Protein AF-A0A1B7TJY9-F1 (afdb_monomer_lite)

Secondary structure (DSSP, 8-state):
------------------SS--S--SS----PPP---EESS-TT-EE-TT-EEEE-SS-SSEE-TTEEE-TTS-EEESSSEEEEEEE-TTSTT-EEEEEESSSS--SSPPTTSPPP------PPPTTSHHHHHHHHHHHS-TTTT---HHHHHHHHHHHHHHHHHHHHHHHHHHHHHHHHHHHHHHHH-HHHHHHS-HHHHHHHHHHHHHHHHHHHHH--HHHHHHHHHHHHHHHHHHHHHHT-S-S---GGGTTSS-TT-----SS-HHHHHHHHHHEEE-TTT--EEE---HHHHHHHHHHHHHHHHHS-S--SSTT-HHHHHHHHHH-TTT-HHHHHH--HHHHHHHHHHHS-SB--TTSTTTB-S-TT-TTEEEEEEEETTTTEEEEEEEEGGGBGGGGTT-

pLDDT: mean 84.46, std 15.34, range [33.47, 98.5]

Foldseek 3Di:
DDDDDDDDDDPPPPPPPPPDDPDDDPDPPDDDDDPPFFAPADFFDWDAFFDFGGQDAPPLADEDEQWDADPRRTITGHHTAGWDWDADPVHRVHIYIYGDRYSPDDPPDDPPDDDDDDPPDDDFDCVDPVSVVVVVVVVCPCLNPPPPPVSVVVVVVVVVVVVVVVVVVVVVLVVVLVQVLVLCCVQVNPVVSVPDDPVVSVQVSVLVVQLLVVCVVPVDNVVSLVVSVVVLVVVLVVCVVVVVDDPPQPVVVVPPDDPPDPDSCSDPVVVSVVCSQFWDAQQPPRGIDGDDDLVVLVVLVVVLLVVLVVLDDFFLDPVTPSNVVNCQSLDCVNHVSNRRRDHPVRSVVSCCVNLPQFADPPGPQQFDPDPPDPQWDWDWDQDPVVRDIDTTTGGVRRGVVSNVPD

Radius of gyration: 44.79 Å; chains: 1; bounding box: 97×131×112 Å

InterPro domains:
  IPR001684 Large ribosomal subunit protein bL27 [PF01016] (18-98)
  IPR001684 Large ribosomal subunit protein bL27 [PR00063] (20-44)
  IPR001684 Large ribosomal subunit protein bL27 [PR00063] (45-69)
  IPR001684 Large ribosomal subunit protein bL27 [PR00063] (70-94)
  IPR001684 Large ribosomal subunit protein bL27 [PTHR15893] (10-116)

Organism: NCBI:txid766949

Structure (mmCIF, N/CA/C/O backbone):
data_AF-A0A1B7TJY9-F1
#
_entry.id   AF-A0A1B7TJY9-F1
#
loop_
_atom_site.group_PDB
_atom_site.id
_atom_site.type_symbol
_atom_site.label_atom_id
_atom_site.label_alt_id
_atom_site.label_comp_id
_atom_site.label_asym_id
_atom_site.label_entity_id
_atom_site.label_seq_id
_atom_site.pdbx_PDB_ins_code
_atom_site.Cartn_x
_atom_site.Cartn_y
_atom_site.Cartn_z
_atom_site.occupancy
_atom_site.B_iso_or_equiv
_atom_site.auth_seq_id
_atom_site.auth_comp_id
_atom_site.auth_asym_id
_atom_site.auth_atom_id
_atom_site.pdbx_PDB_model_num
ATOM 1 N N . MET A 1 1 ? 4.492 91.839 -66.521 1.00 41.28 1 MET A N 1
ATOM 2 C CA . MET A 1 1 ? 3.036 91.876 -66.773 1.00 41.28 1 MET A CA 1
ATOM 3 C C . MET A 1 1 ? 2.751 91.348 -68.176 1.00 41.28 1 MET A C 1
ATOM 5 O O . MET A 1 1 ? 2.719 92.126 -69.113 1.00 41.28 1 MET A O 1
ATOM 9 N N . PHE A 1 2 ? 2.561 90.037 -68.318 1.00 33.47 2 PHE A N 1
ATOM 10 C CA . PHE A 1 2 ? 1.726 89.436 -69.363 1.00 33.47 2 PHE A CA 1
ATOM 11 C C . PHE A 1 2 ? 0.961 88.288 -68.699 1.00 33.47 2 PHE A C 1
ATOM 13 O O . PHE A 1 2 ? 1.492 87.620 -67.814 1.00 33.47 2 PHE A O 1
ATOM 20 N N . LYS A 1 3 ? -0.330 88.229 -69.016 1.00 38.78 3 LYS A N 1
ATOM 21 C CA . LYS A 1 3 ? -1.412 87.614 -68.247 1.00 38.78 3 LYS A CA 1
ATOM 22 C C . LYS A 1 3 ? -1.394 86.084 -68.290 1.00 38.78 3 LYS A C 1
ATOM 24 O O . LYS A 1 3 ? -0.998 85.491 -69.288 1.00 38.78 3 LYS A O 1
ATOM 29 N N . ASN A 1 4 ? -1.930 85.503 -67.219 1.00 46.03 4 ASN A N 1
ATOM 30 C CA . ASN A 1 4 ? -2.574 84.194 -67.213 1.00 46.03 4 ASN A CA 1
ATOM 31 C C . ASN A 1 4 ? -3.579 84.082 -68.371 1.00 46.03 4 ASN A C 1
ATOM 33 O O . ASN A 1 4 ? -4.330 85.027 -68.609 1.00 46.03 4 ASN A O 1
ATOM 37 N N . ASP A 1 5 ? -3.599 82.944 -69.059 1.00 41.88 5 ASP A N 1
ATOM 38 C CA . ASP A 1 5 ? -4.733 82.006 -69.078 1.00 41.88 5 ASP A CA 1
ATOM 39 C C . ASP A 1 5 ? -4.679 81.082 -70.303 1.00 41.88 5 ASP A C 1
ATOM 41 O O . ASP A 1 5 ? -4.041 81.382 -71.308 1.00 41.88 5 ASP A O 1
ATOM 45 N N . LEU A 1 6 ? -5.431 79.984 -70.180 1.00 43.69 6 LEU A N 1
ATOM 46 C CA . LEU A 1 6 ? -5.833 79.002 -71.196 1.00 43.69 6 LEU A CA 1
ATOM 47 C C . LEU A 1 6 ? -5.008 77.710 -71.288 1.00 43.69 6 LEU A C 1
ATOM 49 O O . LEU A 1 6 ? -4.187 77.473 -72.169 1.00 43.69 6 LEU A O 1
ATOM 53 N N . PHE A 1 7 ? -5.380 76.807 -70.378 1.00 42.94 7 PHE A N 1
ATOM 54 C CA . PHE A 1 7 ? -5.690 75.405 -70.667 1.00 42.94 7 PHE A CA 1
ATOM 55 C C . PHE A 1 7 ? -6.112 75.149 -72.131 1.00 42.94 7 PHE A C 1
ATOM 57 O O . PHE A 1 7 ? -7.077 75.750 -72.589 1.00 42.94 7 PHE A O 1
ATOM 64 N N . LEU A 1 8 ? -5.502 74.163 -72.802 1.00 37.50 8 LEU A N 1
ATOM 65 C CA . LEU A 1 8 ? -6.176 72.904 -73.164 1.00 37.50 8 LEU A CA 1
ATOM 66 C C . LEU A 1 8 ? -5.214 71.915 -73.856 1.00 37.50 8 LEU A C 1
ATOM 68 O O . LEU A 1 8 ? -4.602 72.208 -74.875 1.00 37.50 8 LEU A O 1
ATOM 72 N N . THR A 1 9 ? -5.180 70.708 -73.286 1.00 44.88 9 THR A N 1
ATOM 73 C CA . THR A 1 9 ? -5.091 69.389 -73.940 1.00 44.88 9 THR A CA 1
ATOM 74 C C . THR A 1 9 ? -4.017 69.121 -74.993 1.00 44.88 9 THR A C 1
ATOM 76 O O . THR A 1 9 ? -4.103 69.591 -76.118 1.00 44.88 9 THR A O 1
ATOM 79 N N . LEU A 1 10 ? -3.179 68.121 -74.705 1.00 44.00 10 LEU A N 1
ATOM 80 C CA . LEU A 1 10 ? -3.013 66.974 -75.603 1.00 44.00 10 LEU A CA 1
ATOM 81 C C . LEU A 1 10 ? -2.568 65.753 -74.787 1.00 44.00 10 LEU A C 1
ATOM 83 O O . LEU A 1 10 ? -1.400 65.586 -74.440 1.00 44.00 10 LEU A O 1
ATOM 87 N N . ASN A 1 11 ? -3.534 64.878 -74.504 1.00 52.22 11 ASN A N 1
ATOM 88 C CA . ASN A 1 11 ? -3.287 63.481 -74.172 1.00 52.22 11 ASN A CA 1
ATOM 89 C C . ASN A 1 11 ? -2.555 62.822 -75.352 1.00 52.22 11 ASN A C 1
ATOM 91 O O . ASN A 1 11 ? -3.182 62.265 -76.249 1.00 52.22 11 ASN A O 1
ATOM 95 N N . LYS A 1 12 ? -1.221 62.856 -75.353 1.00 50.03 12 LYS A N 1
ATOM 96 C CA . LYS A 1 12 ? -0.428 61.833 -76.035 1.00 50.03 12 LYS A CA 1
ATOM 97 C C . LYS A 1 12 ? -0.176 60.738 -75.015 1.00 50.03 12 LYS A C 1
ATOM 99 O O . LYS A 1 12 ? 0.660 60.878 -74.126 1.00 50.03 12 LYS A O 1
ATOM 104 N N . THR A 1 13 ? -0.931 59.655 -75.138 1.00 57.41 13 THR A N 1
ATOM 105 C CA . THR A 1 13 ? -0.659 58.369 -74.502 1.00 57.41 13 THR A CA 1
ATOM 106 C C . THR A 1 13 ? 0.755 57.922 -74.874 1.00 57.41 13 THR A C 1
ATOM 108 O O . THR A 1 13 ? 0.983 57.225 -75.861 1.00 57.41 13 THR A O 1
ATOM 111 N N . ALA A 1 14 ? 1.750 58.345 -74.095 1.00 59.38 14 ALA A N 1
ATOM 112 C CA . ALA A 1 14 ? 3.090 57.801 -74.188 1.00 59.38 14 ALA A CA 1
ATOM 113 C C . ALA A 1 14 ? 3.009 56.341 -73.735 1.00 59.38 14 ALA A C 1
ATOM 115 O O . ALA A 1 14 ? 3.014 56.043 -72.539 1.00 59.38 14 ALA A O 1
ATOM 116 N N . LYS A 1 15 ? 2.896 55.418 -74.695 1.00 60.03 15 LYS A N 1
ATOM 117 C CA . LYS A 1 15 ? 3.051 53.984 -74.459 1.00 60.03 15 LYS A CA 1
ATOM 118 C C . LYS A 1 15 ? 4.492 53.773 -73.994 1.00 60.03 15 LYS A C 1
ATOM 120 O O . LYS A 1 15 ? 5.399 53.626 -74.805 1.00 60.03 15 LYS A O 1
ATOM 125 N N . ARG A 1 16 ? 4.724 53.831 -72.679 1.00 56.16 16 ARG A N 1
ATOM 126 C CA . ARG A 1 16 ? 6.008 53.469 -72.077 1.00 56.16 16 ARG A CA 1
ATOM 127 C C . ARG A 1 16 ? 6.191 51.968 -72.271 1.00 56.16 16 ARG A C 1
ATOM 129 O O . ARG A 1 16 ? 5.755 51.170 -71.450 1.00 56.16 16 ARG A O 1
ATOM 136 N N . THR A 1 17 ? 6.817 51.566 -73.370 1.00 66.44 17 THR A N 1
ATOM 137 C CA . THR A 1 17 ? 7.462 50.255 -73.433 1.00 66.44 17 THR A CA 1
ATOM 138 C C . THR A 1 17 ? 8.572 50.267 -72.392 1.00 66.44 17 THR A C 1
ATOM 140 O O . THR A 1 17 ? 9.393 51.183 -72.398 1.00 66.44 17 THR A O 1
ATOM 143 N N . ALA A 1 18 ? 8.581 49.308 -71.468 1.00 61.91 18 ALA A N 1
ATOM 144 C CA . ALA A 1 18 ? 9.645 49.196 -70.478 1.00 61.91 18 ALA A CA 1
ATOM 145 C C . ALA A 1 18 ? 11.011 49.129 -71.192 1.00 61.91 18 ALA A C 1
ATOM 147 O O . ALA A 1 18 ? 11.333 48.137 -71.838 1.00 61.91 18 ALA A O 1
ATOM 148 N N . THR A 1 19 ? 11.814 50.191 -71.094 1.00 60.06 19 THR A N 1
ATOM 149 C CA . THR A 1 19 ? 13.154 50.303 -71.707 1.00 60.06 19 THR A CA 1
ATOM 150 C C . THR A 1 19 ? 14.269 49.767 -70.811 1.00 60.06 19 THR A C 1
ATOM 152 O O . THR A 1 19 ? 15.452 49.960 -71.082 1.00 60.06 19 THR A O 1
ATOM 155 N N . LYS A 1 20 ? 13.917 49.032 -69.756 1.00 61.50 20 LYS A N 1
ATOM 156 C CA . LYS A 1 20 ? 14.846 48.169 -69.036 1.00 61.50 20 LYS A CA 1
ATOM 157 C C . LYS A 1 20 ? 14.224 46.795 -68.937 1.00 61.50 20 LYS A C 1
ATOM 159 O O . LYS A 1 20 ? 13.120 46.638 -68.423 1.00 61.50 20 LYS A O 1
ATOM 164 N N . ARG A 1 21 ? 14.958 45.803 -69.435 1.00 56.31 21 ARG A N 1
ATOM 165 C CA . ARG A 1 21 ? 14.690 44.395 -69.163 1.00 56.31 21 ARG A CA 1
ATOM 166 C C . ARG A 1 21 ? 14.581 44.261 -67.645 1.00 56.31 21 ARG A C 1
ATOM 168 O O . ARG A 1 21 ? 15.544 44.561 -66.942 1.00 56.31 21 ARG A O 1
ATOM 175 N N . ALA A 1 22 ? 13.396 43.931 -67.149 1.00 58.28 22 ALA A N 1
ATOM 176 C CA . ALA A 1 22 ? 13.165 43.747 -65.729 1.00 58.28 22 ALA A CA 1
ATOM 177 C C . ALA A 1 22 ? 14.104 42.640 -65.224 1.00 58.28 22 ALA A C 1
ATOM 179 O O . ALA A 1 22 ? 13.926 41.488 -65.588 1.00 58.28 22 ALA A O 1
ATOM 180 N N . GLY A 1 23 ? 15.152 43.024 -64.491 1.00 61.16 23 GLY A N 1
ATOM 181 C CA . GLY A 1 23 ? 15.793 42.286 -63.395 1.00 61.16 23 GLY A CA 1
ATOM 182 C C . GLY A 1 23 ? 16.232 40.823 -63.549 1.00 61.16 23 GLY A C 1
ATOM 183 O O . GLY A 1 23 ? 16.677 40.270 -62.552 1.00 61.16 23 GLY A O 1
ATOM 184 N N . THR A 1 24 ? 16.134 40.169 -64.705 1.00 61.62 24 THR A N 1
ATOM 185 C CA . THR A 1 24 ? 16.521 38.754 -64.853 1.00 61.62 24 THR A CA 1
ATOM 186 C C . THR A 1 24 ? 17.738 38.627 -65.770 1.00 61.62 24 THR A C 1
ATOM 188 O O . THR A 1 24 ? 17.770 39.200 -66.866 1.00 61.62 24 THR A O 1
ATOM 191 N N . SER A 1 25 ? 18.779 37.918 -65.313 1.00 61.62 25 SER A N 1
ATOM 192 C CA . SER A 1 25 ? 20.023 37.733 -66.070 1.00 61.62 25 SER A CA 1
ATOM 193 C C . SER A 1 25 ? 19.764 36.973 -67.381 1.00 61.62 25 SER A C 1
ATOM 195 O O . SER A 1 25 ? 18.902 36.103 -67.461 1.00 61.62 25 SER A O 1
ATOM 197 N N . LYS A 1 26 ? 20.499 37.319 -68.450 1.00 63.44 26 LYS A N 1
ATOM 198 C CA . LYS A 1 26 ? 20.335 36.737 -69.803 1.00 63.44 26 LYS A CA 1
ATOM 199 C C . LYS A 1 26 ? 20.810 35.270 -69.889 1.00 63.44 26 LYS A C 1
ATOM 201 O O . LYS A 1 26 ? 20.545 34.622 -70.893 1.00 63.44 26 LYS A O 1
ATOM 206 N N . THR A 1 27 ? 21.459 34.772 -68.838 1.00 67.50 27 THR A N 1
ATOM 207 C CA . THR A 1 27 ? 21.999 33.415 -68.669 1.00 67.50 27 THR A CA 1
ATOM 208 C C . THR A 1 27 ? 21.939 33.056 -67.183 1.00 67.50 27 THR A C 1
ATOM 210 O O . THR A 1 27 ? 22.757 33.528 -66.391 1.00 67.50 27 THR A O 1
ATOM 213 N N . SER A 1 28 ? 20.947 32.268 -66.775 1.00 69.50 28 SER A N 1
ATOM 214 C CA . SER A 1 28 ? 20.802 31.783 -65.400 1.00 69.50 28 SER A CA 1
ATOM 215 C C . SER A 1 28 ? 21.526 30.444 -65.224 1.00 69.50 28 SER A C 1
ATOM 217 O O . SER A 1 28 ? 20.903 29.389 -65.275 1.00 69.50 28 SER A O 1
ATOM 219 N N . ASN A 1 29 ? 22.841 30.496 -64.997 1.00 70.88 29 ASN A N 1
ATOM 220 C CA . ASN A 1 29 ? 23.650 29.346 -64.565 1.00 70.88 29 ASN A CA 1
ATOM 221 C C . ASN A 1 29 ? 23.766 29.326 -63.030 1.00 70.88 29 ASN A C 1
ATOM 223 O O . ASN A 1 29 ? 24.862 29.362 -62.478 1.00 70.88 29 ASN A O 1
ATOM 227 N N . LEU A 1 30 ? 22.626 29.361 -62.336 1.00 78.75 30 LEU A N 1
ATOM 228 C CA . LEU A 1 30 ? 22.548 29.297 -60.875 1.00 78.75 30 LEU A CA 1
ATOM 229 C C . LEU A 1 30 ? 21.979 27.932 -60.499 1.00 78.75 30 LEU A C 1
ATOM 231 O O . LEU A 1 30 ? 20.763 27.777 -60.421 1.00 78.75 30 LEU A O 1
ATOM 235 N N . ASP A 1 31 ? 22.855 26.951 -60.304 1.00 86.19 31 ASP A N 1
ATOM 236 C CA . ASP A 1 31 ? 22.474 25.645 -59.767 1.00 86.19 31 ASP A CA 1
ATOM 237 C C . ASP A 1 31 ? 23.123 25.429 -58.397 1.00 86.19 31 ASP A C 1
ATOM 239 O O . ASP A 1 31 ? 24.247 25.868 -58.135 1.00 86.19 31 ASP A O 1
ATOM 243 N N . SER A 1 32 ? 22.386 24.785 -57.499 1.00 87.12 32 SER A N 1
ATOM 244 C CA . SER A 1 32 ? 22.873 24.443 -56.166 1.00 87.12 32 SER A CA 1
ATOM 245 C C . SER A 1 32 ? 23.737 23.181 -56.220 1.00 87.12 32 SER A C 1
ATOM 247 O O . SER A 1 32 ? 23.453 22.273 -57.001 1.00 87.12 32 SER A O 1
ATOM 249 N N . PRO A 1 33 ? 24.763 23.048 -55.364 1.00 92.56 33 PRO A N 1
ATOM 250 C CA . PRO A 1 33 ? 25.530 21.814 -55.305 1.00 92.56 33 PRO A CA 1
ATOM 251 C C . PRO A 1 33 ? 24.658 20.642 -54.830 1.00 92.56 33 PRO A C 1
ATOM 253 O O . PRO A 1 33 ? 23.775 20.787 -53.976 1.00 92.56 33 PRO A O 1
ATOM 256 N N . GLY A 1 34 ? 24.961 19.444 -55.335 1.00 93.25 34 GLY A N 1
ATOM 257 C CA . GLY A 1 34 ? 24.302 18.212 -54.911 1.00 93.25 34 GLY A CA 1
ATOM 258 C C . GLY A 1 34 ? 24.466 17.959 -53.407 1.00 93.25 34 GLY A C 1
ATOM 259 O O . GLY A 1 34 ? 25.576 17.904 -52.884 1.00 93.25 34 GLY A O 1
ATOM 260 N N . GLN A 1 35 ? 23.353 17.736 -52.707 1.00 93.38 35 GLN A N 1
ATOM 261 C CA . GLN A 1 35 ? 23.294 17.628 -51.239 1.00 93.38 35 GLN A CA 1
ATOM 262 C C . GLN A 1 35 ? 23.778 16.275 -50.675 1.00 93.38 35 GLN A C 1
ATOM 264 O O . GLN A 1 35 ? 23.635 16.011 -49.483 1.00 93.38 35 GLN A O 1
ATOM 269 N N . ARG A 1 36 ? 24.322 15.390 -51.527 1.00 95.44 36 ARG A N 1
ATOM 270 C CA . ARG A 1 36 ? 24.834 14.052 -51.163 1.00 95.44 36 ARG A CA 1
ATOM 271 C C . ARG A 1 36 ? 23.837 13.223 -50.329 1.00 95.44 36 ARG A C 1
ATOM 273 O O . ARG A 1 36 ? 24.228 12.550 -49.373 1.00 95.44 36 ARG A O 1
ATOM 280 N N . LEU A 1 37 ? 22.552 13.276 -50.678 1.00 96.81 37 LEU A N 1
ATOM 281 C CA . LEU A 1 37 ? 21.491 12.481 -50.044 1.00 96.81 37 LEU A CA 1
ATOM 282 C C . LEU A 1 37 ? 21.585 11.004 -50.455 1.00 96.81 37 LEU A C 1
ATOM 284 O O . LEU A 1 37 ? 22.142 10.692 -51.504 1.00 96.81 37 LEU A O 1
ATOM 288 N N . GLY A 1 38 ? 21.023 10.106 -49.647 1.00 96.81 38 GLY A N 1
ATOM 289 C CA . GLY A 1 38 ? 20.939 8.674 -49.934 1.00 96.81 38 GLY A CA 1
ATOM 290 C C . GLY A 1 38 ? 21.502 7.782 -48.822 1.00 96.81 38 GLY A C 1
ATOM 291 O O . GLY A 1 38 ? 21.810 8.271 -47.726 1.00 96.81 38 GLY A O 1
ATOM 292 N N . PRO A 1 39 ? 21.645 6.474 -49.099 1.00 97.44 39 PRO A N 1
ATOM 293 C CA . PRO A 1 39 ? 22.163 5.514 -48.134 1.00 97.44 39 PRO A CA 1
ATOM 294 C C . PRO A 1 39 ? 23.634 5.788 -47.822 1.00 97.44 39 PRO A C 1
ATOM 296 O O . PRO A 1 39 ? 24.426 6.150 -48.695 1.00 97.44 39 PRO A O 1
ATOM 299 N N . LYS A 1 40 ? 23.982 5.637 -46.546 1.00 97.69 40 LYS A N 1
ATOM 300 C CA . LYS A 1 40 ? 25.350 5.702 -46.005 1.00 97.69 40 LYS A CA 1
ATOM 301 C C . LYS A 1 40 ? 25.818 4.346 -45.490 1.00 97.69 40 LYS A C 1
ATOM 303 O O . LYS A 1 40 ? 27.022 4.092 -45.450 1.00 97.69 40 LYS A O 1
ATOM 308 N N . ARG A 1 41 ? 24.861 3.483 -45.141 1.00 97.81 41 ARG A N 1
ATOM 309 C CA . ARG A 1 41 ? 25.067 2.077 -44.812 1.00 97.81 41 ARG A CA 1
ATOM 310 C C . ARG A 1 41 ? 24.085 1.214 -45.594 1.00 97.81 41 ARG A C 1
ATOM 312 O O . ARG A 1 41 ? 22.902 1.547 -45.707 1.00 97.81 41 ARG A O 1
ATOM 319 N N . ASN A 1 42 ? 24.600 0.128 -46.147 1.00 97.19 42 ASN A N 1
ATOM 320 C CA . ASN A 1 42 ? 23.838 -0.822 -46.952 1.00 97.19 42 ASN A CA 1
ATOM 321 C C . ASN A 1 42 ? 23.276 -1.957 -46.083 1.00 97.19 42 ASN A C 1
ATOM 323 O O . ASN A 1 42 ? 23.652 -2.101 -44.921 1.00 97.19 42 ASN A O 1
ATOM 327 N N . GLU A 1 43 ? 22.383 -2.761 -46.659 1.00 97.06 43 GLU A N 1
ATOM 328 C CA . GLU A 1 43 ? 21.862 -3.994 -46.051 1.00 97.06 43 GLU A CA 1
ATOM 329 C C . GLU A 1 43 ? 23.004 -4.880 -45.520 1.00 97.06 43 GLU A C 1
ATOM 331 O O . GLU A 1 43 ? 24.048 -4.992 -46.166 1.00 97.06 43 GLU A O 1
ATOM 336 N N . ASN A 1 44 ? 22.807 -5.521 -44.364 1.00 96.06 44 ASN A N 1
ATOM 337 C CA . ASN A 1 44 ? 23.788 -6.375 -43.679 1.00 96.06 44 ASN A CA 1
ATOM 338 C C . ASN A 1 44 ? 25.085 -5.682 -43.220 1.00 96.06 44 ASN A C 1
ATOM 340 O O . ASN A 1 44 ? 25.999 -6.367 -42.762 1.00 96.06 44 ASN A O 1
ATOM 344 N N . GLN A 1 45 ? 25.217 -4.357 -43.311 1.00 97.62 45 GLN A N 1
ATOM 345 C CA . GLN A 1 45 ? 26.415 -3.692 -42.794 1.00 97.62 45 GLN A CA 1
ATOM 346 C C . GLN A 1 45 ? 26.354 -3.528 -41.280 1.00 97.62 45 GLN A C 1
ATOM 348 O O . GLN A 1 45 ? 25.324 -3.131 -40.732 1.00 97.62 45 GLN A O 1
ATOM 353 N N . TYR A 1 46 ? 27.484 -3.800 -40.627 1.00 97.88 46 TYR A N 1
ATOM 354 C CA . TYR A 1 46 ? 27.658 -3.546 -39.204 1.00 97.88 46 TYR A CA 1
ATOM 355 C C . TYR A 1 46 ? 27.702 -2.040 -38.924 1.00 97.88 46 TYR A C 1
ATOM 357 O O . TYR A 1 46 ? 28.355 -1.287 -39.651 1.00 97.88 46 TYR A O 1
ATOM 365 N N . VAL A 1 47 ? 27.015 -1.612 -37.868 1.00 97.81 47 VAL A N 1
ATOM 366 C CA . VAL A 1 47 ? 26.954 -0.221 -37.413 1.00 97.81 47 VAL A CA 1
ATOM 367 C C . VAL A 1 47 ? 27.122 -0.141 -35.901 1.00 97.81 47 VAL A C 1
ATOM 369 O O . VAL A 1 47 ? 26.620 -0.986 -35.161 1.00 97.81 47 VAL A O 1
ATOM 372 N N . SER A 1 48 ? 27.811 0.901 -35.443 1.00 97.56 48 SER A N 1
ATOM 373 C CA . SER A 1 48 ? 27.873 1.306 -34.034 1.00 97.56 48 SER A CA 1
ATOM 374 C C . SER A 1 48 ? 26.758 2.307 -33.710 1.00 97.56 48 SER A C 1
ATOM 376 O O . SER A 1 48 ? 26.234 2.913 -34.642 1.00 97.56 48 SER A O 1
ATOM 378 N N . PRO A 1 49 ? 26.384 2.529 -32.436 1.00 97.06 49 PRO A N 1
ATOM 379 C CA . PRO A 1 49 ? 25.437 3.563 -32.032 1.00 97.06 49 PRO A CA 1
ATOM 380 C C . PRO A 1 49 ? 25.813 4.946 -32.573 1.00 97.06 49 PRO A C 1
ATOM 382 O O . PRO A 1 49 ? 26.984 5.315 -32.580 1.00 97.06 49 PRO A O 1
ATOM 385 N N . HIS A 1 50 ? 24.805 5.730 -32.951 1.00 97.38 50 HIS A N 1
ATOM 386 C CA . HIS A 1 50 ? 24.905 7.088 -33.501 1.00 97.38 50 HIS A CA 1
ATOM 387 C C . HIS A 1 50 ? 25.547 7.199 -34.895 1.00 97.38 50 HIS A C 1
ATOM 389 O O . HIS A 1 50 ? 25.811 8.305 -35.369 1.00 97.38 50 HIS A O 1
ATOM 395 N N . GLU A 1 51 ? 25.755 6.086 -35.596 1.00 98.06 51 GLU A N 1
ATOM 396 C CA . GLU A 1 51 ? 26.145 6.100 -37.003 1.00 98.06 51 GLU A CA 1
ATOM 397 C C . GLU A 1 51 ? 24.966 6.470 -37.913 1.00 98.06 51 GLU A C 1
ATOM 399 O O . GLU A 1 51 ? 23.832 6.017 -37.732 1.00 98.06 51 GLU A O 1
ATOM 404 N N . ILE A 1 52 ? 25.254 7.269 -38.943 1.00 98.12 52 ILE A N 1
ATOM 405 C CA . ILE A 1 52 ? 24.277 7.661 -39.962 1.00 98.12 52 ILE A CA 1
ATOM 406 C C . ILE A 1 52 ? 24.067 6.499 -40.935 1.00 98.12 52 ILE A C 1
ATOM 408 O O . ILE A 1 52 ? 25.005 6.054 -41.596 1.00 98.12 52 ILE A O 1
ATOM 412 N N . ILE A 1 53 ? 22.814 6.073 -41.096 1.00 98.12 53 ILE A N 1
ATOM 413 C CA . ILE A 1 53 ? 22.423 4.987 -42.004 1.00 98.12 53 ILE A CA 1
ATOM 414 C C . ILE A 1 53 ? 21.908 5.552 -43.328 1.00 98.12 53 ILE A C 1
ATOM 416 O O . ILE A 1 53 ? 22.279 5.069 -44.399 1.00 98.12 53 ILE A O 1
ATOM 420 N N . TYR A 1 54 ? 21.084 6.605 -43.273 1.00 98.31 54 TYR A N 1
ATOM 421 C CA . TYR A 1 54 ? 20.444 7.180 -44.459 1.00 98.31 54 TYR A CA 1
ATOM 422 C C . TYR A 1 54 ? 20.190 8.683 -44.299 1.00 98.31 54 TYR A C 1
ATOM 424 O O . TYR A 1 54 ? 19.545 9.101 -43.336 1.00 98.31 54 TYR A O 1
ATOM 432 N N . THR A 1 55 ? 20.645 9.501 -45.258 1.00 98.19 55 THR A N 1
ATOM 433 C CA . THR A 1 55 ? 20.350 10.946 -45.301 1.00 98.19 55 THR A CA 1
ATOM 434 C C . THR A 1 55 ? 19.277 11.248 -46.342 1.00 98.19 55 THR A C 1
ATOM 436 O O . THR A 1 55 ? 19.344 10.794 -47.485 1.00 98.19 55 THR A O 1
ATOM 439 N N . GLN A 1 56 ? 18.256 12.018 -45.966 1.00 97.56 56 GLN A N 1
ATOM 440 C CA . GLN A 1 56 ? 17.084 12.252 -46.814 1.00 97.56 56 GLN A CA 1
ATOM 441 C C . GLN A 1 56 ? 16.457 13.630 -46.598 1.00 97.56 56 GLN A C 1
ATOM 443 O O . GLN A 1 56 ? 16.814 14.362 -45.682 1.00 97.56 56 GLN A O 1
ATOM 448 N N . ARG A 1 57 ? 15.524 13.992 -47.483 1.00 96.94 57 ARG A N 1
ATOM 449 C CA . ARG A 1 57 ? 14.593 15.110 -47.298 1.00 96.94 57 ARG A CA 1
ATOM 450 C C . ARG A 1 57 ? 13.186 14.524 -47.282 1.00 96.94 57 ARG A C 1
ATOM 452 O O . ARG A 1 57 ? 12.782 13.892 -48.259 1.00 96.94 57 ARG A O 1
ATOM 459 N N . GLY A 1 58 ? 12.496 14.682 -46.154 1.00 95.88 58 GLY A N 1
ATOM 460 C CA . GLY A 1 58 ? 11.306 13.896 -45.831 1.00 95.88 58 GLY A CA 1
ATOM 461 C C . GLY A 1 58 ? 11.640 12.428 -45.546 1.00 95.88 58 GLY A C 1
ATOM 462 O O . GLY A 1 58 ? 12.777 11.984 -45.703 1.00 95.88 58 GLY A O 1
ATOM 463 N N . THR A 1 59 ? 10.640 11.663 -45.124 1.00 97.06 59 THR A N 1
ATOM 464 C CA . THR A 1 59 ? 10.772 10.245 -44.765 1.00 97.06 59 THR A CA 1
ATOM 465 C C . THR A 1 59 ? 10.484 9.349 -45.967 1.00 97.06 59 THR A C 1
ATOM 467 O O . THR A 1 59 ? 9.364 8.866 -46.135 1.00 97.06 59 THR A O 1
ATOM 470 N N . LYS A 1 60 ? 11.489 9.129 -46.823 1.00 96.50 60 LYS A N 1
ATOM 471 C CA . LYS A 1 60 ? 11.420 8.071 -47.849 1.00 96.50 60 LYS A CA 1
ATOM 472 C C . LYS A 1 60 ? 11.539 6.694 -47.198 1.00 96.50 60 LYS A C 1
ATOM 474 O O . LYS A 1 60 ? 10.815 5.772 -47.559 1.00 96.50 60 LYS A O 1
ATOM 479 N N . PHE A 1 61 ? 12.426 6.605 -46.211 1.00 98.12 61 PHE A N 1
ATOM 480 C CA . PHE A 1 61 ? 12.477 5.526 -45.239 1.00 98.12 61 PHE A CA 1
ATOM 481 C C . PHE A 1 61 ? 12.069 6.051 -43.862 1.00 98.12 61 PHE A C 1
ATOM 483 O O . PHE A 1 61 ? 12.367 7.196 -43.508 1.00 98.12 61 PHE A O 1
ATOM 490 N N . TYR A 1 62 ? 11.379 5.211 -43.103 1.00 98.31 62 TYR A N 1
ATOM 491 C CA . TYR A 1 62 ? 10.974 5.440 -41.724 1.00 98.31 62 TYR A CA 1
ATOM 492 C C . TYR A 1 62 ? 11.946 4.733 -40.766 1.00 98.31 62 TYR A C 1
ATOM 494 O O . TYR A 1 62 ? 12.523 3.706 -41.135 1.00 98.31 62 TYR A O 1
ATOM 502 N N . PRO A 1 63 ? 12.149 5.266 -39.549 1.00 98.19 63 PRO A N 1
ATOM 503 C CA . PRO A 1 63 ? 12.937 4.581 -38.532 1.00 98.19 63 PRO A CA 1
ATOM 504 C C . PRO A 1 63 ? 12.189 3.325 -38.065 1.00 98.19 63 PRO A C 1
ATOM 506 O O . PRO A 1 63 ? 11.032 3.412 -37.656 1.00 98.19 63 PRO A O 1
ATOM 509 N N . GLY A 1 64 ? 12.838 2.170 -38.165 1.00 96.81 64 GLY A N 1
ATOM 510 C CA . GLY A 1 64 ? 12.377 0.894 -37.619 1.00 96.81 64 GLY A CA 1
ATOM 511 C C . GLY A 1 64 ? 13.111 0.533 -36.324 1.00 96.81 64 GLY A C 1
ATOM 512 O O . GLY A 1 64 ? 13.711 1.394 -35.672 1.00 96.81 64 GLY A O 1
ATOM 513 N N . ASP A 1 65 ? 13.099 -0.750 -35.968 1.00 96.75 65 ASP A N 1
ATOM 514 C CA . ASP A 1 65 ? 13.767 -1.293 -34.776 1.00 96.75 65 ASP A CA 1
ATOM 515 C C . ASP A 1 65 ? 15.189 -0.758 -34.565 1.00 96.75 65 ASP A C 1
ATOM 517 O O . ASP A 1 65 ? 15.988 -0.683 -35.498 1.00 96.75 65 ASP A O 1
ATOM 521 N N . ASN A 1 66 ? 15.514 -0.393 -33.320 1.00 97.56 66 ASN A N 1
ATOM 522 C CA . ASN A 1 66 ? 16.848 0.050 -32.893 1.00 97.56 66 ASN A CA 1
ATOM 523 C C . ASN A 1 66 ? 17.432 1.238 -33.684 1.00 97.56 66 ASN A C 1
ATOM 525 O O . ASN A 1 66 ? 18.644 1.450 -33.699 1.00 97.56 66 ASN A O 1
ATOM 529 N N . THR A 1 67 ? 16.580 2.065 -34.297 1.00 98.19 67 THR A N 1
ATOM 530 C CA . THR A 1 67 ? 16.984 3.312 -34.966 1.00 98.19 67 THR A CA 1
ATOM 531 C C . THR A 1 67 ? 16.226 4.521 -34.419 1.00 98.19 67 THR A C 1
ATOM 533 O O . THR A 1 67 ? 15.203 4.396 -33.737 1.00 98.19 67 THR A O 1
ATOM 536 N N . TYR A 1 68 ? 16.751 5.720 -34.669 1.00 98.12 68 TYR A N 1
ATOM 537 C CA . TYR A 1 68 ? 16.034 6.981 -3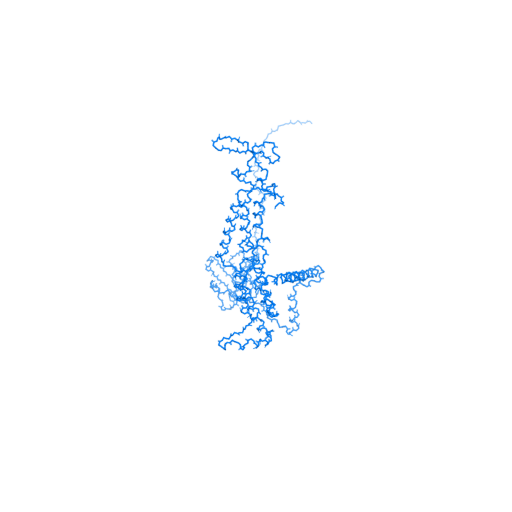4.471 1.00 98.12 68 TYR A CA 1
ATOM 538 C C . TYR A 1 68 ? 16.177 7.887 -35.688 1.00 98.12 68 TYR A C 1
ATOM 540 O O . TYR A 1 68 ? 17.073 7.727 -36.517 1.00 98.12 68 TYR A O 1
ATOM 548 N N . ILE A 1 69 ? 15.287 8.871 -35.763 1.00 98.06 69 ILE A N 1
ATOM 549 C CA . ILE A 1 69 ? 15.274 9.889 -36.803 1.00 98.06 69 ILE A CA 1
ATOM 550 C C . ILE A 1 69 ? 15.712 11.238 -36.223 1.00 98.06 69 ILE A C 1
ATOM 552 O O . ILE A 1 69 ? 15.228 11.663 -35.176 1.00 98.06 69 ILE A O 1
ATOM 556 N N . GLY A 1 70 ? 16.666 11.895 -36.878 1.00 96.94 70 GLY A N 1
ATOM 557 C CA . GLY A 1 70 ? 17.098 13.251 -36.537 1.00 96.94 70 GLY A CA 1
ATOM 558 C C . GLY A 1 70 ? 16.172 14.327 -37.114 1.00 96.94 70 GLY A C 1
ATOM 559 O O . GLY A 1 70 ? 15.281 14.038 -37.911 1.00 96.94 70 GLY A O 1
ATOM 560 N N . ARG A 1 71 ? 16.439 15.597 -36.773 1.00 96.69 71 ARG A N 1
ATOM 561 C CA . ARG A 1 71 ? 15.681 16.773 -37.258 1.00 96.69 71 ARG A CA 1
ATOM 562 C C . ARG A 1 71 ? 15.547 16.822 -38.784 1.00 96.69 71 ARG A C 1
ATOM 564 O O . ARG A 1 71 ? 14.485 17.144 -39.304 1.00 96.69 71 ARG A O 1
ATOM 571 N N . ASP A 1 72 ? 16.611 16.462 -39.492 1.00 96.00 72 ASP A N 1
ATOM 572 C CA . ASP A 1 72 ? 16.670 16.488 -40.957 1.00 96.00 72 ASP A CA 1
ATOM 573 C C . ASP A 1 72 ? 16.091 15.222 -41.610 1.00 96.00 72 ASP A C 1
ATOM 575 O O . ASP A 1 72 ? 16.289 14.990 -42.798 1.00 96.00 72 ASP A O 1
ATOM 579 N N . HIS A 1 73 ? 15.367 14.399 -40.848 1.00 97.94 73 HIS A N 1
ATOM 580 C CA . HIS A 1 73 ? 14.887 13.073 -41.240 1.00 97.94 73 HIS A CA 1
ATOM 581 C C . HIS A 1 73 ? 15.994 12.037 -41.497 1.00 97.94 73 HIS A C 1
ATOM 583 O O . HIS A 1 73 ? 15.728 10.968 -42.046 1.00 97.94 73 HIS A O 1
ATOM 589 N N . THR A 1 74 ? 17.230 12.327 -41.087 1.00 98.25 74 THR A N 1
ATOM 590 C CA . THR A 1 74 ? 18.359 11.390 -41.140 1.00 98.25 74 THR A CA 1
ATOM 591 C C . THR A 1 74 ? 18.132 10.232 -40.174 1.00 98.25 74 THR A C 1
ATOM 593 O O . THR A 1 74 ? 17.844 10.469 -39.002 1.00 98.25 74 THR A O 1
ATOM 596 N N . ILE A 1 75 ? 18.275 8.996 -40.649 1.00 98.50 75 ILE A N 1
ATOM 597 C CA . ILE A 1 75 ? 18.132 7.794 -39.819 1.00 98.50 75 ILE A CA 1
ATOM 598 C C . ILE A 1 75 ? 19.499 7.412 -39.256 1.00 98.50 75 ILE A C 1
ATOM 600 O O . ILE A 1 75 ? 20.460 7.272 -40.017 1.00 98.50 75 ILE A O 1
ATOM 604 N N . ASN A 1 76 ? 19.559 7.237 -37.937 1.00 98.44 76 ASN A N 1
ATOM 605 C CA . ASN A 1 76 ? 20.755 6.861 -37.191 1.00 98.44 76 ASN A CA 1
ATOM 606 C C . ASN A 1 76 ? 20.518 5.593 -36.363 1.00 98.44 76 ASN A C 1
ATOM 608 O O . ASN A 1 76 ? 19.384 5.286 -35.977 1.00 98.44 76 ASN A O 1
ATOM 612 N N . SER A 1 77 ? 21.599 4.887 -36.056 1.00 98.06 77 SER A N 1
ATOM 613 C CA . SER A 1 77 ? 21.609 3.706 -35.192 1.00 98.06 77 SER A CA 1
ATOM 614 C C . SER A 1 77 ? 21.471 4.056 -33.707 1.00 98.06 77 SER A C 1
ATOM 616 O O . SER A 1 77 ? 22.125 4.972 -33.217 1.00 98.06 77 SER A O 1
ATOM 618 N N . LYS A 1 78 ? 20.653 3.312 -32.953 1.00 97.19 78 LYS A N 1
ATOM 619 C CA . LYS A 1 78 ? 20.645 3.373 -31.475 1.00 97.19 78 LYS A CA 1
ATOM 620 C C . LYS A 1 78 ? 21.611 2.375 -30.852 1.00 97.19 78 LYS A C 1
ATOM 622 O O . LYS A 1 78 ? 22.181 2.652 -29.806 1.00 97.19 78 LYS A O 1
ATOM 627 N N . GLU A 1 79 ? 21.775 1.222 -31.489 1.00 96.81 79 GLU A N 1
ATOM 628 C CA . GLU A 1 79 ? 22.526 0.091 -30.950 1.00 96.81 79 GLU A CA 1
ATOM 629 C C . GLU A 1 79 ? 23.561 -0.433 -31.948 1.00 96.81 79 GLU A C 1
ATOM 631 O O . GLU A 1 79 ? 23.511 -0.128 -33.141 1.00 96.81 79 GLU A O 1
ATOM 636 N N . HIS A 1 80 ? 24.489 -1.247 -31.439 1.00 96.62 80 HIS A N 1
ATOM 637 C CA . HIS A 1 80 ? 25.374 -2.059 -32.266 1.00 96.62 80 HIS A CA 1
ATOM 638 C C . HIS A 1 80 ? 24.584 -3.181 -32.948 1.00 96.62 80 HIS A C 1
ATOM 640 O O . HIS A 1 80 ? 23.861 -3.924 -32.274 1.00 96.62 80 HIS A O 1
ATOM 646 N N . GLY A 1 81 ? 24.774 -3.360 -34.253 1.00 97.00 81 GLY A N 1
ATOM 647 C CA . GLY A 1 81 ? 24.131 -4.442 -34.993 1.00 97.00 81 GLY A CA 1
ATOM 648 C C . GLY A 1 81 ? 24.275 -4.300 -36.502 1.00 97.00 81 GLY A C 1
ATOM 649 O O . GLY A 1 81 ? 25.201 -3.650 -36.982 1.00 97.00 81 GLY A O 1
ATOM 650 N N . TYR A 1 82 ? 23.351 -4.905 -37.242 1.00 98.06 82 TYR A N 1
ATOM 651 C CA . TYR A 1 82 ? 23.368 -4.983 -38.700 1.00 98.06 82 TYR A CA 1
ATOM 652 C C . TYR A 1 82 ? 22.163 -4.268 -39.307 1.00 98.06 82 TYR A C 1
ATOM 654 O O . TYR A 1 82 ? 21.027 -4.457 -38.874 1.00 98.06 82 TYR A O 1
ATOM 662 N N . VAL A 1 83 ? 22.401 -3.446 -40.327 1.00 98.19 83 VAL A N 1
ATOM 663 C CA . VAL A 1 83 ? 21.346 -2.668 -40.991 1.00 98.19 83 VAL A CA 1
ATOM 664 C C . VAL A 1 83 ? 20.420 -3.579 -41.799 1.00 98.19 83 VAL A C 1
ATOM 666 O O . VAL A 1 83 ? 20.889 -4.373 -42.614 1.00 98.19 83 VAL A O 1
ATOM 669 N N . ARG A 1 84 ? 19.107 -3.408 -41.610 1.00 98.00 84 ARG A N 1
ATOM 670 C CA . ARG A 1 84 ? 18.040 -4.083 -42.359 1.00 98.00 84 ARG A CA 1
ATOM 671 C C . ARG A 1 84 ? 17.078 -3.079 -42.978 1.00 98.00 84 ARG A C 1
ATOM 673 O O . ARG A 1 84 ? 16.539 -2.224 -42.276 1.00 98.00 84 ARG A O 1
ATOM 680 N N . TYR A 1 85 ? 16.809 -3.226 -44.264 1.00 97.81 85 TYR A N 1
ATOM 681 C CA . TYR A 1 85 ? 15.779 -2.524 -45.014 1.00 97.81 85 TYR A CA 1
ATOM 682 C C . TYR A 1 85 ? 14.588 -3.463 -45.201 1.00 97.81 85 TYR A C 1
ATOM 684 O O . TYR A 1 85 ? 14.723 -4.535 -45.785 1.00 97.81 85 TYR A O 1
ATOM 692 N N . TYR A 1 86 ? 13.407 -3.070 -44.728 1.00 97.56 86 TYR A N 1
ATOM 693 C CA . TYR A 1 86 ? 12.240 -3.951 -44.749 1.00 97.56 86 TYR A CA 1
ATOM 694 C C . TYR A 1 86 ? 10.917 -3.197 -44.891 1.00 97.56 86 TYR A C 1
ATOM 696 O O . TYR A 1 86 ? 10.856 -1.965 -44.840 1.00 97.56 86 TYR A O 1
ATOM 704 N N . ILE A 1 87 ? 9.845 -3.953 -45.110 1.00 97.31 87 ILE A N 1
ATOM 705 C CA . ILE A 1 87 ? 8.469 -3.458 -45.127 1.00 97.31 87 ILE A CA 1
ATOM 706 C C . ILE A 1 87 ? 7.752 -4.119 -43.960 1.00 97.31 87 ILE A C 1
ATOM 708 O O . ILE A 1 87 ? 7.807 -5.336 -43.812 1.00 97.31 87 ILE A O 1
ATOM 712 N N . ASP A 1 88 ? 7.107 -3.308 -43.134 1.00 96.31 88 ASP A N 1
ATOM 713 C CA . ASP A 1 88 ? 6.339 -3.785 -41.992 1.00 96.31 88 ASP A CA 1
ATOM 714 C C . ASP A 1 88 ? 4.870 -4.009 -42.409 1.00 96.31 88 ASP A C 1
ATOM 716 O O . ASP A 1 88 ? 4.248 -3.066 -42.919 1.00 96.31 88 ASP A O 1
ATOM 720 N N . PRO A 1 89 ? 4.291 -5.211 -42.200 1.00 95.75 89 PRO A N 1
ATOM 721 C CA . PRO A 1 89 ? 2.873 -5.478 -42.435 1.00 95.75 89 PRO A CA 1
ATOM 722 C C . PRO A 1 89 ? 1.917 -4.488 -41.755 1.00 95.75 89 PRO A C 1
ATOM 724 O O . PRO A 1 89 ? 0.877 -4.164 -42.330 1.00 95.75 89 PRO A O 1
ATOM 727 N N . PHE A 1 90 ? 2.268 -3.941 -40.584 1.00 95.44 90 PHE A N 1
ATOM 728 C CA . PHE A 1 90 ? 1.443 -2.931 -39.905 1.00 95.44 90 PHE A CA 1
ATOM 729 C C . PHE A 1 90 ? 1.391 -1.593 -40.662 1.00 95.44 90 PHE A C 1
ATOM 731 O O . PHE A 1 90 ? 0.479 -0.779 -40.475 1.00 95.44 90 PHE A O 1
ATOM 738 N N . HIS A 1 91 ? 2.359 -1.346 -41.546 1.00 96.44 91 HIS A N 1
ATOM 739 C CA . HIS A 1 91 ? 2.536 -0.091 -42.267 1.00 96.44 91 HIS A CA 1
ATOM 740 C C . HIS A 1 91 ? 2.833 -0.332 -43.761 1.00 96.44 91 HIS A C 1
ATOM 742 O O . HIS A 1 91 ? 3.907 0.020 -44.255 1.00 96.44 91 HIS A O 1
ATOM 748 N N . PRO A 1 92 ? 1.850 -0.826 -44.540 1.00 93.62 92 PRO A N 1
ATOM 749 C CA . PRO A 1 92 ? 2.073 -1.434 -45.859 1.00 93.62 92 PRO A CA 1
ATOM 750 C C . PRO A 1 92 ? 2.602 -0.480 -46.942 1.00 93.62 92 PRO A C 1
ATOM 752 O O . PRO A 1 92 ? 3.167 -0.915 -47.941 1.00 93.62 92 PRO A O 1
ATOM 755 N N . ARG A 1 93 ? 2.419 0.837 -46.778 1.00 95.81 93 ARG A N 1
ATOM 756 C CA . ARG A 1 93 ? 2.894 1.864 -47.730 1.00 95.81 93 ARG A CA 1
ATOM 757 C C . ARG A 1 93 ? 4.221 2.507 -47.320 1.00 95.81 93 ARG A C 1
ATOM 759 O O . ARG A 1 93 ? 4.662 3.451 -47.972 1.00 95.81 93 ARG A O 1
ATOM 766 N N . ARG A 1 94 ? 4.833 2.055 -46.222 1.00 97.00 94 ARG A N 1
ATOM 767 C CA . ARG A 1 94 ? 6.057 2.634 -45.660 1.00 97.00 94 ARG A CA 1
ATOM 768 C C . ARG A 1 94 ? 7.203 1.636 -45.755 1.00 97.00 94 ARG A C 1
ATOM 770 O O . ARG A 1 94 ? 7.015 0.435 -45.613 1.00 97.00 94 ARG A O 1
ATOM 777 N N . ARG A 1 95 ? 8.401 2.160 -46.003 1.00 98.06 95 ARG A N 1
ATOM 778 C CA . ARG A 1 95 ? 9.649 1.392 -45.996 1.00 98.06 95 ARG A CA 1
ATOM 779 C C . ARG A 1 95 ? 10.423 1.749 -44.742 1.00 98.06 95 ARG A C 1
ATOM 781 O O . ARG A 1 95 ? 10.499 2.931 -44.413 1.00 98.06 95 ARG A O 1
ATOM 788 N N . PHE A 1 96 ? 11.002 0.760 -44.083 1.00 98.38 96 PHE A N 1
ATOM 789 C CA . PHE A 1 96 ? 11.693 0.922 -42.812 1.00 98.38 96 PHE A CA 1
ATOM 790 C C . PHE A 1 96 ? 13.169 0.591 -42.943 1.00 98.38 96 PHE A C 1
ATOM 792 O O . PHE A 1 96 ? 13.579 -0.195 -43.798 1.00 98.38 96 PHE A O 1
ATOM 799 N N . ILE A 1 97 ? 13.953 1.222 -42.077 1.00 98.44 97 ILE A N 1
ATOM 800 C CA . ILE A 1 97 ? 15.347 0.880 -41.830 1.00 98.44 97 ILE A CA 1
ATOM 801 C C . ILE A 1 97 ? 15.466 0.594 -40.344 1.00 98.44 97 ILE A C 1
ATO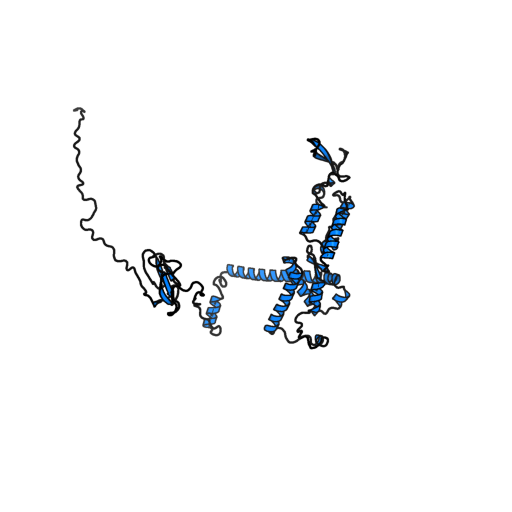M 803 O O . ILE A 1 97 ? 15.170 1.467 -39.532 1.00 98.44 97 ILE A O 1
ATOM 807 N N . GLY A 1 98 ? 15.894 -0.611 -39.997 1.00 97.88 98 GLY A N 1
ATOM 808 C CA . GLY A 1 98 ? 16.140 -1.019 -38.621 1.00 97.88 98 GLY A CA 1
ATOM 809 C C . GLY A 1 98 ? 17.531 -1.609 -38.441 1.00 97.88 98 GLY A C 1
ATOM 810 O O . GLY A 1 98 ? 18.281 -1.785 -39.403 1.00 97.88 98 GLY A O 1
ATOM 811 N N . ILE A 1 99 ? 17.863 -1.920 -37.193 1.00 97.94 99 ILE A N 1
ATOM 812 C CA . ILE A 1 99 ? 19.091 -2.614 -36.821 1.00 97.94 99 ILE A CA 1
ATOM 813 C C . ILE A 1 99 ? 18.737 -3.922 -36.131 1.00 97.94 99 ILE A C 1
ATOM 815 O O . ILE A 1 99 ? 18.171 -3.948 -35.036 1.00 97.94 99 ILE A O 1
ATOM 819 N N . ALA A 1 100 ? 19.120 -5.000 -36.796 1.00 97.06 100 ALA A N 1
ATOM 820 C CA . ALA A 1 100 ? 19.136 -6.357 -36.289 1.00 97.06 100 ALA A CA 1
ATOM 821 C C . ALA A 1 100 ? 20.296 -6.511 -35.287 1.00 97.06 100 ALA A C 1
ATOM 823 O O . ALA A 1 100 ? 21.427 -6.130 -35.593 1.00 97.06 100 ALA A O 1
ATOM 824 N N . LEU A 1 101 ? 20.039 -7.027 -34.080 1.00 95.81 101 LEU A N 1
ATOM 825 C CA . LEU A 1 101 ? 21.076 -7.136 -33.037 1.00 95.81 101 LEU A CA 1
ATOM 826 C C . LEU A 1 101 ? 22.113 -8.215 -33.356 1.00 95.81 101 LEU A C 1
ATOM 828 O O . LEU A 1 101 ? 23.284 -8.070 -33.000 1.00 95.81 101 LEU A O 1
ATOM 832 N N . SER A 1 102 ? 21.681 -9.269 -34.045 1.00 94.19 102 SER A N 1
ATOM 833 C CA . SER A 1 102 ? 22.520 -10.334 -34.586 1.00 94.19 102 SER A CA 1
ATOM 834 C C . SER A 1 102 ? 22.419 -10.357 -36.110 1.00 94.19 102 SER A C 1
ATOM 836 O O . SER A 1 102 ? 21.438 -9.887 -36.688 1.00 94.19 102 SER A O 1
ATOM 838 N N . MET A 1 103 ? 23.421 -10.926 -36.778 1.00 92.81 103 MET A N 1
ATOM 839 C CA . MET A 1 103 ? 23.397 -11.066 -38.237 1.00 92.81 103 MET A CA 1
ATOM 840 C C . MET A 1 103 ? 22.264 -11.993 -38.704 1.00 92.81 103 MET A C 1
ATOM 842 O O . MET A 1 103 ? 21.704 -11.786 -39.775 1.00 92.81 103 MET A O 1
ATOM 846 N N . GLU A 1 104 ? 21.902 -12.977 -37.884 1.00 93.12 104 GLU A N 1
ATOM 847 C CA . GLU A 1 104 ? 20.851 -13.960 -38.165 1.00 93.12 104 GLU A CA 1
ATOM 848 C C . GLU A 1 104 ? 19.441 -13.394 -37.965 1.00 93.12 104 GLU A C 1
ATOM 850 O O . GLU A 1 104 ? 18.500 -13.848 -38.613 1.00 93.12 104 GLU A O 1
ATOM 855 N N . SER A 1 105 ? 19.283 -12.384 -37.101 1.00 91.56 105 SER A N 1
ATOM 856 C CA . SER A 1 105 ? 17.979 -11.769 -36.859 1.00 91.56 105 SER A CA 1
ATOM 857 C C . SER A 1 105 ? 17.460 -11.039 -38.105 1.00 91.56 105 SER A C 1
ATOM 859 O O . SER A 1 105 ? 18.169 -10.271 -38.772 1.00 91.56 105 SER A O 1
ATOM 861 N N . VAL A 1 106 ? 16.190 -11.294 -38.419 1.00 91.12 106 VAL A N 1
ATOM 862 C CA . VAL A 1 106 ? 15.481 -10.734 -39.573 1.00 91.12 106 VAL A CA 1
ATOM 863 C C . VAL A 1 106 ? 14.523 -9.647 -39.094 1.00 91.12 106 VAL A C 1
ATOM 865 O O . VAL A 1 106 ? 13.880 -9.790 -38.056 1.00 91.12 106 VAL A O 1
ATOM 868 N N . LEU A 1 107 ? 14.428 -8.561 -39.863 1.00 94.81 107 LEU A N 1
ATOM 869 C CA . LEU A 1 107 ? 13.406 -7.529 -39.692 1.00 94.81 107 LEU A CA 1
ATOM 870 C C . LEU A 1 107 ? 12.471 -7.532 -40.923 1.00 94.81 107 LEU A C 1
ATOM 872 O O . LEU A 1 107 ? 12.979 -7.665 -42.040 1.00 94.81 107 LEU A O 1
ATOM 876 N N . PRO A 1 108 ? 11.139 -7.385 -40.760 1.00 94.56 108 PRO A N 1
ATOM 877 C CA . PRO A 1 108 ? 10.421 -7.162 -39.502 1.00 94.56 108 PRO A CA 1
ATOM 878 C C . PRO A 1 108 ? 10.376 -8.431 -38.640 1.00 94.56 108 PRO A C 1
ATOM 880 O O . PRO A 1 108 ? 10.335 -9.543 -39.162 1.00 94.56 108 PRO A O 1
ATOM 883 N N . ARG A 1 109 ? 10.386 -8.259 -37.316 1.00 91.81 109 ARG A N 1
ATOM 884 C CA . ARG A 1 109 ? 10.211 -9.378 -36.383 1.00 91.81 109 ARG A CA 1
ATOM 885 C C . ARG A 1 109 ? 8.754 -9.822 -36.354 1.00 91.81 109 ARG A C 1
ATOM 887 O O . ARG A 1 109 ? 7.854 -9.038 -36.656 1.00 91.81 109 ARG A O 1
ATOM 894 N N . ASP A 1 110 ? 8.531 -11.062 -35.935 1.00 93.69 110 ASP A N 1
ATOM 895 C CA . ASP A 1 110 ? 7.188 -11.506 -35.576 1.00 93.69 110 ASP A CA 1
ATOM 896 C C . ASP A 1 110 ? 6.678 -10.701 -34.369 1.00 93.69 110 ASP A C 1
ATOM 898 O O . ASP A 1 110 ? 7.405 -10.471 -33.401 1.00 93.69 110 ASP A O 1
ATOM 902 N N . HIS A 1 111 ? 5.426 -10.258 -34.443 1.00 93.00 111 HIS A N 1
ATOM 903 C CA . HIS A 1 111 ? 4.821 -9.327 -33.497 1.00 93.00 111 HIS A CA 1
ATOM 904 C C . HIS A 1 111 ? 4.666 -9.915 -32.090 1.00 93.00 111 HIS A C 1
ATOM 906 O O . HIS A 1 111 ? 4.760 -9.185 -31.105 1.00 93.00 111 HIS A O 1
ATOM 912 N N . PHE A 1 112 ? 4.418 -11.225 -31.993 1.00 95.94 112 PHE A N 1
ATOM 913 C CA . PHE A 1 112 ? 4.181 -11.902 -30.714 1.00 95.94 112 PHE A CA 1
ATOM 914 C C . PHE A 1 112 ? 5.457 -12.429 -30.056 1.00 95.94 112 PHE A C 1
ATOM 916 O O . PHE A 1 112 ? 5.422 -12.821 -28.887 1.00 95.94 112 PHE A O 1
ATOM 923 N N . LEU A 1 113 ? 6.581 -12.446 -30.778 1.00 94.88 113 LEU A N 1
ATOM 924 C CA . LEU A 1 113 ? 7.853 -12.857 -30.200 1.00 94.88 113 LEU A CA 1
ATOM 925 C C . LEU A 1 113 ? 8.374 -11.791 -29.225 1.00 94.88 113 LEU A C 1
ATOM 927 O O . LEU A 1 113 ? 8.171 -10.590 -29.432 1.00 94.88 113 LEU A O 1
ATOM 931 N N . PRO A 1 114 ? 9.067 -12.206 -28.148 1.00 95.50 114 PRO A N 1
ATOM 932 C CA . PRO A 1 114 ? 9.684 -11.261 -27.233 1.00 95.50 114 PRO A CA 1
ATOM 933 C C . PRO A 1 114 ? 10.701 -10.392 -27.977 1.00 95.50 114 PRO A C 1
ATOM 935 O O . PRO A 1 114 ? 11.465 -10.868 -28.817 1.00 95.50 114 PRO A O 1
ATOM 938 N N . THR A 1 115 ? 10.735 -9.104 -27.640 1.00 93.62 115 THR A N 1
ATOM 939 C CA . THR A 1 115 ? 11.679 -8.172 -28.254 1.00 93.62 115 THR A CA 1
ATOM 940 C C . THR A 1 115 ? 13.110 -8.524 -27.860 1.00 93.62 115 THR A C 1
ATOM 942 O O . THR A 1 115 ? 13.457 -8.574 -26.676 1.00 93.62 115 THR A O 1
ATOM 945 N N . GLU A 1 116 ? 13.967 -8.743 -28.858 1.00 92.38 116 GLU A N 1
ATOM 946 C CA . GLU A 1 116 ? 15.399 -8.889 -28.611 1.00 92.38 116 GLU A CA 1
ATOM 947 C C . GLU A 1 116 ? 15.953 -7.536 -28.151 1.00 92.38 116 GLU A C 1
ATOM 949 O O . GLU A 1 116 ? 15.786 -6.518 -28.835 1.00 92.38 116 GLU A O 1
ATOM 954 N N . ARG A 1 117 ? 16.613 -7.527 -26.991 1.00 93.25 117 ARG A N 1
ATOM 955 C CA . ARG A 1 117 ? 17.185 -6.332 -26.362 1.00 93.25 117 ARG A CA 1
ATOM 956 C C . ARG A 1 117 ? 18.625 -6.601 -25.952 1.00 93.25 117 ARG A C 1
ATOM 958 O O . ARG A 1 117 ? 18.936 -7.690 -25.470 1.00 93.25 117 ARG A O 1
ATOM 965 N N . ARG A 1 118 ? 19.492 -5.598 -26.084 1.00 92.69 118 ARG A N 1
ATOM 966 C CA . ARG A 1 118 ? 20.865 -5.647 -25.573 1.00 92.69 118 ARG A CA 1
ATOM 967 C C . ARG A 1 118 ? 20.902 -5.072 -24.155 1.00 92.69 118 ARG A C 1
ATOM 969 O O . ARG A 1 118 ? 20.450 -3.955 -23.938 1.00 92.69 118 ARG A O 1
ATOM 976 N N . PHE A 1 119 ? 21.451 -5.816 -23.189 1.00 94.00 119 PHE A N 1
ATOM 977 C CA . PHE A 1 119 ? 21.606 -5.315 -21.812 1.00 94.00 119 PHE A CA 1
ATOM 978 C C . PHE A 1 119 ? 22.616 -4.160 -21.730 1.00 94.00 119 PHE A C 1
ATOM 980 O O . PHE A 1 119 ? 22.377 -3.178 -21.040 1.00 94.00 119 PHE A O 1
ATOM 987 N N . GLY A 1 120 ? 23.727 -4.261 -22.468 1.00 87.81 120 GLY A N 1
ATOM 988 C CA . GLY A 1 120 ? 24.675 -3.160 -22.670 1.00 87.81 120 GLY A CA 1
ATOM 989 C C . GLY A 1 120 ? 25.608 -2.846 -21.496 1.00 87.81 120 GLY A C 1
ATOM 990 O O . GLY A 1 120 ? 26.499 -2.023 -21.673 1.00 87.81 120 GLY A O 1
ATOM 991 N N . ASN A 1 121 ? 25.460 -3.516 -20.349 1.00 88.25 121 ASN A N 1
ATOM 992 C CA . ASN A 1 121 ? 26.301 -3.300 -19.170 1.00 88.25 121 ASN A CA 1
ATOM 993 C C . ASN A 1 121 ? 27.205 -4.505 -18.882 1.00 88.25 121 ASN A C 1
ATOM 995 O O . ASN A 1 121 ? 26.886 -5.640 -19.241 1.00 88.25 121 ASN A O 1
ATOM 999 N N . ILE A 1 122 ? 28.318 -4.235 -18.203 1.00 89.88 122 ILE A N 1
ATOM 1000 C CA . ILE A 1 122 ? 29.306 -5.223 -17.760 1.00 89.88 122 ILE A CA 1
ATOM 1001 C C . ILE A 1 122 ? 29.237 -5.295 -16.233 1.00 89.88 122 ILE A C 1
ATOM 1003 O O . ILE A 1 122 ? 29.065 -4.268 -15.575 1.00 89.88 122 ILE A O 1
ATOM 1007 N N . LEU A 1 123 ? 29.330 -6.503 -15.678 1.00 90.88 123 LEU A N 1
ATOM 1008 C CA . LEU A 1 123 ? 29.423 -6.687 -14.234 1.00 90.88 123 LEU A CA 1
ATOM 1009 C C . LEU A 1 123 ? 30.819 -6.260 -13.770 1.00 90.88 123 LEU A C 1
ATOM 1011 O O . LEU A 1 123 ? 31.808 -6.786 -14.274 1.00 90.88 123 LEU A O 1
ATOM 1015 N N . LEU A 1 124 ? 30.869 -5.316 -12.832 1.00 89.25 124 LEU A N 1
ATOM 1016 C CA . LEU A 1 124 ? 32.100 -4.881 -12.180 1.00 89.25 124 LEU A CA 1
ATOM 1017 C C . LEU A 1 124 ? 32.388 -5.775 -10.968 1.00 89.25 124 LEU A C 1
ATOM 1019 O O . LEU A 1 124 ? 31.475 -6.102 -10.206 1.00 89.25 124 LEU A O 1
ATOM 1023 N N . ASP A 1 125 ? 33.645 -6.164 -10.796 1.00 90.12 125 ASP A N 1
ATOM 1024 C CA . ASP A 1 125 ? 34.125 -6.977 -9.687 1.00 90.12 125 ASP A CA 1
ATOM 1025 C C . ASP A 1 125 ? 34.524 -6.089 -8.502 1.00 90.12 125 ASP A C 1
ATOM 1027 O O . ASP A 1 125 ? 35.462 -5.292 -8.572 1.00 90.12 125 ASP A O 1
ATOM 1031 N N . SER A 1 126 ? 33.832 -6.262 -7.375 1.00 86.69 126 SER A N 1
ATOM 1032 C CA . SER A 1 126 ? 34.111 -5.525 -6.141 1.00 86.69 126 SER A CA 1
ATOM 1033 C C . SER A 1 126 ? 35.465 -5.865 -5.519 1.00 86.69 126 SER A C 1
ATOM 1035 O O . SER A 1 126 ?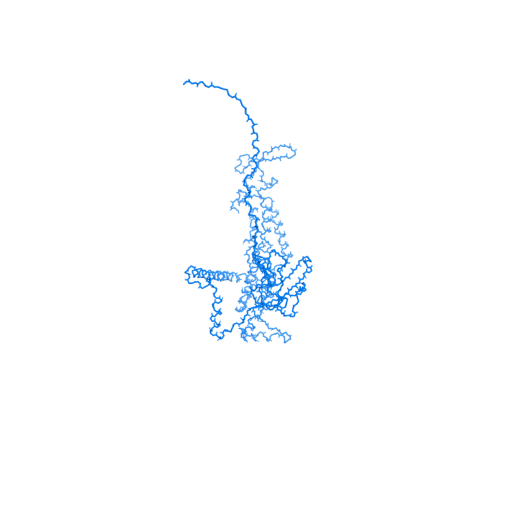 35.917 -5.142 -4.641 1.00 86.69 126 SER A O 1
ATOM 1037 N N . THR A 1 127 ? 36.108 -6.968 -5.916 1.00 93.00 127 THR A N 1
ATOM 1038 C CA . THR A 1 127 ? 37.442 -7.316 -5.403 1.00 93.00 127 THR A CA 1
ATOM 1039 C C . THR A 1 127 ? 38.552 -6.460 -6.015 1.00 93.00 127 THR A C 1
ATOM 1041 O O . THR A 1 127 ? 39.618 -6.317 -5.415 1.00 93.00 127 THR A O 1
ATOM 1044 N N . ASN A 1 128 ? 38.319 -5.870 -7.192 1.00 93.19 128 ASN A N 1
ATOM 1045 C CA . ASN A 1 128 ? 39.277 -5.006 -7.864 1.00 93.19 128 ASN A CA 1
ATOM 1046 C C . ASN A 1 128 ? 39.116 -3.555 -7.367 1.00 93.19 128 ASN A C 1
ATOM 1048 O O . ASN A 1 128 ? 38.089 -2.935 -7.652 1.00 93.19 128 ASN A O 1
ATOM 1052 N N . PRO A 1 129 ? 40.135 -2.943 -6.728 1.00 91.81 129 PRO A N 1
ATOM 1053 C CA . PRO A 1 129 ? 40.010 -1.609 -6.132 1.00 91.81 129 PRO A CA 1
ATOM 1054 C C . PRO A 1 129 ? 39.571 -0.505 -7.105 1.00 91.81 129 PRO A C 1
ATOM 1056 O O . PRO A 1 129 ? 38.936 0.466 -6.702 1.00 91.81 129 PRO A O 1
ATOM 1059 N N . ARG A 1 130 ? 39.909 -0.621 -8.398 1.00 89.94 130 ARG A N 1
ATOM 1060 C CA . ARG A 1 130 ? 39.494 0.365 -9.415 1.00 89.94 130 ARG A CA 1
ATOM 1061 C C . ARG A 1 130 ? 38.011 0.261 -9.748 1.00 89.94 130 ARG A C 1
ATOM 1063 O O . ARG A 1 130 ? 37.355 1.276 -9.953 1.00 89.94 130 ARG A O 1
ATOM 1070 N N . GLU A 1 131 ? 37.507 -0.961 -9.839 1.00 89.69 131 GLU A N 1
ATOM 1071 C CA . GLU A 1 131 ? 36.105 -1.231 -10.146 1.00 89.69 131 GLU A CA 1
ATOM 1072 C C . GLU A 1 131 ? 35.231 -0.969 -8.920 1.00 89.69 131 GLU A C 1
ATOM 1074 O O . GLU A 1 131 ? 34.167 -0.377 -9.051 1.00 89.69 131 GLU A O 1
ATOM 1079 N N . GLU A 1 132 ? 35.727 -1.269 -7.719 1.00 88.31 132 GLU A N 1
ATOM 1080 C CA . GLU A 1 132 ? 35.101 -0.882 -6.453 1.00 88.31 132 GLU A CA 1
ATOM 1081 C C . GLU A 1 132 ? 34.916 0.641 -6.341 1.00 88.31 132 GLU A C 1
ATOM 1083 O O . GLU A 1 132 ? 33.836 1.112 -5.986 1.00 88.31 132 GLU A O 1
ATOM 1088 N N . GLN A 1 133 ? 35.930 1.432 -6.708 1.00 85.56 133 GLN A N 1
ATOM 1089 C CA . GLN A 1 133 ? 35.808 2.894 -6.760 1.00 85.56 133 GLN A CA 1
ATOM 1090 C C . GLN A 1 133 ? 34.715 3.343 -7.736 1.00 85.56 133 GLN A C 1
ATOM 1092 O O . GLN A 1 133 ? 33.885 4.172 -7.377 1.00 85.56 133 GLN A O 1
ATOM 1097 N N . GLN A 1 134 ? 34.658 2.753 -8.933 1.00 84.00 134 GLN A N 1
ATOM 1098 C CA . GLN A 1 134 ? 33.599 3.047 -9.906 1.00 84.00 134 GLN A CA 1
ATOM 1099 C C . GLN A 1 134 ? 32.210 2.662 -9.388 1.00 84.00 134 GLN A C 1
ATOM 1101 O O . GLN A 1 134 ? 31.250 3.403 -9.595 1.00 84.00 134 GLN A O 1
ATOM 1106 N N . ILE A 1 135 ? 32.090 1.519 -8.708 1.00 83.38 135 ILE A N 1
ATOM 1107 C CA . ILE A 1 135 ? 30.846 1.081 -8.071 1.00 83.38 135 ILE A CA 1
ATOM 1108 C C . ILE A 1 135 ? 30.408 2.116 -7.032 1.00 83.38 135 ILE A C 1
ATOM 1110 O O . ILE A 1 135 ? 29.258 2.551 -7.059 1.00 83.38 135 ILE A O 1
ATOM 1114 N N . ASN A 1 136 ? 31.318 2.551 -6.161 1.00 80.62 136 ASN A N 1
ATOM 1115 C CA . ASN A 1 136 ? 31.028 3.556 -5.143 1.00 80.62 136 ASN A CA 1
ATOM 1116 C C . ASN A 1 136 ? 30.606 4.891 -5.777 1.00 80.62 136 ASN A C 1
ATOM 1118 O O . ASN A 1 136 ? 29.579 5.443 -5.389 1.00 80.62 136 ASN A O 1
ATOM 1122 N N . ASP A 1 137 ? 31.307 5.358 -6.812 1.00 79.12 137 ASP A N 1
ATOM 1123 C CA . ASP A 1 137 ? 30.953 6.576 -7.553 1.00 79.12 137 ASP A CA 1
ATOM 1124 C C . ASP A 1 137 ? 29.561 6.492 -8.213 1.00 79.12 137 ASP A C 1
ATOM 1126 O O . ASP A 1 137 ? 28.857 7.496 -8.312 1.00 79.12 137 ASP A O 1
ATOM 1130 N N . LEU A 1 138 ? 29.141 5.304 -8.667 1.00 76.38 138 LEU A N 1
ATOM 1131 C CA . LEU A 1 138 ? 27.825 5.075 -9.279 1.00 76.38 138 LEU A CA 1
ATOM 1132 C C . LEU A 1 138 ? 26.694 4.942 -8.250 1.00 76.38 138 LEU A C 1
ATOM 1134 O O . LEU A 1 138 ? 25.601 5.464 -8.477 1.00 76.38 138 LEU A O 1
ATOM 1138 N N . ILE A 1 139 ? 26.934 4.240 -7.136 1.00 72.38 139 ILE A N 1
ATOM 1139 C CA . ILE A 1 139 ? 25.978 4.109 -6.019 1.00 72.38 139 ILE A CA 1
ATOM 1140 C C . ILE A 1 139 ? 25.692 5.486 -5.421 1.00 72.38 139 ILE A C 1
ATOM 1142 O O . ILE A 1 139 ? 24.567 5.800 -5.026 1.00 72.38 139 ILE A O 1
ATOM 1146 N N . HIS A 1 140 ? 26.717 6.324 -5.361 1.00 65.38 140 HIS A N 1
ATOM 1147 C CA . HIS A 1 140 ? 26.637 7.670 -4.842 1.00 65.38 140 HIS A CA 1
ATOM 1148 C C . HIS A 1 140 ? 26.198 8.626 -5.950 1.00 65.38 140 HIS A C 1
ATOM 1150 O O . HIS A 1 140 ? 27.010 9.285 -6.595 1.00 65.38 140 HIS A O 1
ATOM 1156 N N . SER A 1 141 ? 24.881 8.733 -6.173 1.00 60.06 141 SER A N 1
ATOM 1157 C CA . SER A 1 141 ? 24.357 9.728 -7.111 1.00 60.06 141 SER A CA 1
ATOM 1158 C C . SER A 1 141 ? 24.904 11.120 -6.756 1.00 60.06 141 SER A C 1
ATOM 1160 O O . SER A 1 141 ? 25.069 11.466 -5.584 1.00 60.06 141 SER A O 1
ATOM 1162 N N . ARG A 1 142 ? 25.165 11.967 -7.758 1.00 56.47 142 ARG A N 1
ATOM 1163 C CA . ARG A 1 142 ? 25.686 13.335 -7.544 1.00 56.47 142 ARG A CA 1
ATOM 1164 C C . ARG A 1 142 ? 24.805 14.179 -6.602 1.00 56.47 142 ARG A C 1
ATOM 1166 O O . ARG A 1 142 ? 25.275 15.169 -6.054 1.00 56.47 142 ARG A O 1
ATOM 1173 N N . ILE A 1 143 ? 23.541 13.788 -6.419 1.00 54.19 143 ILE A N 1
ATOM 1174 C CA . ILE A 1 143 ? 22.581 14.396 -5.488 1.00 54.19 143 ILE A CA 1
ATOM 1175 C C . ILE A 1 143 ? 22.808 13.874 -4.058 1.00 54.19 143 ILE A C 1
ATOM 1177 O O . ILE A 1 143 ? 22.739 14.642 -3.101 1.00 54.19 143 ILE A O 1
ATOM 1181 N N . ASP A 1 144 ? 23.150 12.595 -3.909 1.00 52.34 144 ASP A N 1
ATOM 1182 C CA . ASP A 1 144 ? 23.373 11.939 -2.622 1.00 52.34 144 ASP A CA 1
ATOM 1183 C C . ASP A 1 144 ? 24.770 12.173 -2.047 1.00 52.34 144 ASP A C 1
ATOM 1185 O O . ASP A 1 144 ? 24.963 11.881 -0.880 1.00 52.34 144 ASP A O 1
ATOM 1189 N N . TYR A 1 145 ? 25.747 12.706 -2.784 1.00 55.06 145 TYR A N 1
ATOM 1190 C CA . TYR A 1 145 ? 27.098 13.036 -2.272 1.00 55.06 145 TYR A CA 1
ATOM 1191 C C . TYR A 1 145 ? 27.565 14.431 -2.703 1.00 55.06 145 TYR A C 1
ATOM 1193 O O . TYR A 1 145 ? 28.744 14.710 -2.909 1.00 55.06 145 TYR A O 1
ATOM 1201 N N . SER A 1 146 ? 26.615 15.350 -2.830 1.00 54.88 146 SER A N 1
ATOM 1202 C CA . SER A 1 146 ? 26.924 16.767 -2.946 1.00 54.88 146 SER A CA 1
ATOM 1203 C C . SER A 1 146 ? 27.539 17.259 -1.626 1.00 54.88 146 SER A C 1
ATOM 1205 O O . SER A 1 146 ? 26.891 17.202 -0.583 1.00 54.88 146 SER A O 1
ATOM 1207 N N . ASN A 1 147 ? 28.766 17.794 -1.662 1.00 61.47 147 ASN A N 1
ATOM 1208 C CA . ASN A 1 147 ? 29.386 18.530 -0.539 1.00 61.47 147 ASN A CA 1
ATOM 1209 C C . ASN A 1 147 ? 28.670 19.867 -0.235 1.00 61.47 147 ASN A C 1
ATOM 1211 O O . ASN A 1 147 ? 29.165 20.701 0.521 1.00 61.47 147 ASN A O 1
ATOM 1215 N N . ASN A 1 148 ? 27.519 20.110 -0.861 1.00 72.69 148 ASN A N 1
ATOM 1216 C CA . ASN A 1 148 ? 26.659 21.239 -0.576 1.00 72.69 148 ASN A CA 1
ATOM 1217 C C . ASN A 1 148 ? 26.012 21.054 0.800 1.00 72.69 148 ASN A C 1
ATOM 1219 O O . ASN A 1 148 ? 25.267 20.099 1.030 1.00 72.69 148 ASN A O 1
ATOM 1223 N N . LEU A 1 149 ? 26.251 22.014 1.691 1.00 76.00 149 LEU A N 1
ATOM 1224 C CA . LEU A 1 149 ? 25.717 22.041 3.053 1.00 76.00 149 LEU A CA 1
ATOM 1225 C C . LEU A 1 149 ? 24.200 21.769 3.100 1.00 76.00 149 LEU A C 1
ATOM 1227 O O . LEU A 1 149 ? 23.739 20.986 3.925 1.00 76.00 149 LEU A O 1
ATOM 1231 N N . LYS A 1 150 ? 23.436 22.325 2.148 1.00 78.00 150 LYS A N 1
ATOM 1232 C CA . LYS A 1 150 ? 21.972 22.153 2.075 1.00 78.00 150 LYS A CA 1
ATOM 1233 C C . LYS A 1 150 ? 21.536 20.704 1.845 1.00 78.00 150 LYS A C 1
ATOM 1235 O O . LYS A 1 150 ? 20.498 20.283 2.354 1.00 78.00 150 LYS A O 1
ATOM 1240 N N . ASP A 1 151 ? 22.301 19.945 1.064 1.00 73.44 151 ASP A N 1
ATOM 1241 C CA . ASP A 1 151 ? 21.976 18.550 0.757 1.00 73.44 151 ASP A CA 1
ATOM 1242 C C . ASP A 1 151 ? 22.301 17.645 1.959 1.00 73.44 151 ASP A C 1
ATOM 1244 O O . ASP A 1 151 ? 21.555 16.708 2.247 1.00 73.44 151 ASP A O 1
ATOM 1248 N N . MET A 1 152 ? 23.351 17.971 2.724 1.00 72.44 152 MET A N 1
ATOM 1249 C CA . MET A 1 152 ? 23.697 17.286 3.977 1.00 72.44 152 MET A CA 1
ATOM 1250 C C . MET A 1 152 ? 22.656 17.521 5.075 1.00 72.44 152 MET A C 1
ATOM 1252 O O . MET A 1 152 ? 22.149 16.552 5.640 1.00 72.44 152 MET A O 1
ATOM 1256 N N . GLU A 1 153 ? 22.244 18.773 5.294 1.00 82.06 153 GLU A N 1
ATOM 1257 C CA . GLU A 1 153 ? 21.160 19.116 6.229 1.00 82.06 153 GLU A CA 1
ATOM 1258 C C . GLU A 1 153 ? 19.863 18.366 5.888 1.00 82.06 153 GLU A C 1
ATOM 1260 O O . GLU A 1 153 ? 19.156 17.865 6.765 1.00 82.06 153 GLU A O 1
ATOM 1265 N N . LYS A 1 154 ? 19.546 18.233 4.593 1.00 82.81 154 LYS A N 1
ATOM 1266 C CA . LYS A 1 154 ? 18.372 17.481 4.137 1.00 82.81 154 LYS A CA 1
ATOM 1267 C C . LYS A 1 154 ? 18.466 15.996 4.496 1.00 82.81 154 LYS A C 1
ATOM 1269 O O . LYS A 1 154 ? 17.460 15.424 4.916 1.00 82.81 154 LYS A O 1
ATOM 1274 N N . LYS A 1 155 ? 19.635 15.363 4.353 1.00 75.94 155 LYS A N 1
ATOM 1275 C CA . LYS A 1 155 ? 19.831 13.955 4.741 1.00 75.94 155 LYS A CA 1
ATOM 1276 C C . LYS A 1 155 ? 19.738 13.757 6.242 1.00 75.94 155 LYS A C 1
ATOM 1278 O O . LYS A 1 155 ? 19.050 12.838 6.672 1.00 75.94 155 LYS A O 1
ATOM 1283 N N . GLU A 1 156 ? 20.399 14.607 7.022 1.00 84.12 156 GLU A N 1
ATOM 1284 C CA . GLU A 1 156 ? 20.329 14.556 8.484 1.00 84.12 156 GLU A CA 1
ATOM 1285 C C . GLU A 1 156 ? 18.884 14.705 8.947 1.00 84.12 156 GLU A C 1
ATOM 1287 O O . GLU A 1 156 ? 18.413 13.911 9.755 1.00 84.12 156 GLU A O 1
ATOM 1292 N N . LYS A 1 157 ? 18.131 15.623 8.332 1.00 88.56 157 LYS A N 1
ATOM 1293 C CA . LYS A 1 157 ? 16.698 15.769 8.581 1.00 88.56 157 LYS A CA 1
ATOM 1294 C C . LYS A 1 157 ? 15.910 14.503 8.243 1.00 88.56 157 LYS A C 1
ATOM 1296 O O . LYS A 1 157 ? 15.043 14.121 9.020 1.00 88.56 157 LYS A O 1
ATOM 1301 N N . ILE A 1 158 ? 16.191 13.835 7.121 1.00 81.88 158 ILE A N 1
ATOM 1302 C CA . ILE A 1 158 ? 15.538 12.561 6.760 1.00 81.88 158 ILE A CA 1
ATOM 1303 C C . ILE A 1 158 ? 15.887 11.465 7.776 1.00 81.88 158 ILE A C 1
ATOM 1305 O O . ILE A 1 158 ? 14.999 10.747 8.233 1.00 81.88 158 ILE A O 1
ATOM 1309 N N . GLN A 1 159 ? 17.156 11.344 8.167 1.00 86.12 159 GLN A N 1
ATOM 1310 C CA . GLN A 1 159 ? 17.599 10.368 9.166 1.00 86.12 159 GLN A CA 1
ATOM 1311 C C . GLN A 1 159 ? 16.970 10.638 10.534 1.00 86.12 159 GLN A C 1
ATOM 1313 O O . GLN A 1 159 ? 16.513 9.705 11.192 1.00 86.12 159 GLN A O 1
ATOM 1318 N N . GLN A 1 160 ? 16.899 11.904 10.943 1.00 92.00 160 GLN A N 1
ATOM 1319 C CA . GLN A 1 160 ? 16.239 12.321 12.173 1.00 92.00 160 GLN A CA 1
ATOM 1320 C C . GLN A 1 160 ? 14.746 11.989 12.120 1.00 92.00 160 GLN A C 1
ATOM 1322 O O . GLN A 1 160 ? 14.257 11.298 13.002 1.00 92.00 160 GLN A O 1
ATOM 1327 N N . GLN A 1 161 ? 14.050 12.332 11.032 1.00 91.81 161 GLN A N 1
ATOM 1328 C CA . GLN A 1 161 ? 12.647 11.955 10.830 1.00 91.81 161 GLN A CA 1
ATOM 1329 C C . GLN A 1 161 ? 12.424 10.437 10.892 1.00 91.81 161 GLN A C 1
ATOM 1331 O O . GLN A 1 161 ? 11.408 9.988 11.420 1.00 91.81 161 GLN A O 1
ATOM 1336 N N . MET A 1 162 ? 13.354 9.630 10.369 1.00 89.06 162 MET A N 1
ATOM 1337 C CA . MET A 1 162 ? 13.288 8.172 10.495 1.00 89.06 162 MET A CA 1
ATOM 1338 C C . MET A 1 162 ? 13.453 7.716 11.947 1.00 89.06 162 MET A C 1
ATOM 1340 O O . MET A 1 162 ? 12.672 6.879 12.398 1.00 89.06 162 MET A O 1
ATOM 1344 N N . ARG A 1 163 ? 14.420 8.272 12.689 1.00 89.62 163 ARG A N 1
ATOM 1345 C CA . ARG A 1 163 ? 14.628 7.970 14.117 1.00 89.62 163 ARG A CA 1
ATOM 1346 C C . ARG A 1 163 ? 13.408 8.352 14.950 1.00 89.62 163 ARG A C 1
ATOM 1348 O O . ARG A 1 163 ? 12.900 7.509 15.684 1.00 89.62 163 ARG A O 1
ATOM 1355 N N . ASP A 1 164 ? 12.892 9.561 14.756 1.00 92.38 164 ASP A N 1
ATOM 1356 C CA . ASP A 1 164 ? 11.704 10.071 15.443 1.00 92.38 164 ASP A CA 1
ATOM 1357 C C . ASP A 1 164 ? 10.486 9.181 15.152 1.00 92.38 164 ASP A C 1
ATOM 1359 O O . ASP A 1 164 ? 9.712 8.841 16.046 1.00 92.38 164 ASP A O 1
ATOM 1363 N N . ARG A 1 165 ? 10.338 8.725 13.901 1.00 90.75 165 ARG A N 1
ATOM 1364 C CA . ARG A 1 165 ? 9.265 7.807 13.500 1.00 90.75 165 ARG A CA 1
ATOM 1365 C C . ARG A 1 165 ? 9.396 6.435 14.164 1.00 90.75 165 ARG A C 1
ATOM 1367 O O . ARG A 1 165 ? 8.385 5.880 14.589 1.00 90.75 165 ARG A O 1
ATOM 1374 N N . ILE A 1 166 ? 10.608 5.886 14.254 1.00 88.31 166 ILE A N 1
ATOM 1375 C CA . ILE A 1 166 ? 10.870 4.619 14.955 1.00 88.31 166 ILE A CA 1
ATOM 1376 C C . ILE A 1 166 ? 10.524 4.766 16.437 1.00 88.31 166 ILE A C 1
ATOM 1378 O O . ILE A 1 166 ? 9.785 3.943 16.973 1.00 88.31 166 ILE A O 1
ATOM 1382 N N . GLN A 1 167 ? 10.992 5.839 17.077 1.00 93.00 167 GLN A N 1
ATOM 1383 C CA . GLN A 1 167 ? 10.694 6.123 18.476 1.00 93.00 167 GLN A CA 1
ATOM 1384 C C . GLN A 1 167 ? 9.182 6.225 18.716 1.00 93.00 167 GLN A C 1
ATOM 1386 O O . GLN A 1 167 ? 8.656 5.546 19.594 1.00 93.00 167 GLN A O 1
ATOM 1391 N N . PHE A 1 168 ? 8.468 6.976 17.878 1.00 92.62 168 PHE A N 1
ATOM 1392 C CA . PHE A 1 168 ? 7.015 7.115 17.961 1.00 92.62 168 PHE A CA 1
ATOM 1393 C C . PHE A 1 168 ? 6.273 5.771 17.877 1.00 92.62 168 PHE A C 1
ATOM 1395 O O . PHE A 1 168 ? 5.312 5.538 18.613 1.00 92.62 168 PHE A O 1
ATOM 1402 N N . TYR A 1 169 ? 6.696 4.865 16.988 1.00 88.69 169 TYR A N 1
ATOM 1403 C CA . TYR A 1 169 ? 6.084 3.536 16.904 1.00 88.69 169 TYR A CA 1
ATOM 1404 C C . TYR A 1 169 ? 6.442 2.643 18.094 1.00 88.69 169 TYR A C 1
ATOM 1406 O O . TYR A 1 169 ? 5.577 1.893 18.547 1.00 88.69 169 TYR A O 1
ATOM 1414 N N . ASN A 1 170 ? 7.658 2.752 18.630 1.00 89.75 170 ASN A N 1
ATOM 1415 C CA . ASN A 1 170 ? 8.072 2.017 19.825 1.00 89.75 170 ASN A CA 1
ATOM 1416 C C . ASN A 1 170 ? 7.270 2.460 21.058 1.00 89.75 170 ASN A C 1
ATOM 1418 O O . ASN A 1 170 ? 6.777 1.620 21.808 1.00 89.75 170 ASN A O 1
ATOM 1422 N N . GLU A 1 171 ? 7.073 3.767 21.241 1.00 94.44 171 GLU A N 1
ATOM 1423 C CA . GLU A 1 171 ? 6.246 4.322 22.320 1.00 94.44 171 GLU A CA 1
ATOM 1424 C C . GLU A 1 171 ? 4.787 3.858 22.200 1.00 94.44 171 GLU A C 1
ATOM 1426 O O . GLU A 1 171 ? 4.174 3.438 23.183 1.00 94.44 171 GLU A O 1
ATOM 1431 N N . LYS A 1 172 ? 4.233 3.853 20.979 1.00 90.69 172 LYS A N 1
ATOM 1432 C CA . LYS A 1 172 ? 2.893 3.309 20.713 1.00 90.69 172 LYS A CA 1
ATOM 1433 C C . LYS A 1 172 ? 2.782 1.824 21.034 1.00 90.69 172 LYS A C 1
ATOM 1435 O O . LYS A 1 172 ? 1.779 1.406 21.611 1.00 90.69 172 LYS A O 1
ATOM 1440 N N . GLU A 1 173 ? 3.788 1.034 20.674 1.00 90.31 173 GLU A N 1
ATOM 1441 C CA . GLU A 1 173 ? 3.827 -0.393 20.984 1.00 90.31 173 GLU A CA 1
ATOM 1442 C C . GLU A 1 173 ? 3.858 -0.630 22.498 1.00 90.31 173 GLU A C 1
ATOM 1444 O O . GLU A 1 173 ? 3.099 -1.453 23.007 1.00 90.31 173 GLU A O 1
ATOM 1449 N N . GLN A 1 174 ? 4.671 0.126 23.239 1.00 91.25 174 GLN A N 1
ATOM 1450 C CA . GLN A 1 174 ? 4.728 0.046 24.702 1.00 91.25 174 GLN A CA 1
ATOM 1451 C C . GLN A 1 174 ? 3.394 0.439 25.351 1.00 91.25 174 GLN A C 1
ATOM 1453 O O . GLN A 1 174 ? 2.901 -0.271 26.230 1.00 91.25 174 GLN A O 1
ATOM 1458 N N . ALA A 1 175 ? 2.769 1.523 24.881 1.00 91.69 175 ALA A N 1
ATOM 1459 C CA . ALA A 1 175 ? 1.459 1.967 25.355 1.00 91.69 175 ALA A CA 1
ATOM 1460 C C . ALA A 1 175 ? 0.336 0.962 25.046 1.00 91.69 175 ALA A C 1
ATOM 1462 O O . ALA A 1 175 ? -0.649 0.885 25.779 1.00 91.69 175 ALA A O 1
ATOM 1463 N N . PHE A 1 176 ? 0.460 0.197 23.959 1.00 90.94 176 PHE A N 1
ATOM 1464 C CA . PHE A 1 176 ? -0.464 -0.888 23.650 1.00 90.94 176 PHE A CA 1
ATOM 1465 C C . PHE A 1 176 ? -0.216 -2.106 24.544 1.00 90.94 176 PHE A C 1
ATOM 1467 O O . PHE A 1 176 ? -1.163 -2.631 25.122 1.00 90.94 176 PHE A O 1
ATOM 1474 N N . LYS A 1 177 ? 1.045 -2.519 24.728 1.00 88.06 177 LYS A N 1
ATOM 1475 C CA . LYS A 1 177 ? 1.415 -3.656 25.587 1.00 88.06 177 LYS A CA 1
ATOM 1476 C C . LYS A 1 177 ? 0.942 -3.480 27.032 1.00 88.06 177 LYS A C 1
ATOM 1478 O O . LYS A 1 177 ? 0.455 -4.440 27.620 1.00 88.06 177 LYS A O 1
ATOM 1483 N N . SER A 1 178 ? 1.013 -2.266 27.584 1.00 89.25 178 SER A N 1
ATOM 1484 C CA . SER A 1 178 ? 0.516 -1.991 28.941 1.00 89.25 178 SER A CA 1
ATOM 1485 C C . SER A 1 178 ? -1.005 -2.146 29.071 1.00 89.25 178 SER A C 1
ATOM 1487 O O . SER A 1 178 ? -1.487 -2.606 30.102 1.00 89.25 178 SER A O 1
ATOM 1489 N N . LYS A 1 179 ? -1.766 -1.814 28.019 1.00 89.75 179 LYS A N 1
ATOM 1490 C CA . LYS A 1 179 ? -3.226 -2.017 27.955 1.00 89.75 179 LYS A CA 1
ATOM 1491 C C . LYS A 1 179 ? -3.616 -3.455 27.626 1.00 89.75 179 LYS A C 1
ATOM 1493 O O . LYS A 1 179 ? -4.702 -3.903 27.973 1.00 89.75 179 LYS A O 1
ATOM 1498 N N . LEU A 1 180 ? -2.760 -4.170 26.911 1.00 90.25 180 LEU A N 1
ATOM 1499 C CA . LEU A 1 180 ? -3.062 -5.511 26.446 1.00 90.25 180 LEU A CA 1
ATOM 1500 C C . LEU A 1 180 ? -3.089 -6.519 27.598 1.00 90.25 180 LEU A C 1
ATOM 1502 O O . LEU A 1 180 ? -3.931 -7.407 27.570 1.00 90.25 180 LEU A O 1
ATOM 1506 N N . ASP A 1 181 ? -2.254 -6.364 28.630 1.00 88.19 181 ASP A N 1
ATOM 1507 C CA . ASP A 1 181 ? -2.277 -7.263 29.796 1.00 88.19 181 ASP A CA 1
ATOM 1508 C C . ASP A 1 181 ? -3.635 -7.233 30.522 1.00 88.19 181 ASP A C 1
ATOM 1510 O O . ASP A 1 181 ? -4.196 -8.280 30.849 1.00 88.19 181 ASP A O 1
ATOM 1514 N N . THR A 1 182 ? -4.226 -6.045 30.699 1.00 89.69 182 THR A N 1
ATOM 1515 C CA . THR A 1 182 ? -5.563 -5.914 31.302 1.00 89.69 182 THR A CA 1
ATOM 1516 C C . THR A 1 182 ? -6.653 -6.494 30.397 1.00 89.69 182 THR A C 1
ATOM 1518 O O . THR A 1 182 ? -7.550 -7.185 30.881 1.00 89.69 182 THR A O 1
ATOM 1521 N N . GLY A 1 183 ? -6.548 -6.289 29.079 1.00 88.81 183 GLY A N 1
ATOM 1522 C CA . GLY A 1 183 ? -7.453 -6.890 28.095 1.00 88.81 183 GLY A CA 1
ATOM 1523 C C . GLY A 1 183 ? -7.377 -8.419 28.067 1.00 88.81 183 GLY A C 1
ATOM 1524 O O . GLY A 1 183 ? -8.406 -9.091 28.082 1.00 88.81 183 GLY A O 1
ATOM 1525 N N . LEU A 1 184 ? -6.169 -8.988 28.091 1.00 91.19 184 LEU A N 1
ATOM 1526 C CA . LEU A 1 184 ? -5.967 -10.436 28.114 1.00 91.19 184 LEU A CA 1
ATOM 1527 C C . LEU A 1 184 ? -6.503 -11.066 29.396 1.00 91.19 184 LEU A C 1
ATOM 1529 O O . LEU A 1 184 ? -7.127 -12.119 29.324 1.00 91.19 184 LEU A O 1
ATOM 1533 N N . LYS A 1 185 ? -6.308 -10.429 30.555 1.00 91.12 185 LYS A N 1
ATOM 1534 C CA . LYS A 1 185 ? -6.886 -10.896 31.826 1.00 91.12 185 LYS A CA 1
ATOM 1535 C C . LYS A 1 185 ? -8.413 -10.915 31.788 1.00 91.12 185 LYS A C 1
ATOM 1537 O O . LYS A 1 185 ? -9.010 -11.860 32.291 1.00 91.12 185 LYS A O 1
ATOM 1542 N N . SER A 1 186 ? -9.028 -9.928 31.136 1.00 89.62 186 SER A N 1
ATOM 1543 C CA . SER A 1 186 ? -10.480 -9.884 30.923 1.00 89.62 186 SER A CA 1
ATOM 1544 C C . SER A 1 186 ? -10.982 -11.032 30.031 1.00 89.62 186 SER A C 1
ATOM 1546 O O . SER A 1 186 ? -11.987 -11.661 30.343 1.00 89.62 186 SER A O 1
ATOM 1548 N N . VAL A 1 187 ? -10.269 -11.350 28.941 1.00 90.38 187 VAL A N 1
ATOM 1549 C CA . VAL A 1 187 ? -10.711 -12.357 27.951 1.00 90.38 187 VAL A CA 1
ATOM 1550 C C . VAL A 1 187 ? -10.327 -13.793 28.332 1.00 90.38 187 VAL A C 1
ATOM 1552 O O . VAL A 1 187 ? -11.099 -14.720 28.099 1.00 90.38 187 VAL A O 1
ATOM 1555 N N . TRP A 1 188 ? -9.136 -14.012 28.892 1.00 91.19 188 TRP A N 1
ATOM 1556 C CA . TRP A 1 188 ? -8.598 -15.346 29.205 1.00 91.19 188 TRP A CA 1
ATOM 1557 C C . TRP A 1 188 ? -8.570 -15.688 30.696 1.00 91.19 188 TRP A C 1
ATOM 1559 O O . TRP A 1 188 ? -8.261 -16.832 31.031 1.00 91.19 188 TRP A O 1
ATOM 1569 N N . GLY A 1 189 ? -8.890 -14.736 31.572 1.00 91.00 189 GLY A N 1
ATOM 1570 C CA . GLY A 1 189 ? -8.824 -14.897 33.022 1.00 91.00 189 GLY A CA 1
ATOM 1571 C C . GLY A 1 189 ? -7.428 -14.640 33.597 1.00 91.00 189 GLY A C 1
ATOM 1572 O O . GLY A 1 189 ? -6.398 -14.887 32.962 1.00 91.00 189 GLY A O 1
ATOM 1573 N N . GLU A 1 190 ? -7.390 -14.154 34.838 1.00 91.25 190 GLU A N 1
ATOM 1574 C CA . GLU A 1 190 ? -6.143 -13.798 35.526 1.00 91.25 190 GLU A CA 1
ATOM 1575 C C . GLU A 1 190 ? -5.244 -15.005 35.800 1.00 91.25 190 GLU A C 1
ATOM 1577 O O . GLU A 1 190 ? -4.024 -14.913 35.640 1.00 91.25 190 GLU A O 1
ATOM 1582 N N . GLU A 1 191 ? -5.835 -16.146 36.159 1.00 89.19 191 GLU A N 1
ATOM 1583 C CA . GLU A 1 191 ? -5.108 -17.382 36.467 1.00 89.19 191 GLU A CA 1
ATOM 1584 C C . GLU A 1 191 ? -4.308 -17.875 35.256 1.00 89.19 191 GLU A C 1
ATOM 1586 O O . GLU A 1 191 ? -3.108 -18.146 35.354 1.00 89.19 191 GLU A O 1
ATOM 1591 N N . PHE A 1 192 ? -4.946 -17.910 34.081 1.00 89.12 192 PHE A N 1
ATOM 1592 C CA . PHE A 1 192 ? -4.308 -18.372 32.852 1.00 89.12 192 PHE A CA 1
ATOM 1593 C C . PHE A 1 192 ? -3.164 -17.445 32.436 1.00 89.12 192 PHE A C 1
ATOM 1595 O O . PHE A 1 192 ? -2.046 -17.911 32.207 1.00 89.12 192 PHE A O 1
ATOM 1602 N N . VAL A 1 193 ? -3.412 -16.132 32.377 1.00 88.12 193 VAL A N 1
ATOM 1603 C CA . VAL A 1 193 ? -2.394 -15.156 31.956 1.00 88.12 193 VAL A CA 1
ATOM 1604 C C . VAL A 1 193 ? -1.206 -15.150 32.920 1.00 88.12 193 VAL A C 1
ATOM 1606 O O . VAL A 1 193 ? -0.055 -15.070 32.486 1.00 88.12 193 VAL A O 1
ATOM 1609 N N . SER A 1 194 ? -1.457 -15.303 34.222 1.00 88.38 194 SER A N 1
ATOM 1610 C CA . SER A 1 194 ? -0.397 -15.376 35.233 1.00 88.38 194 SER A CA 1
ATOM 1611 C C . SER A 1 194 ? 0.452 -16.641 35.090 1.00 88.38 194 SER A C 1
ATOM 1613 O O . SER A 1 194 ? 1.673 -16.552 35.209 1.00 88.38 194 SER A O 1
ATOM 1615 N N . SER A 1 195 ? -0.166 -17.779 34.749 1.00 89.75 195 SER A N 1
ATOM 1616 C CA . SER A 1 195 ? 0.518 -19.069 34.556 1.00 89.75 195 SER A CA 1
ATOM 1617 C C . SER A 1 195 ? 1.392 -19.164 33.294 1.00 89.75 195 SER A C 1
ATOM 1619 O O . SER A 1 195 ? 2.216 -20.070 33.180 1.00 89.75 195 SER A O 1
ATOM 1621 N N . MET A 1 196 ? 1.227 -18.246 32.335 1.00 84.31 196 MET A N 1
ATOM 1622 C CA . MET A 1 196 ? 1.908 -18.303 31.040 1.00 84.31 196 MET A CA 1
ATOM 1623 C C . MET A 1 196 ? 3.405 -17.959 31.150 1.00 84.31 196 MET A C 1
ATOM 1625 O O . MET A 1 196 ? 3.787 -17.046 31.891 1.00 84.31 196 MET A O 1
ATOM 1629 N N . SER A 1 197 ? 4.253 -18.660 30.383 1.00 87.12 197 SER A N 1
ATOM 1630 C CA . SER A 1 197 ? 5.694 -18.378 30.331 1.00 87.12 197 SER A CA 1
ATOM 1631 C C . SER A 1 197 ? 5.970 -16.984 29.757 1.00 87.12 197 SER A C 1
ATOM 1633 O O . SER A 1 197 ? 5.166 -16.435 29.000 1.00 87.12 197 SER A O 1
ATOM 1635 N N . ASN A 1 198 ? 7.125 -16.404 30.094 1.00 85.06 198 ASN A N 1
ATOM 1636 C CA . ASN A 1 198 ? 7.514 -15.086 29.580 1.00 85.06 198 ASN A CA 1
ATOM 1637 C C . ASN A 1 198 ? 7.631 -15.080 28.046 1.00 85.06 198 ASN A C 1
ATOM 1639 O O . ASN A 1 198 ? 7.179 -14.139 27.403 1.00 85.06 198 ASN A O 1
ATOM 1643 N N . GLU A 1 199 ? 8.139 -16.164 27.460 1.00 83.06 199 GLU A N 1
ATOM 1644 C CA . GLU A 1 199 ? 8.249 -16.350 26.006 1.00 83.06 199 GLU A CA 1
ATOM 1645 C C . GLU A 1 199 ? 6.872 -16.346 25.323 1.00 83.06 199 GLU A C 1
ATOM 1647 O O . GLU A 1 199 ? 6.668 -15.672 24.314 1.00 83.06 199 GLU A O 1
ATOM 1652 N N . ASP A 1 200 ? 5.898 -17.063 25.893 1.00 84.25 200 ASP A N 1
ATOM 1653 C CA . ASP A 1 200 ? 4.544 -17.125 25.343 1.00 84.25 200 ASP A CA 1
ATOM 1654 C C . ASP A 1 200 ? 3.804 -15.780 25.531 1.00 84.25 200 ASP A C 1
ATOM 1656 O O . ASP A 1 200 ? 3.016 -15.389 24.666 1.00 84.25 200 ASP A O 1
ATOM 1660 N N . LYS A 1 201 ? 4.109 -15.017 26.596 1.00 85.50 201 LYS A N 1
ATOM 1661 C CA . LYS A 1 201 ? 3.643 -13.626 26.788 1.00 85.50 201 LYS A CA 1
ATOM 1662 C C . LYS A 1 201 ? 4.206 -12.684 25.734 1.00 85.50 201 LYS A C 1
ATOM 1664 O O . LYS A 1 201 ? 3.451 -11.926 25.131 1.00 85.50 201 LYS A O 1
ATOM 1669 N N . GLU A 1 202 ? 5.505 -12.737 25.469 1.00 85.50 202 GLU A N 1
ATOM 1670 C CA . GLU A 1 202 ? 6.137 -11.922 24.426 1.00 85.50 202 GLU A CA 1
ATOM 1671 C C . GLU A 1 202 ? 5.596 -12.257 23.032 1.00 85.50 202 GLU A C 1
ATOM 1673 O O . GLU A 1 202 ? 5.290 -11.355 22.240 1.00 85.50 202 GLU A O 1
ATOM 1678 N N . PHE A 1 203 ? 5.398 -13.546 22.750 1.00 86.50 203 PHE A N 1
ATOM 1679 C CA . PHE A 1 203 ? 4.765 -13.997 21.519 1.00 86.50 203 PHE A CA 1
ATOM 1680 C C . PHE A 1 203 ? 3.325 -13.477 21.399 1.00 86.50 203 PHE A C 1
ATOM 1682 O O . PHE A 1 203 ? 2.994 -12.859 20.389 1.00 86.50 203 PHE A O 1
ATOM 1689 N N . ALA A 1 204 ? 2.481 -13.654 22.422 1.00 88.94 204 ALA A N 1
ATOM 1690 C CA . ALA A 1 204 ? 1.105 -13.153 22.402 1.00 88.94 204 ALA A CA 1
ATOM 1691 C C . ALA A 1 204 ? 1.064 -11.633 22.184 1.00 88.94 204 ALA A C 1
ATOM 1693 O O . ALA A 1 204 ? 0.322 -11.150 21.330 1.00 88.94 204 ALA A O 1
ATOM 1694 N N . ASN A 1 205 ? 1.909 -10.885 22.900 1.00 89.75 205 ASN A N 1
ATOM 1695 C CA . ASN A 1 205 ? 1.991 -9.430 22.801 1.00 89.75 205 ASN A CA 1
ATOM 1696 C C . ASN A 1 205 ? 2.363 -8.974 21.387 1.00 89.75 205 ASN A C 1
ATOM 1698 O O . ASN A 1 205 ? 1.714 -8.088 20.832 1.00 89.75 205 ASN A O 1
ATOM 1702 N N . SER A 1 206 ? 3.404 -9.571 20.801 1.00 88.00 206 SER A N 1
ATOM 1703 C CA . SER A 1 206 ? 3.859 -9.224 19.450 1.00 88.00 206 SER A CA 1
ATOM 1704 C C . SER A 1 206 ? 2.843 -9.628 18.379 1.00 88.00 206 SER A C 1
ATOM 1706 O O . SER A 1 206 ? 2.552 -8.834 17.483 1.00 88.00 206 SER A O 1
ATOM 1708 N N . PHE A 1 207 ? 2.251 -10.820 18.494 1.00 91.94 207 PHE A N 1
ATOM 1709 C CA . PHE A 1 207 ? 1.256 -11.325 17.552 1.00 91.94 207 PHE A CA 1
ATOM 1710 C C . PHE A 1 207 ? -0.012 -10.467 17.563 1.00 91.94 207 PHE A C 1
ATOM 1712 O O . PHE A 1 207 ? -0.434 -9.969 16.520 1.00 91.94 207 PHE A O 1
ATOM 1719 N N . ILE A 1 208 ? -0.587 -10.222 18.744 1.00 93.62 208 ILE A N 1
ATOM 1720 C CA . ILE A 1 208 ? -1.805 -9.418 18.895 1.00 93.62 208 ILE A CA 1
ATOM 1721 C C . ILE A 1 208 ? -1.544 -7.963 18.491 1.00 93.62 208 ILE A C 1
ATOM 1723 O O . ILE A 1 208 ? -2.405 -7.359 17.862 1.00 93.62 208 ILE A O 1
ATOM 1727 N N . TYR A 1 209 ? -0.365 -7.395 18.769 1.00 92.38 209 TYR A N 1
ATOM 1728 C CA . TYR A 1 209 ? -0.025 -6.046 18.301 1.00 92.38 209 TYR A CA 1
ATOM 1729 C C . TYR A 1 209 ? 0.075 -5.960 16.772 1.00 92.38 209 TYR A C 1
ATOM 1731 O O . TYR A 1 209 ? -0.449 -5.025 16.163 1.00 92.38 209 TYR A O 1
ATOM 1739 N N . SER A 1 210 ? 0.705 -6.941 16.121 1.00 91.44 210 SER A N 1
ATOM 1740 C CA . SER A 1 210 ? 0.747 -7.003 14.656 1.00 91.44 210 SER A CA 1
ATOM 1741 C C . SER A 1 210 ? -0.643 -7.162 14.048 1.00 91.44 210 SER A C 1
ATOM 1743 O O . SER A 1 210 ? -0.975 -6.451 13.097 1.00 91.44 210 SER A O 1
ATOM 1745 N N . MET A 1 211 ? -1.480 -8.001 14.655 1.00 94.56 211 MET A N 1
ATOM 1746 C CA . MET A 1 211 ? -2.887 -8.162 14.294 1.00 94.56 211 MET A CA 1
ATOM 1747 C C . MET A 1 211 ? -3.681 -6.858 14.508 1.00 94.56 211 MET A C 1
ATOM 1749 O O . MET A 1 211 ? -4.431 -6.420 13.640 1.00 94.56 211 MET A O 1
ATOM 1753 N N . PHE A 1 212 ? -3.463 -6.146 15.608 1.00 94.12 212 PHE A N 1
ATOM 1754 C CA . PHE A 1 212 ? -4.095 -4.855 15.871 1.00 94.12 212 PHE A CA 1
ATOM 1755 C C . PHE A 1 212 ? -3.731 -3.807 14.810 1.00 94.12 212 PHE A C 1
ATOM 1757 O O . PHE A 1 212 ? -4.622 -3.166 14.254 1.00 94.12 212 PHE A O 1
ATOM 1764 N N . LYS A 1 213 ? -2.444 -3.673 14.452 1.00 91.81 213 LYS A N 1
ATOM 1765 C CA . LYS A 1 213 ? -1.996 -2.733 13.404 1.00 91.81 213 LYS A CA 1
ATOM 1766 C C . LYS A 1 213 ? -2.732 -2.958 12.084 1.00 91.81 213 LYS A C 1
ATOM 1768 O O . LYS A 1 213 ? -3.097 -2.001 11.419 1.00 91.81 213 LYS A O 1
ATOM 1773 N N . LYS A 1 214 ? -2.949 -4.217 11.700 1.00 93.00 214 LYS A N 1
ATOM 1774 C CA . LYS A 1 214 ? -3.632 -4.596 10.451 1.00 93.00 214 LYS A CA 1
ATOM 1775 C C . LYS A 1 214 ? -5.141 -4.401 10.539 1.00 93.00 214 LYS A C 1
ATOM 1777 O O . LYS A 1 214 ? -5.766 -3.946 9.579 1.00 93.00 214 LYS A O 1
ATOM 1782 N N . PHE A 1 215 ? -5.710 -4.694 11.705 1.00 93.56 215 PHE A N 1
ATOM 1783 C CA . PHE A 1 215 ? -7.117 -4.456 11.990 1.00 93.56 215 PHE A CA 1
ATOM 1784 C C . PHE A 1 215 ? -7.461 -2.966 11.889 1.00 93.56 215 PHE A C 1
ATOM 1786 O O . PHE A 1 215 ? -8.462 -2.633 11.272 1.00 93.56 215 PHE A O 1
ATOM 1793 N N . GLN A 1 216 ? -6.593 -2.062 12.358 1.00 90.31 216 GLN A N 1
ATOM 1794 C CA . GLN A 1 216 ? -6.806 -0.611 12.232 1.00 90.31 216 GLN A CA 1
ATOM 1795 C C . GLN A 1 216 ? -6.996 -0.118 10.787 1.00 90.31 216 GLN A C 1
ATOM 1797 O O . GLN A 1 216 ? -7.589 0.937 10.583 1.00 90.31 216 GLN A O 1
ATOM 1802 N N . TYR A 1 217 ? -6.484 -0.840 9.784 1.00 88.00 217 TYR A N 1
ATOM 1803 C CA . TYR A 1 217 ? -6.625 -0.442 8.381 1.00 88.00 217 TYR A CA 1
ATOM 1804 C C . TYR A 1 217 ? -7.894 -0.977 7.714 1.00 88.00 217 TYR A C 1
ATOM 1806 O O . TYR A 1 217 ? -8.428 -0.316 6.829 1.00 88.00 217 TYR A O 1
ATOM 1814 N N . SER A 1 218 ? -8.339 -2.183 8.078 1.00 85.62 218 SER A N 1
ATOM 1815 C CA . SER A 1 218 ? -9.393 -2.907 7.345 1.00 85.62 218 SER A CA 1
ATOM 1816 C C . SER A 1 218 ? -10.618 -3.268 8.183 1.00 85.62 218 SER A C 1
ATOM 1818 O O . SER A 1 218 ? -11.631 -3.663 7.616 1.00 85.62 218 SER A O 1
ATOM 1820 N N . GLU A 1 219 ? -10.519 -3.180 9.511 1.00 85.69 219 GLU A N 1
ATOM 1821 C CA . GLU A 1 219 ? -11.527 -3.600 10.497 1.00 85.69 219 GLU A CA 1
ATOM 1822 C C . GLU A 1 219 ? -12.021 -5.053 10.328 1.00 85.69 219 GLU A C 1
ATOM 1824 O O . GLU A 1 219 ? -13.051 -5.445 10.883 1.00 85.69 219 GLU A O 1
ATOM 1829 N N . ASN A 1 220 ? -11.279 -5.878 9.580 1.00 90.88 220 ASN A N 1
ATOM 1830 C CA . ASN A 1 220 ? -11.565 -7.292 9.375 1.00 90.88 220 ASN A CA 1
ATOM 1831 C C . ASN A 1 220 ? -10.614 -8.142 10.226 1.00 90.88 220 ASN A C 1
ATOM 1833 O O . ASN A 1 220 ? -9.402 -8.192 9.987 1.00 90.88 220 ASN A O 1
ATOM 1837 N N . ILE A 1 221 ? -11.182 -8.808 11.231 1.00 91.69 221 ILE A N 1
ATOM 1838 C CA . ILE A 1 221 ? -10.436 -9.589 12.217 1.00 91.69 221 ILE A CA 1
ATOM 1839 C C . ILE A 1 221 ? -9.783 -10.832 11.609 1.00 91.69 221 ILE A C 1
ATOM 1841 O O . ILE A 1 221 ? -8.606 -11.088 11.862 1.00 91.69 221 ILE A O 1
ATOM 1845 N N . ASP A 1 222 ? -10.502 -11.565 10.758 1.00 92.19 222 ASP A N 1
ATOM 1846 C CA . ASP A 1 222 ? -10.013 -12.814 10.177 1.00 92.19 222 ASP A CA 1
ATOM 1847 C C . ASP A 1 222 ? -8.911 -12.529 9.149 1.00 92.19 222 ASP A C 1
ATOM 1849 O O . ASP A 1 222 ? -7.857 -13.162 9.176 1.00 92.19 222 ASP A O 1
ATOM 1853 N N . ALA A 1 223 ? -9.086 -11.503 8.308 1.00 92.25 223 ALA A N 1
ATOM 1854 C CA . ALA A 1 223 ? -8.043 -11.066 7.378 1.00 92.25 223 ALA A CA 1
ATOM 1855 C C . ALA A 1 223 ? -6.783 -10.593 8.121 1.00 92.25 223 ALA A C 1
ATOM 1857 O O . ALA A 1 223 ? -5.657 -10.915 7.730 1.00 92.25 223 ALA A O 1
ATOM 1858 N N . SER A 1 224 ? -6.968 -9.856 9.219 1.00 94.31 224 SER A N 1
ATOM 1859 C CA . SER A 1 224 ? -5.868 -9.415 10.070 1.00 94.31 224 SER A CA 1
ATOM 1860 C C . SER A 1 224 ? -5.112 -10.592 10.698 1.00 94.31 224 SER A C 1
ATOM 1862 O O . SER A 1 224 ? -3.874 -10.611 10.692 1.00 94.31 224 SER A O 1
ATOM 1864 N N . PHE A 1 225 ? -5.841 -11.594 11.197 1.00 94.62 225 PHE A N 1
ATOM 1865 C CA . PHE A 1 225 ? -5.262 -12.810 11.753 1.00 94.62 225 PHE A CA 1
ATOM 1866 C C . PHE A 1 225 ? -4.442 -13.563 10.702 1.00 94.62 225 PHE A C 1
ATOM 1868 O O . PHE A 1 225 ? -3.259 -13.805 10.926 1.00 94.62 225 PHE A O 1
ATOM 1875 N N . GLU A 1 226 ? -5.029 -13.881 9.545 1.00 92.88 226 GLU A N 1
ATOM 1876 C CA . GLU A 1 226 ? -4.366 -14.673 8.500 1.00 92.88 226 GLU A CA 1
ATOM 1877 C C . GLU A 1 226 ? -3.116 -13.961 7.962 1.00 92.88 226 GLU A C 1
ATOM 1879 O O . GLU A 1 226 ? -2.053 -14.567 7.811 1.00 92.88 226 GLU A O 1
ATOM 1884 N N . TYR A 1 227 ? -3.188 -12.643 7.752 1.00 92.25 227 TYR A N 1
ATOM 1885 C CA . TYR A 1 227 ? -2.023 -11.872 7.322 1.00 92.25 227 TYR A CA 1
ATOM 1886 C C . TYR A 1 227 ? -0.925 -11.848 8.399 1.00 92.25 227 TYR A C 1
ATOM 1888 O O . TYR A 1 227 ? 0.260 -11.854 8.075 1.00 92.25 227 TYR A O 1
ATOM 1896 N N . THR A 1 228 ? -1.282 -11.809 9.687 1.00 93.12 228 THR A N 1
ATOM 1897 C CA . THR A 1 228 ? -0.319 -11.890 10.807 1.00 93.12 228 THR A CA 1
ATOM 1898 C C . THR A 1 228 ? 0.301 -13.266 10.919 1.00 93.12 228 THR A C 1
ATOM 1900 O O . THR A 1 228 ? 1.518 -13.376 11.016 1.00 93.12 228 THR A O 1
ATOM 1903 N N . TYR A 1 229 ? -0.508 -14.311 10.828 1.00 91.44 229 TYR A N 1
ATOM 1904 C CA . TYR A 1 229 ? -0.030 -15.679 10.835 1.00 91.4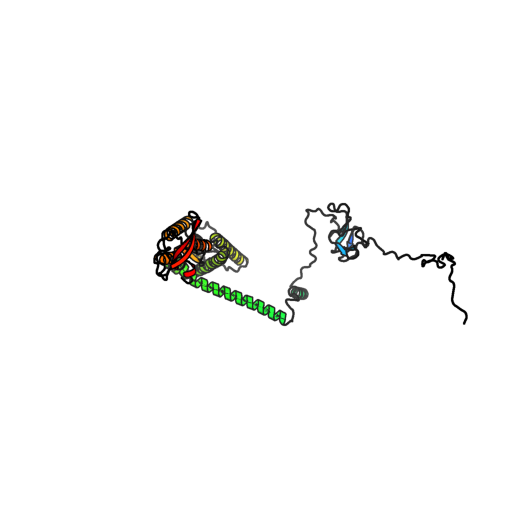4 229 TYR A CA 1
ATOM 1905 C C . TYR A 1 229 ? 1.000 -15.916 9.724 1.00 91.44 229 TYR A C 1
ATOM 1907 O O . TYR A 1 229 ? 2.112 -16.362 10.004 1.00 91.44 229 TYR A O 1
ATOM 1915 N N . ASN A 1 230 ? 0.677 -15.526 8.489 1.00 89.94 230 ASN A N 1
ATOM 1916 C CA . ASN A 1 230 ? 1.567 -15.700 7.343 1.00 89.94 230 ASN A CA 1
ATOM 1917 C C . ASN A 1 230 ? 2.871 -14.899 7.466 1.00 89.94 230 ASN A C 1
ATOM 1919 O O . ASN A 1 230 ? 3.931 -15.427 7.135 1.00 89.94 230 ASN A O 1
ATOM 1923 N N . GLU A 1 231 ? 2.817 -13.664 7.974 1.00 88.75 231 GLU A N 1
ATOM 1924 C CA . GLU A 1 231 ? 4.010 -12.841 8.222 1.00 88.75 231 GLU A CA 1
ATOM 1925 C C . GLU A 1 231 ? 4.947 -13.512 9.232 1.00 88.75 231 GLU A C 1
ATOM 1927 O O . GLU A 1 231 ? 6.122 -13.709 8.939 1.00 88.75 231 GLU A O 1
ATOM 1932 N N . PHE A 1 232 ? 4.424 -13.966 10.376 1.00 87.19 232 PHE A N 1
ATOM 1933 C CA . PHE A 1 232 ? 5.233 -14.664 11.378 1.00 87.19 232 PHE A CA 1
ATOM 1934 C C . PHE A 1 232 ? 5.814 -15.978 10.838 1.00 87.19 232 PHE A C 1
ATOM 1936 O O . PHE A 1 232 ? 6.958 -16.319 11.143 1.00 87.19 232 PHE A O 1
ATOM 1943 N N . VAL A 1 233 ? 5.050 -16.733 10.037 1.00 85.81 233 VAL A N 1
ATOM 1944 C CA . VAL A 1 233 ? 5.548 -17.967 9.406 1.00 85.81 233 VAL A CA 1
ATOM 1945 C C . VAL A 1 233 ? 6.702 -17.638 8.461 1.00 85.81 233 VAL A C 1
ATOM 1947 O O . VAL A 1 233 ? 7.755 -18.273 8.537 1.00 85.81 233 VAL A O 1
ATOM 1950 N N . TYR A 1 234 ? 6.524 -16.638 7.599 1.00 85.69 234 TYR A N 1
ATOM 1951 C CA . TYR A 1 234 ? 7.504 -16.248 6.594 1.00 85.69 234 TYR A CA 1
ATOM 1952 C C . TYR A 1 234 ? 8.776 -15.649 7.208 1.00 85.69 234 TYR A C 1
ATOM 1954 O O . TYR A 1 234 ? 9.879 -16.061 6.850 1.00 85.69 234 TYR A O 1
ATOM 1962 N N . ASP A 1 235 ? 8.646 -14.748 8.182 1.00 82.44 235 ASP A N 1
ATOM 1963 C CA . ASP A 1 235 ? 9.784 -14.135 8.873 1.00 82.44 235 ASP A CA 1
ATOM 1964 C C . ASP A 1 235 ? 10.641 -15.181 9.574 1.00 82.44 235 ASP A C 1
ATOM 1966 O O . ASP A 1 235 ? 11.871 -15.123 9.539 1.00 82.44 235 ASP A O 1
ATOM 1970 N N . ASN A 1 236 ? 10.009 -16.180 10.181 1.00 80.19 236 ASN A N 1
ATOM 1971 C CA . ASN A 1 236 ? 10.758 -17.246 10.814 1.00 80.19 236 ASN A CA 1
ATOM 1972 C C . ASN A 1 236 ? 11.408 -18.204 9.803 1.00 80.19 236 ASN A C 1
ATOM 1974 O O . ASN A 1 236 ? 12.537 -18.632 10.030 1.00 80.19 236 ASN A O 1
ATOM 1978 N N . GLN A 1 237 ? 10.759 -18.497 8.669 1.00 82.12 237 GLN A N 1
ATOM 1979 C CA . GLN A 1 237 ? 11.399 -19.233 7.568 1.00 82.12 237 GLN A CA 1
ATOM 1980 C C . GLN A 1 237 ? 12.615 -18.477 7.015 1.00 82.12 237 GLN A C 1
ATOM 1982 O O . GLN A 1 237 ? 13.629 -19.091 6.682 1.00 82.12 237 GLN A O 1
ATOM 1987 N N . LEU A 1 238 ? 12.539 -17.145 6.922 1.00 82.56 238 LEU A N 1
ATOM 1988 C CA . LEU A 1 238 ? 13.670 -16.308 6.527 1.00 82.56 238 LEU A CA 1
ATOM 1989 C C . LEU A 1 238 ? 14.808 -16.368 7.550 1.00 82.56 238 LEU A C 1
ATOM 1991 O O . LEU A 1 238 ? 15.959 -16.513 7.145 1.00 82.56 238 LEU A O 1
ATOM 1995 N N . LYS A 1 239 ? 14.502 -16.302 8.851 1.00 79.75 239 LYS A N 1
ATOM 1996 C CA . LYS A 1 239 ? 15.501 -16.456 9.923 1.00 79.75 239 LYS A CA 1
ATOM 1997 C C . LYS A 1 239 ? 16.179 -17.829 9.885 1.00 79.75 239 LYS A C 1
ATOM 1999 O O . LYS A 1 239 ? 17.392 -17.903 10.044 1.00 79.75 239 LYS A O 1
ATOM 2004 N N . GLU A 1 240 ? 15.431 -18.903 9.609 1.00 78.81 240 GLU A N 1
ATOM 2005 C CA . GLU A 1 240 ? 15.994 -20.256 9.438 1.00 78.81 240 GLU A CA 1
ATOM 2006 C C . GLU A 1 240 ? 16.947 -20.300 8.238 1.00 78.81 240 GLU A C 1
ATOM 2008 O O . GLU A 1 240 ? 18.079 -20.755 8.366 1.00 78.81 240 GLU A O 1
ATOM 2013 N N . LYS A 1 241 ? 16.535 -19.748 7.087 1.00 83.00 241 LYS A N 1
ATOM 2014 C CA . LYS A 1 241 ? 17.379 -19.683 5.880 1.00 83.00 241 LYS A CA 1
ATOM 2015 C C . LYS A 1 241 ? 18.649 -18.852 6.068 1.00 83.00 241 LYS A C 1
ATOM 2017 O O . LYS A 1 241 ? 19.649 -19.143 5.421 1.00 83.00 241 LYS A O 1
ATOM 2022 N N . ARG A 1 242 ? 18.610 -17.819 6.915 1.00 83.12 242 ARG A N 1
ATOM 2023 C CA . ARG A 1 242 ? 19.782 -17.003 7.273 1.00 83.12 242 ARG A CA 1
ATOM 2024 C C . ARG A 1 242 ? 20.714 -17.694 8.269 1.00 83.12 242 ARG A C 1
ATOM 2026 O O . ARG A 1 242 ? 21.863 -17.285 8.379 1.00 83.12 242 ARG A O 1
ATOM 2033 N N . GLY A 1 243 ? 20.240 -18.731 8.962 1.00 77.62 243 GLY A N 1
ATOM 2034 C CA . GLY A 1 243 ? 20.969 -19.369 10.059 1.00 77.62 243 GLY A CA 1
ATOM 2035 C C . GLY A 1 243 ? 20.891 -18.600 11.383 1.00 77.62 243 GLY A C 1
ATOM 2036 O O . GLY A 1 243 ? 21.640 -18.913 12.302 1.00 77.62 243 GLY A O 1
ATOM 2037 N N . ASP A 1 244 ? 19.983 -17.622 11.508 1.00 73.06 244 ASP A N 1
ATOM 2038 C CA . ASP A 1 244 ? 19.806 -16.813 12.727 1.00 73.06 244 ASP A CA 1
ATOM 2039 C C . ASP A 1 244 ? 19.201 -17.640 13.882 1.00 73.06 244 ASP A C 1
ATOM 2041 O O . ASP A 1 244 ? 19.355 -17.312 15.060 1.00 73.06 244 ASP A O 1
ATOM 2045 N N . LEU A 1 245 ? 18.484 -18.721 13.551 1.00 62.56 245 LEU A N 1
ATOM 2046 C CA . LEU A 1 245 ? 17.890 -19.651 14.510 1.00 62.56 245 LEU A CA 1
ATOM 2047 C C . LEU A 1 245 ? 18.917 -20.721 14.899 1.00 62.56 245 LEU A C 1
ATOM 2049 O O . LEU A 1 245 ? 18.991 -21.785 14.287 1.00 62.56 245 LEU A O 1
ATOM 2053 N N . VAL A 1 246 ? 19.703 -20.439 15.936 1.00 54.06 246 VAL A N 1
ATOM 2054 C CA . VAL A 1 246 ? 20.534 -21.448 16.613 1.00 54.06 246 VAL A CA 1
ATOM 2055 C C . VAL A 1 246 ? 19.616 -22.520 17.228 1.00 54.06 246 VAL A C 1
ATOM 2057 O O . VAL A 1 246 ? 18.539 -22.194 17.719 1.00 54.06 246 VAL A O 1
ATOM 2060 N N . GLU A 1 247 ? 20.031 -23.792 17.184 1.00 49.47 247 GLU A N 1
ATOM 2061 C CA . GLU A 1 247 ? 19.297 -25.036 17.511 1.00 49.47 247 GLU A CA 1
ATOM 2062 C C . GLU A 1 247 ? 18.722 -25.176 18.946 1.00 49.47 247 GLU A C 1
ATOM 2064 O O . GLU A 1 247 ? 18.622 -26.277 19.481 1.00 49.47 247 GLU A O 1
ATOM 2069 N N . THR A 1 248 ? 18.259 -24.117 19.603 1.00 44.31 248 THR A N 1
ATOM 2070 C CA . THR A 1 248 ? 17.444 -24.220 20.823 1.00 44.31 248 THR A CA 1
ATOM 2071 C C . THR A 1 248 ? 15.970 -24.415 20.473 1.00 44.31 248 THR A C 1
ATOM 2073 O O . THR A 1 248 ? 15.070 -23.776 21.019 1.00 44.31 248 THR A O 1
ATOM 2076 N N . ILE A 1 249 ? 15.683 -25.362 19.572 1.00 45.22 249 ILE A N 1
ATOM 2077 C CA . ILE A 1 249 ? 14.348 -25.958 19.533 1.00 45.22 249 ILE A CA 1
ATOM 2078 C C . ILE A 1 249 ? 14.167 -26.608 20.899 1.00 45.22 249 ILE A C 1
ATOM 2080 O O . ILE A 1 249 ? 14.894 -27.524 21.265 1.00 45.22 249 ILE A O 1
ATOM 2084 N N . ASN A 1 250 ? 13.222 -26.070 21.657 1.00 46.75 250 ASN A N 1
ATOM 2085 C CA . ASN A 1 250 ? 12.828 -26.456 23.002 1.00 46.75 250 ASN A CA 1
ATOM 2086 C C . ASN A 1 250 ? 12.556 -27.981 23.075 1.00 46.75 250 ASN A C 1
ATOM 2088 O O . ASN A 1 250 ? 11.417 -28.435 22.957 1.00 46.75 250 ASN A O 1
ATOM 2092 N N . THR A 1 251 ? 13.603 -28.794 23.251 1.00 43.84 251 THR A N 1
ATOM 2093 C CA . THR A 1 251 ? 13.555 -30.268 23.309 1.00 43.84 251 THR A CA 1
ATOM 2094 C C . THR A 1 251 ? 12.648 -30.762 24.436 1.00 43.84 251 THR A C 1
ATOM 2096 O O . THR A 1 251 ? 12.068 -31.840 24.342 1.00 43.84 251 THR A O 1
ATOM 2099 N N . LYS A 1 252 ? 12.404 -29.926 25.456 1.00 41.25 252 LYS A N 1
ATOM 2100 C CA . LYS A 1 252 ? 11.423 -30.177 26.524 1.00 41.25 252 LYS A CA 1
ATOM 2101 C C . LYS A 1 252 ? 9.966 -30.260 26.042 1.00 41.25 252 LYS A C 1
ATOM 2103 O O . LYS A 1 252 ? 9.175 -30.924 26.700 1.00 41.25 252 LYS A O 1
ATOM 2108 N N . ARG A 1 253 ? 9.591 -29.634 24.914 1.00 41.88 253 ARG A N 1
ATOM 2109 C CA . ARG A 1 253 ? 8.223 -29.717 24.350 1.00 41.88 253 ARG A CA 1
ATOM 2110 C C . ARG A 1 253 ? 8.008 -30.949 23.451 1.00 41.88 253 ARG A C 1
ATOM 2112 O O . ARG A 1 253 ? 6.865 -31.287 23.165 1.00 41.88 253 ARG A O 1
ATOM 2119 N N . GLN A 1 254 ? 9.074 -31.634 23.020 1.00 41.94 254 GLN A N 1
ATOM 2120 C CA . GLN A 1 254 ? 8.995 -32.756 22.068 1.00 41.94 254 GLN A CA 1
ATOM 2121 C C . GLN A 1 254 ? 8.593 -34.103 22.693 1.00 41.94 254 GLN A C 1
ATOM 2123 O O . GLN A 1 254 ? 8.174 -34.996 21.963 1.00 41.94 254 GLN A O 1
ATOM 2128 N N . SER A 1 255 ? 8.687 -34.280 24.013 1.00 44.47 255 SER A N 1
ATOM 2129 C CA . SER A 1 255 ? 8.436 -35.582 24.657 1.00 44.47 255 SER A CA 1
ATOM 2130 C C . SER A 1 255 ? 6.954 -35.931 24.860 1.00 44.47 255 SER A C 1
ATOM 2132 O O . SER A 1 255 ? 6.649 -37.072 25.196 1.00 44.47 255 SER A O 1
ATOM 2134 N N . ILE A 1 256 ? 6.035 -34.980 24.658 1.00 48.09 256 ILE A N 1
ATOM 2135 C CA . ILE A 1 256 ? 4.606 -35.128 24.998 1.00 48.09 256 ILE A CA 1
ATOM 2136 C C . ILE A 1 256 ? 3.736 -35.445 23.761 1.00 48.09 256 ILE A C 1
ATOM 2138 O O . ILE A 1 256 ? 2.596 -35.878 23.901 1.00 48.09 256 ILE A O 1
ATOM 2142 N N . ILE A 1 257 ? 4.256 -35.287 22.537 1.00 38.19 257 ILE A N 1
ATOM 2143 C CA . ILE A 1 257 ? 3.466 -35.382 21.294 1.00 38.19 257 ILE A CA 1
ATOM 2144 C C . ILE A 1 257 ? 3.947 -36.577 20.436 1.00 38.19 257 ILE A C 1
ATOM 2146 O O . ILE A 1 257 ? 5.155 -36.749 20.272 1.00 38.19 257 ILE A O 1
ATOM 2150 N N . PRO A 1 258 ? 3.049 -37.415 19.866 1.00 35.53 258 PRO A N 1
ATOM 2151 C CA . PRO A 1 258 ? 3.421 -38.605 19.094 1.00 35.53 258 PRO A CA 1
ATOM 2152 C C . PRO A 1 258 ? 4.323 -38.322 17.880 1.00 35.53 258 PRO A C 1
ATOM 2154 O O . PRO A 1 258 ? 4.071 -37.411 17.093 1.00 35.53 258 PRO A O 1
ATOM 2157 N N . LYS A 1 259 ? 5.314 -39.203 17.681 1.00 39.28 259 LYS A N 1
ATOM 2158 C CA . LYS A 1 259 ? 6.404 -39.164 16.677 1.00 39.28 259 LYS A CA 1
ATOM 2159 C C . LYS A 1 259 ? 5.997 -39.016 15.196 1.00 39.28 259 LYS A C 1
ATOM 2161 O O . LYS A 1 259 ? 6.873 -38.811 14.364 1.00 39.28 259 LYS A O 1
ATOM 2166 N N . TYR A 1 260 ? 4.713 -39.138 14.855 1.00 38.78 260 TYR A N 1
ATOM 2167 C CA . TYR A 1 260 ? 4.217 -39.120 13.468 1.00 38.78 260 TYR A CA 1
ATOM 2168 C C . TYR A 1 260 ? 3.896 -37.718 12.934 1.00 38.78 260 TYR A C 1
ATOM 2170 O O . TYR A 1 260 ? 3.686 -37.552 11.736 1.00 38.78 260 TYR A O 1
ATOM 2178 N N . TYR A 1 261 ? 3.902 -36.697 13.792 1.00 36.06 261 TYR A N 1
ATOM 2179 C CA . TYR A 1 261 ? 3.801 -35.308 13.362 1.00 36.06 261 TYR A CA 1
ATOM 2180 C C . TYR A 1 261 ? 5.203 -34.699 13.287 1.00 36.06 261 TYR A C 1
ATOM 2182 O O . TYR A 1 261 ? 5.811 -34.406 14.314 1.00 36.06 261 TYR A O 1
ATOM 2190 N N . SER A 1 262 ? 5.719 -34.444 12.080 1.00 35.41 262 SER A N 1
ATOM 2191 C CA . SER A 1 262 ? 6.881 -33.565 11.892 1.00 35.41 262 SER A CA 1
ATOM 2192 C C . SER A 1 262 ? 6.464 -32.110 12.151 1.00 35.41 262 SER A C 1
ATOM 2194 O O . SER A 1 262 ? 6.301 -31.301 11.238 1.00 35.41 262 SER A O 1
ATOM 2196 N N . TYR A 1 263 ? 6.212 -31.776 13.410 1.00 37.59 263 TYR A N 1
ATOM 2197 C CA . TYR A 1 263 ? 5.894 -30.425 13.844 1.00 37.59 263 TYR A CA 1
ATOM 2198 C C . TYR A 1 263 ? 7.184 -29.775 14.349 1.00 37.59 263 TYR A C 1
ATOM 2200 O O . TYR A 1 263 ? 7.621 -30.036 15.465 1.00 37.59 263 TYR A O 1
ATOM 2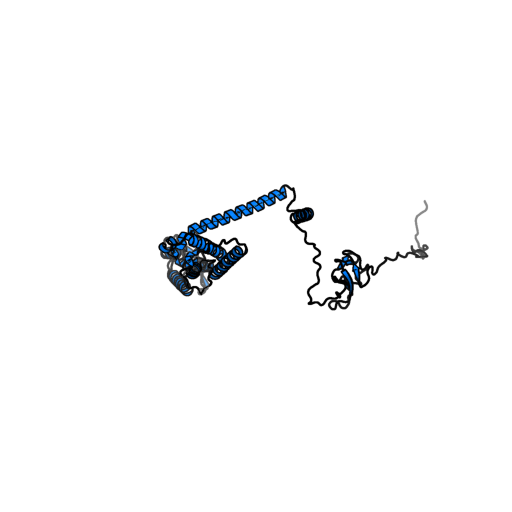208 N N . LYS A 1 264 ? 7.807 -28.916 13.535 1.00 45.53 264 LYS A N 1
ATOM 2209 C CA . LYS A 1 264 ? 8.732 -27.885 14.032 1.00 45.53 264 LYS A CA 1
ATOM 2210 C C . LYS A 1 264 ? 7.860 -26.694 14.457 1.00 45.53 264 LYS A C 1
ATOM 2212 O O . LYS A 1 264 ? 7.360 -26.000 13.568 1.00 45.53 264 LYS A O 1
ATOM 2217 N N . PRO A 1 265 ? 7.576 -26.444 15.751 1.00 47.06 265 PRO A N 1
ATOM 2218 C CA . PRO A 1 265 ? 6.742 -25.313 16.121 1.00 47.06 265 PRO A CA 1
ATOM 2219 C C . PRO A 1 265 ? 7.630 -24.071 16.151 1.00 47.06 265 PRO A C 1
ATOM 2221 O O . PRO A 1 265 ? 8.165 -23.675 17.176 1.00 47.06 265 PRO A O 1
ATOM 2224 N N . ILE A 1 266 ? 7.782 -23.479 14.973 1.00 58.34 266 ILE A N 1
ATOM 2225 C CA . ILE A 1 266 ? 8.373 -22.159 14.749 1.00 58.34 266 ILE A CA 1
ATOM 2226 C C . ILE A 1 266 ? 7.445 -21.043 15.301 1.00 58.34 266 ILE A C 1
ATOM 2228 O O . ILE A 1 266 ? 7.856 -19.909 15.519 1.00 58.34 266 ILE A O 1
ATOM 2232 N N . ILE A 1 267 ? 6.182 -21.389 15.577 1.00 68.81 267 ILE A N 1
ATOM 2233 C CA . ILE A 1 267 ? 5.119 -20.553 16.146 1.00 68.81 267 ILE A CA 1
ATOM 2234 C C . ILE A 1 267 ? 4.356 -21.402 17.168 1.00 68.81 267 ILE A C 1
ATOM 2236 O O . ILE A 1 267 ? 4.127 -22.595 16.931 1.00 68.81 267 ILE A O 1
ATOM 2240 N N . ASN A 1 268 ? 3.927 -20.807 18.286 1.00 79.62 268 ASN A N 1
ATOM 2241 C CA . ASN A 1 268 ? 3.057 -21.482 19.248 1.00 79.62 268 ASN A CA 1
ATOM 2242 C C . ASN A 1 268 ? 1.646 -21.659 18.651 1.00 79.62 268 ASN A C 1
ATOM 2244 O O . ASN A 1 268 ? 0.777 -20.804 18.820 1.00 79.62 268 ASN A O 1
ATOM 2248 N N . LYS A 1 269 ? 1.430 -22.768 17.924 1.00 82.75 269 LYS A N 1
ATOM 2249 C CA . LYS A 1 269 ? 0.179 -23.019 17.185 1.00 82.75 269 LYS A CA 1
ATOM 2250 C C . LYS A 1 269 ? -1.053 -23.052 18.091 1.00 82.75 269 LYS A C 1
ATOM 2252 O O . LYS A 1 269 ? -2.080 -22.478 17.744 1.00 82.75 269 LYS A O 1
ATOM 2257 N N . VAL A 1 270 ? -0.918 -23.654 19.272 1.00 86.56 270 VAL A N 1
ATOM 2258 C CA . VAL A 1 270 ? -1.995 -23.737 20.270 1.00 86.56 270 VAL A CA 1
ATOM 2259 C C . VAL A 1 270 ? -2.435 -22.337 20.690 1.00 86.56 270 VAL A C 1
ATOM 2261 O O . VAL A 1 270 ? -3.625 -22.029 20.722 1.00 86.56 270 VAL A O 1
ATOM 2264 N N . LEU A 1 271 ? -1.470 -21.458 20.960 1.00 87.31 271 LEU A N 1
ATOM 2265 C CA . LEU A 1 271 ? -1.756 -20.081 21.336 1.00 87.31 271 LEU A CA 1
ATOM 2266 C C . LEU A 1 271 ? -2.348 -19.286 20.167 1.00 87.31 271 LEU A C 1
ATOM 2268 O O . LEU A 1 271 ? -3.290 -18.531 20.379 1.00 87.31 271 LEU A O 1
ATOM 2272 N N . THR A 1 272 ? -1.882 -19.493 18.930 1.00 89.75 272 THR A N 1
ATOM 2273 C CA . THR A 1 272 ? -2.492 -18.841 17.756 1.00 89.75 272 THR A CA 1
ATOM 2274 C C . THR A 1 272 ? -3.928 -19.291 17.501 1.00 89.75 272 THR A C 1
ATOM 2276 O O . THR A 1 272 ? -4.769 -18.457 17.180 1.00 89.75 272 THR A O 1
ATOM 2279 N N . GLU A 1 273 ? -4.242 -20.575 17.685 1.00 90.81 273 GLU A N 1
ATOM 2280 C CA . GLU A 1 273 ? -5.614 -21.084 17.572 1.00 90.81 273 GLU A CA 1
ATOM 2281 C C . GLU A 1 273 ? -6.504 -20.511 18.678 1.00 90.81 273 GLU A C 1
ATOM 2283 O O . GLU A 1 273 ? -7.621 -20.066 18.410 1.00 90.81 273 GLU A O 1
ATOM 2288 N N . LYS A 1 274 ? -5.984 -20.423 19.911 1.00 91.31 274 LYS A N 1
ATOM 2289 C CA . LYS A 1 274 ? -6.684 -19.752 21.010 1.00 91.31 274 LYS A CA 1
ATOM 2290 C C . LYS A 1 274 ? -6.958 -18.287 20.669 1.00 91.31 274 LYS A C 1
ATOM 2292 O O . LYS A 1 274 ? -8.097 -17.855 20.816 1.00 91.31 274 LYS A O 1
ATOM 2297 N N . ILE A 1 275 ? -5.969 -17.545 20.162 1.00 93.38 275 ILE A N 1
ATOM 2298 C CA . ILE A 1 275 ? -6.134 -16.149 19.720 1.00 93.38 275 ILE A CA 1
ATOM 2299 C C . ILE A 1 275 ? -7.229 -16.052 18.647 1.00 93.38 275 ILE A C 1
ATOM 2301 O O . ILE A 1 275 ? -8.163 -15.277 18.823 1.00 93.38 275 ILE A O 1
ATOM 2305 N N . LYS A 1 276 ? -7.181 -16.886 17.599 1.00 93.75 276 LYS A N 1
ATOM 2306 C CA . LYS A 1 276 ? -8.166 -16.892 16.499 1.00 93.75 276 LYS A CA 1
ATOM 2307 C C . LYS A 1 276 ? -9.611 -17.058 16.981 1.00 93.75 276 LYS A C 1
ATOM 2309 O O . LYS A 1 276 ? -10.524 -16.432 16.439 1.00 93.75 276 LYS A O 1
ATOM 2314 N N . ASN A 1 277 ? -9.807 -17.924 17.973 1.00 92.31 277 ASN A N 1
ATOM 2315 C CA . ASN A 1 277 ? -11.134 -18.320 18.434 1.00 92.31 277 ASN A CA 1
ATOM 2316 C C . ASN A 1 277 ? -11.690 -17.414 19.536 1.00 92.31 277 ASN A C 1
ATOM 2318 O O . ASN A 1 277 ? -12.903 -17.326 19.679 1.00 92.31 277 ASN A O 1
ATOM 2322 N N . THR A 1 278 ? -10.828 -16.765 20.323 1.00 93.44 278 THR A N 1
ATOM 2323 C CA . THR A 1 278 ? -11.253 -16.046 21.538 1.00 93.44 278 THR A CA 1
ATOM 2324 C C . THR A 1 278 ? -11.117 -14.534 21.449 1.00 93.44 278 THR A C 1
ATOM 2326 O O . THR A 1 278 ? -11.849 -13.839 22.147 1.00 93.44 278 THR A O 1
ATOM 2329 N N . ILE A 1 279 ? -10.204 -14.014 20.626 1.00 93.25 279 ILE A N 1
ATOM 2330 C CA . ILE A 1 279 ? -9.904 -12.582 20.568 1.00 93.25 279 ILE A CA 1
ATOM 2331 C C . ILE A 1 279 ? -10.607 -11.940 19.376 1.00 93.25 279 ILE A C 1
ATOM 2333 O O . ILE A 1 279 ? -10.535 -12.427 18.248 1.00 93.25 279 ILE A O 1
ATOM 2337 N N . ASP A 1 280 ? -11.230 -10.799 19.644 1.00 91.62 280 ASP A N 1
ATOM 2338 C CA . ASP A 1 280 ? -11.712 -9.839 18.660 1.00 91.62 280 ASP A CA 1
ATOM 2339 C C . ASP A 1 280 ? -11.252 -8.425 19.068 1.00 91.62 280 ASP A C 1
ATOM 2341 O O . ASP A 1 280 ? -10.803 -8.192 20.199 1.00 91.62 280 ASP A O 1
ATOM 2345 N N . PHE A 1 281 ? -11.352 -7.469 18.151 1.00 91.00 281 PHE A N 1
ATOM 2346 C CA . PHE A 1 281 ? -11.107 -6.059 18.436 1.00 91.00 281 PHE A CA 1
ATOM 2347 C C . PHE A 1 281 ? -12.395 -5.263 18.262 1.00 91.00 281 PHE A C 1
ATOM 2349 O O . PHE A 1 281 ? -13.101 -5.371 17.262 1.00 91.00 281 PHE A O 1
ATOM 2356 N N . ASN A 1 282 ? -12.678 -4.402 19.231 1.00 88.38 282 ASN A N 1
ATOM 2357 C CA . ASN A 1 282 ? -13.787 -3.465 19.140 1.00 88.38 282 ASN A CA 1
ATOM 2358 C C . ASN A 1 282 ? -13.536 -2.449 18.008 1.00 88.38 282 ASN A C 1
ATOM 2360 O O . ASN A 1 282 ? -12.511 -1.776 18.001 1.00 88.38 282 ASN A O 1
ATOM 2364 N N . LYS A 1 283 ? -14.479 -2.266 17.081 1.00 88.00 283 LYS A N 1
ATOM 2365 C CA . LYS A 1 283 ? -14.321 -1.316 15.960 1.00 88.00 283 LYS A CA 1
ATOM 2366 C C . LYS A 1 283 ? -14.444 0.165 16.349 1.00 88.00 283 LYS A C 1
ATOM 2368 O O . LYS A 1 283 ? -14.069 1.038 15.576 1.00 88.00 283 LYS A O 1
ATOM 2373 N N . LEU A 1 284 ? -14.973 0.477 17.529 1.00 86.12 284 LEU A N 1
ATOM 2374 C CA . LEU A 1 284 ? -15.054 1.841 18.059 1.00 86.12 284 LEU A CA 1
ATOM 2375 C C . LEU A 1 284 ? -13.725 2.255 18.700 1.00 86.12 284 LEU A C 1
ATOM 2377 O O . LEU A 1 284 ? -13.065 3.186 18.236 1.00 86.12 284 LEU A O 1
ATOM 2381 N N . ASP A 1 285 ? -13.322 1.536 19.748 1.00 82.56 285 ASP A N 1
ATOM 2382 C CA . ASP A 1 285 ? -12.195 1.923 20.607 1.00 82.56 285 ASP A CA 1
ATOM 2383 C C . ASP A 1 285 ? -10.916 1.121 20.328 1.00 82.56 285 ASP A C 1
ATOM 2385 O O . ASP A 1 285 ? -9.861 1.429 20.880 1.00 82.56 285 ASP A O 1
ATOM 2389 N N . HIS A 1 286 ? -10.991 0.096 19.473 1.00 85.62 286 HIS A N 1
ATOM 2390 C CA . HIS A 1 286 ? -9.907 -0.847 19.168 1.00 85.62 286 HIS A CA 1
ATOM 2391 C C . HIS A 1 286 ? -9.361 -1.607 20.390 1.00 85.62 286 HIS A C 1
ATOM 2393 O O . HIS A 1 286 ? -8.286 -2.202 20.339 1.00 85.62 286 HIS A O 1
ATOM 2399 N N . ASN A 1 287 ? -10.107 -1.622 21.494 1.00 87.31 287 ASN A N 1
ATOM 2400 C CA . ASN A 1 287 ? -9.782 -2.434 22.659 1.00 87.31 287 ASN A CA 1
ATOM 2401 C C . ASN A 1 287 ? -10.008 -3.924 22.364 1.00 87.31 287 ASN A C 1
ATOM 2403 O O . ASN A 1 287 ? -10.834 -4.288 21.525 1.00 87.31 287 ASN A O 1
ATOM 2407 N N . LEU A 1 288 ? -9.271 -4.774 23.078 1.00 90.31 288 LEU A N 1
ATOM 2408 C CA . LEU A 1 288 ? -9.404 -6.225 23.002 1.00 90.31 288 LEU A CA 1
ATOM 2409 C C . LEU A 1 288 ? -10.732 -6.660 23.634 1.00 90.31 288 LEU A C 1
ATOM 2411 O O . LEU A 1 288 ? -11.053 -6.243 24.748 1.00 90.31 288 LEU A O 1
ATOM 2415 N N . VAL A 1 289 ? -11.487 -7.492 22.926 1.00 89.69 289 VAL A N 1
ATOM 2416 C CA . VAL A 1 289 ? -12.794 -7.993 23.354 1.00 89.69 289 VAL A CA 1
ATOM 2417 C C . VAL A 1 289 ? -12.879 -9.494 23.076 1.00 89.69 289 VAL A C 1
ATOM 2419 O O . VAL A 1 289 ? -12.143 -10.033 22.251 1.00 89.69 289 VAL A O 1
ATOM 2422 N N . LEU A 1 290 ? -13.759 -10.189 23.795 1.00 90.88 290 LEU A N 1
ATOM 2423 C CA . LEU A 1 290 ? -14.036 -11.597 23.544 1.00 90.88 290 LEU A CA 1
ATOM 2424 C C . LEU A 1 290 ? -14.800 -11.763 22.221 1.00 90.88 290 LEU A C 1
ATOM 2426 O O . LEU A 1 290 ? -15.795 -11.073 21.976 1.00 90.88 290 LEU A O 1
ATOM 2430 N N . LYS A 1 291 ? -14.339 -12.687 21.376 1.00 91.44 291 LYS A N 1
ATOM 2431 C CA . LYS A 1 291 ? -14.987 -13.028 20.108 1.00 91.44 291 LYS A CA 1
ATOM 2432 C C . LYS A 1 291 ? -16.343 -13.676 20.381 1.00 91.44 291 LYS A C 1
ATOM 2434 O O . LYS A 1 291 ? -16.434 -14.664 21.104 1.00 91.44 291 LYS A O 1
ATOM 2439 N N . ILE A 1 292 ? -17.387 -13.104 19.792 1.00 90.75 292 ILE A N 1
ATOM 2440 C CA . ILE A 1 292 ? -18.769 -13.591 19.860 1.00 90.75 292 ILE A CA 1
ATOM 2441 C C . ILE A 1 292 ? -19.183 -14.076 18.465 1.00 90.75 292 ILE A C 1
ATOM 2443 O O . ILE A 1 292 ? -18.690 -13.548 17.465 1.00 90.75 292 ILE A O 1
ATOM 2447 N N . SER A 1 293 ? -20.075 -15.070 18.402 1.00 92.06 293 SER A N 1
ATOM 2448 C CA . SER A 1 293 ? -20.709 -15.504 17.152 1.00 92.06 293 SER A CA 1
ATOM 2449 C C . SER A 1 293 ? -21.454 -14.349 16.474 1.00 92.06 293 SER A C 1
ATOM 2451 O O . SER A 1 293 ? -22.033 -13.493 17.141 1.00 92.06 293 SER A O 1
ATOM 2453 N N . GLU A 1 294 ? -21.484 -14.319 15.145 1.00 89.06 294 GLU A N 1
ATOM 2454 C CA . GLU A 1 294 ? -22.187 -13.259 14.411 1.00 89.06 294 GLU A CA 1
ATOM 2455 C C . GLU A 1 294 ? -23.701 -13.251 14.708 1.00 89.06 294 GLU A C 1
ATOM 2457 O O . GLU A 1 294 ? -24.291 -12.177 14.833 1.00 89.06 294 GLU A O 1
ATOM 2462 N N . ASP A 1 295 ? -24.308 -14.419 14.946 1.00 93.50 295 ASP A N 1
ATOM 2463 C CA . ASP A 1 295 ? -25.726 -14.526 15.326 1.00 93.50 295 ASP A CA 1
ATOM 2464 C C . ASP A 1 295 ? -25.999 -13.908 16.706 1.00 93.50 295 ASP A C 1
ATOM 2466 O O . ASP A 1 295 ? -26.956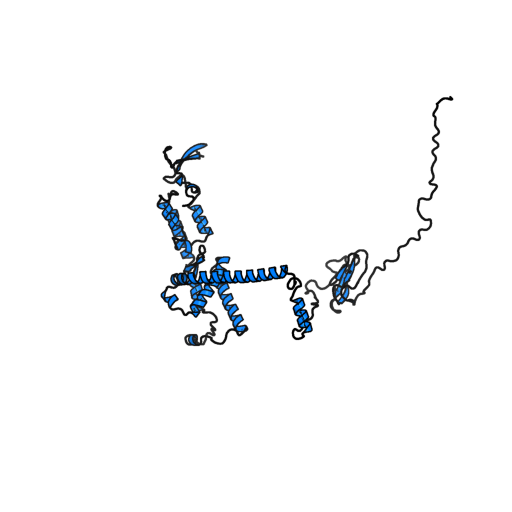 -13.155 16.892 1.00 93.50 295 ASP A O 1
ATOM 2470 N N . ASP A 1 296 ? -25.124 -14.170 17.678 1.00 92.38 296 ASP A N 1
ATOM 2471 C CA . ASP A 1 296 ? -25.234 -13.615 19.028 1.00 92.38 296 ASP A CA 1
ATOM 2472 C C . ASP A 1 296 ? -25.010 -12.100 19.021 1.00 92.38 296 ASP A C 1
ATOM 2474 O O . ASP A 1 296 ? -25.743 -11.365 19.687 1.00 92.38 296 ASP A O 1
ATOM 2478 N N . LYS A 1 297 ? -24.050 -11.610 18.219 1.00 90.81 297 LYS A N 1
ATOM 2479 C CA . LYS A 1 297 ? -23.851 -10.170 17.999 1.00 90.81 297 LYS A CA 1
ATOM 2480 C C . LYS A 1 297 ? -25.124 -9.535 17.446 1.00 90.81 297 LYS A C 1
ATOM 2482 O O . LYS A 1 297 ? -25.550 -8.498 17.949 1.00 90.81 297 LYS A O 1
ATOM 2487 N N . LEU A 1 298 ? -25.758 -10.157 16.452 1.00 93.38 298 LEU A N 1
ATOM 2488 C CA . LEU A 1 298 ? -26.994 -9.657 15.852 1.00 93.38 298 LEU A CA 1
ATOM 2489 C C . LEU A 1 298 ? -28.152 -9.654 16.861 1.00 93.38 298 LEU A C 1
ATOM 2491 O O . LEU A 1 298 ? -28.843 -8.645 16.989 1.00 93.38 298 LEU A O 1
ATOM 2495 N N . ASN A 1 299 ? -28.304 -10.715 17.655 1.00 94.81 299 ASN A N 1
ATOM 2496 C CA . ASN A 1 299 ? -29.320 -10.798 18.707 1.00 94.81 299 ASN A CA 1
ATOM 2497 C C . ASN A 1 299 ? -29.137 -9.717 19.784 1.00 94.81 299 ASN A C 1
ATOM 2499 O O . ASN A 1 299 ? -30.102 -9.044 20.157 1.00 94.81 299 ASN A O 1
ATOM 2503 N N . MET A 1 300 ? -27.902 -9.505 20.255 1.00 92.56 300 MET A N 1
ATOM 2504 C CA . MET A 1 300 ? -27.570 -8.429 21.200 1.00 92.56 300 MET A CA 1
ATOM 2505 C C . MET A 1 300 ? -27.807 -7.042 20.591 1.00 92.56 300 MET A C 1
ATOM 2507 O O . MET A 1 300 ? -28.243 -6.116 21.276 1.00 92.56 300 MET A O 1
ATOM 2511 N N . LYS A 1 301 ? -27.551 -6.886 19.289 1.00 93.31 301 LYS A N 1
ATOM 2512 C CA . LYS A 1 301 ? -27.817 -5.644 18.556 1.00 93.31 301 LYS A CA 1
ATOM 2513 C C . LYS A 1 301 ? -29.305 -5.344 18.526 1.00 93.31 301 LYS A C 1
ATOM 2515 O O . LYS A 1 301 ? -29.724 -4.234 18.845 1.00 93.31 301 LYS A O 1
ATOM 2520 N N . GLU A 1 302 ? -30.107 -6.332 18.150 1.00 94.62 302 GLU A N 1
ATOM 2521 C CA . GLU A 1 302 ? -31.552 -6.190 18.077 1.00 94.62 302 GLU A CA 1
ATOM 2522 C C . GLU A 1 302 ? -32.180 -5.935 19.442 1.00 94.62 302 GLU A C 1
ATOM 2524 O O . GLU A 1 302 ? -33.088 -5.110 19.534 1.00 94.62 302 GLU A O 1
ATOM 2529 N N . SER A 1 303 ? -31.720 -6.617 20.494 1.00 94.19 303 SER A N 1
ATOM 2530 C CA . SER A 1 303 ? -32.237 -6.411 21.847 1.00 94.19 303 SER A CA 1
ATOM 2531 C C . SER A 1 303 ? -31.957 -4.991 22.335 1.00 94.19 303 SER A C 1
ATOM 2533 O O . SER A 1 303 ? -32.879 -4.331 22.810 1.00 94.19 303 SER A O 1
ATOM 2535 N N . LEU A 1 304 ? -30.746 -4.470 22.106 1.00 93.81 304 LEU A N 1
ATOM 2536 C CA . LEU A 1 304 ? -30.395 -3.082 22.418 1.00 93.81 304 LEU A CA 1
ATOM 2537 C C . LEU A 1 304 ? -31.220 -2.082 21.606 1.00 93.81 304 LEU A C 1
ATOM 2539 O O . LEU A 1 304 ? -31.707 -1.095 22.153 1.00 93.81 304 LEU A O 1
ATOM 2543 N N . ILE A 1 305 ? -31.419 -2.324 20.307 1.00 94.31 305 ILE A N 1
ATOM 2544 C CA . ILE A 1 305 ? -32.256 -1.450 19.473 1.00 94.31 305 ILE A CA 1
ATOM 2545 C C . ILE A 1 305 ? -33.702 -1.460 19.981 1.00 94.31 305 ILE A C 1
ATOM 2547 O O . ILE A 1 305 ? -34.313 -0.397 20.093 1.00 94.31 305 ILE A O 1
ATOM 2551 N N . LYS A 1 306 ? -34.254 -2.630 20.322 1.00 94.12 306 LYS A N 1
ATOM 2552 C CA . LYS A 1 306 ? -35.607 -2.770 20.884 1.00 94.12 306 LYS A CA 1
ATOM 2553 C C . LYS A 1 306 ? -35.726 -2.048 22.227 1.00 94.12 306 LYS A C 1
ATOM 2555 O O . LYS A 1 306 ? -36.657 -1.270 22.411 1.00 94.12 306 LYS A O 1
ATOM 2560 N N . GLU A 1 307 ? -34.757 -2.226 23.124 1.00 93.50 307 GLU A N 1
ATOM 2561 C CA . GLU A 1 307 ? -34.728 -1.546 24.421 1.00 93.50 307 GLU A CA 1
ATOM 2562 C C . GLU A 1 307 ? -34.695 -0.028 24.241 1.00 93.50 307 GLU A C 1
ATOM 2564 O O . GLU A 1 307 ? -35.549 0.682 24.770 1.00 93.50 307 GLU A O 1
ATOM 2569 N N . VAL A 1 308 ? -33.782 0.484 23.417 1.00 92.75 308 VAL A N 1
ATOM 2570 C CA . VAL A 1 308 ? -33.638 1.926 23.222 1.00 92.75 308 VAL A CA 1
ATOM 2571 C C . VAL A 1 308 ? -34.844 2.536 22.501 1.00 92.75 308 VAL A C 1
ATOM 2573 O O . VAL A 1 308 ? -35.269 3.642 22.829 1.00 92.75 308 VAL A O 1
ATOM 2576 N N . THR A 1 309 ? -35.433 1.831 21.533 1.00 91.25 309 THR A N 1
ATOM 2577 C CA . THR A 1 309 ? -36.623 2.324 20.819 1.00 91.25 309 THR A CA 1
ATOM 2578 C C . THR A 1 309 ? -37.898 2.282 21.657 1.00 91.25 309 THR A C 1
ATOM 2580 O O . THR A 1 309 ? -38.790 3.088 21.390 1.00 91.25 309 THR A O 1
ATOM 2583 N N . SER A 1 310 ? -37.970 1.408 22.668 1.00 92.62 310 SER A N 1
ATOM 2584 C CA . SER A 1 310 ? -39.088 1.328 23.620 1.00 92.62 310 SER A CA 1
ATOM 2585 C C . SER A 1 310 ? -39.139 2.504 24.602 1.00 92.62 310 SER A C 1
ATOM 2587 O O . SER A 1 310 ? -40.212 2.852 25.088 1.00 92.62 310 SER A O 1
ATOM 2589 N N . ILE A 1 311 ? -38.001 3.161 24.861 1.00 89.81 311 ILE A N 1
ATOM 2590 C CA . ILE A 1 311 ? -37.894 4.301 25.782 1.00 89.81 311 ILE A CA 1
ATOM 2591 C C . ILE A 1 311 ? -38.348 5.578 25.050 1.00 89.81 311 ILE A C 1
ATOM 2593 O O . ILE A 1 311 ? -37.553 6.427 24.655 1.00 89.81 311 ILE A O 1
ATOM 2597 N N . LYS A 1 312 ? -39.654 5.694 24.799 1.00 86.44 312 LYS A N 1
ATOM 2598 C CA . LYS A 1 312 ? -40.311 6.875 24.218 1.00 86.44 312 LYS A CA 1
ATOM 2599 C C . LYS A 1 312 ? -41.624 7.133 24.972 1.00 86.44 312 LYS A C 1
ATOM 2601 O O . LYS A 1 312 ? -42.296 6.156 25.297 1.00 86.44 312 LYS A O 1
ATOM 2606 N N . PRO A 1 313 ? -42.026 8.395 25.212 1.00 88.88 313 PRO A N 1
ATOM 2607 C CA . PRO A 1 313 ? -41.374 9.648 24.816 1.00 88.88 313 PRO A CA 1
ATOM 2608 C C . PRO A 1 313 ? -40.249 10.093 25.776 1.00 88.88 313 PRO A C 1
ATOM 2610 O O . PRO A 1 313 ? -40.138 9.627 26.910 1.00 88.88 313 PRO A O 1
ATOM 2613 N N . PHE A 1 314 ? -39.393 11.007 25.317 1.00 91.19 314 PHE A N 1
ATOM 2614 C CA . PHE A 1 314 ? -38.394 11.698 26.144 1.00 91.19 314 PHE A CA 1
ATOM 2615 C C . PHE A 1 314 ? -38.225 13.144 25.670 1.00 91.19 314 PHE A C 1
ATOM 2617 O O . PHE A 1 314 ? -38.651 13.483 24.573 1.00 91.19 314 PHE A O 1
ATOM 2624 N N . LEU A 1 315 ? -37.579 13.985 26.476 1.00 89.81 315 LEU A N 1
ATOM 2625 C CA . LEU A 1 315 ? -37.152 15.335 26.102 1.00 89.81 315 LEU A CA 1
ATOM 2626 C C . LEU A 1 315 ? -35.634 15.446 26.241 1.00 89.81 315 LEU A C 1
ATOM 2628 O O . LEU A 1 315 ? -35.029 14.745 27.050 1.00 89.81 315 LEU A O 1
ATOM 2632 N N . TYR A 1 316 ? -35.010 16.346 25.485 1.00 90.12 316 TYR A N 1
ATOM 2633 C CA . TYR A 1 316 ? -33.571 16.580 25.547 1.00 90.12 316 TYR A CA 1
ATOM 2634 C C . TYR A 1 316 ? -33.173 17.405 26.782 1.00 90.12 316 TYR A C 1
ATOM 2636 O O . TYR A 1 316 ? -32.783 18.569 26.677 1.00 90.12 316 TYR A O 1
ATOM 2644 N N . THR A 1 317 ? -33.282 16.810 27.971 1.00 86.38 317 THR A N 1
ATOM 2645 C CA . THR A 1 317 ? -32.851 17.411 29.240 1.00 86.38 317 THR A CA 1
ATOM 2646 C C . THR A 1 317 ? -32.147 16.398 30.126 1.00 86.38 317 THR A C 1
ATOM 2648 O O . THR A 1 317 ? -32.512 15.228 30.167 1.00 86.38 317 THR A O 1
ATOM 2651 N N . LEU A 1 318 ? -31.180 16.863 30.924 1.00 83.06 318 LEU A N 1
ATOM 2652 C CA . LEU A 1 318 ? -30.616 16.048 32.006 1.00 83.06 318 LEU A CA 1
ATOM 2653 C C . LEU A 1 318 ? -31.651 15.727 33.087 1.00 83.06 318 LEU A C 1
ATOM 2655 O O . LEU A 1 318 ? -31.472 14.777 33.834 1.00 83.06 318 LEU A O 1
ATOM 2659 N N . GLU A 1 319 ? -32.712 16.514 33.222 1.00 85.38 319 GLU A N 1
ATOM 2660 C CA . GLU A 1 319 ? -33.778 16.238 34.188 1.00 85.38 319 GLU A CA 1
ATOM 2661 C C . GLU A 1 319 ? -34.599 15.007 33.783 1.00 85.38 319 GLU A C 1
ATOM 2663 O O . GLU A 1 319 ? -35.078 14.285 34.649 1.00 85.38 319 GLU A O 1
ATOM 2668 N N . ASN A 1 320 ? -34.710 14.724 32.482 1.00 88.44 320 ASN A N 1
ATOM 2669 C CA . ASN A 1 320 ? -35.496 13.611 31.977 1.00 88.44 320 ASN A CA 1
ATOM 2670 C C . ASN A 1 320 ? -34.761 12.268 32.174 1.00 88.44 320 ASN A C 1
ATOM 2672 O O . ASN A 1 320 ? -33.669 12.036 31.643 1.00 88.44 320 ASN A O 1
ATOM 2676 N N . GLU A 1 321 ? -35.378 11.364 32.936 1.00 90.75 321 GLU A N 1
ATOM 2677 C CA . GLU A 1 321 ? -34.818 10.045 33.253 1.00 90.75 321 GLU A CA 1
ATOM 2678 C C . GLU A 1 321 ? -34.690 9.145 32.017 1.00 90.75 321 GLU A C 1
ATOM 2680 O O . GLU A 1 321 ? -33.666 8.480 31.841 1.00 90.75 321 GLU A O 1
ATOM 2685 N N . ASN A 1 322 ? -35.679 9.181 31.117 1.00 91.81 322 ASN A N 1
ATOM 2686 C CA . ASN A 1 322 ? -35.678 8.406 29.875 1.00 91.81 322 ASN A CA 1
ATOM 2687 C C . ASN A 1 322 ? -34.498 8.806 28.979 1.00 91.81 322 ASN A C 1
ATOM 2689 O O . ASN A 1 322 ? -33.781 7.940 28.476 1.00 91.81 322 ASN A O 1
ATOM 2693 N N . PHE A 1 323 ? -34.234 10.109 28.837 1.00 90.81 323 PHE A N 1
ATOM 2694 C CA . PHE A 1 323 ? -33.096 10.605 28.058 1.00 90.81 323 PHE A CA 1
ATOM 2695 C C . PHE A 1 323 ? -31.753 10.164 28.653 1.00 90.81 323 PHE A C 1
ATOM 2697 O O . PHE A 1 323 ? -30.910 9.621 27.936 1.00 90.81 323 PHE A O 1
ATOM 2704 N N . LYS A 1 324 ? -31.569 10.311 29.974 1.00 90.56 324 LYS A N 1
ATOM 2705 C CA . LYS A 1 324 ? -30.374 9.816 30.680 1.00 90.56 324 LYS A CA 1
ATOM 2706 C C . LYS A 1 324 ? -30.148 8.325 30.445 1.00 90.56 324 LYS A C 1
ATOM 2708 O O . LYS A 1 324 ? -29.018 7.926 30.159 1.00 90.56 324 LYS A O 1
ATOM 2713 N N . LYS A 1 325 ? -31.215 7.524 30.531 1.00 91.06 325 LYS A N 1
ATOM 2714 C CA . LYS A 1 325 ? -31.164 6.074 30.331 1.00 91.06 325 LYS A CA 1
ATOM 2715 C C . LYS A 1 325 ? -30.729 5.717 28.908 1.00 91.06 325 LYS A C 1
ATOM 2717 O O . LYS A 1 325 ? -29.820 4.905 28.742 1.00 91.06 325 LYS A O 1
ATOM 2722 N N . ILE A 1 326 ? -31.297 6.365 27.889 1.00 92.00 326 ILE A N 1
ATOM 2723 C CA . ILE A 1 326 ? -30.906 6.152 26.484 1.00 92.00 326 ILE A CA 1
ATOM 2724 C C . ILE A 1 326 ? -29.438 6.524 26.263 1.00 92.00 326 ILE A C 1
ATOM 2726 O O . ILE A 1 326 ? -28.691 5.754 25.660 1.00 92.00 326 ILE A O 1
ATOM 2730 N N . VAL A 1 327 ? -29.005 7.687 26.760 1.00 90.88 327 VAL A N 1
ATOM 2731 C CA . VAL A 1 327 ? -27.614 8.135 26.608 1.00 90.88 327 VAL A CA 1
ATOM 2732 C C . VAL A 1 327 ? -26.661 7.155 27.286 1.00 90.88 327 VAL A C 1
ATOM 2734 O O . VAL A 1 327 ? -25.660 6.785 26.683 1.00 90.88 327 VAL A O 1
ATOM 2737 N N . SER A 1 328 ? -26.976 6.671 28.493 1.00 90.25 328 SER A N 1
ATOM 2738 C CA . SER A 1 328 ? -26.146 5.659 29.156 1.00 90.25 328 SER A CA 1
ATOM 2739 C C . SER A 1 328 ? -26.116 4.323 28.418 1.00 90.25 328 SER A C 1
ATOM 2741 O O . SER A 1 328 ? -25.066 3.689 28.379 1.00 90.25 328 SER A O 1
ATOM 2743 N N . LEU A 1 329 ? -27.236 3.914 27.812 1.00 92.00 329 LEU A N 1
ATOM 2744 C CA . LEU A 1 329 ? -27.323 2.670 27.051 1.00 92.00 329 LEU A CA 1
ATOM 2745 C C . LEU A 1 329 ? -26.482 2.722 25.776 1.00 92.00 329 LEU A C 1
ATOM 2747 O O . LEU A 1 329 ? -25.852 1.721 25.463 1.00 92.00 329 LEU A O 1
ATOM 2751 N N . LEU A 1 330 ? -26.459 3.863 25.073 1.00 91.00 330 LEU A N 1
ATOM 2752 C CA . LEU A 1 330 ? -25.743 4.077 23.803 1.00 91.00 330 LEU A CA 1
ATOM 2753 C C . LEU A 1 330 ? -24.293 4.569 23.958 1.00 91.00 330 LEU A C 1
ATOM 2755 O O . LEU A 1 330 ? -23.587 4.755 22.957 1.00 91.00 330 LEU A O 1
ATOM 2759 N N . ASP A 1 331 ? -23.853 4.856 25.180 1.00 88.44 331 ASP A N 1
ATOM 2760 C CA . ASP A 1 331 ? -22.490 5.296 25.464 1.00 88.44 331 ASP A CA 1
ATOM 2761 C C . ASP A 1 331 ? -21.553 4.085 25.530 1.00 88.44 331 ASP A C 1
ATOM 2763 O O . ASP A 1 331 ? -21.585 3.304 26.481 1.00 88.44 331 ASP A O 1
ATOM 2767 N N . ALA A 1 332 ? -20.686 3.951 24.523 1.00 84.62 332 ALA A N 1
ATOM 2768 C CA . ALA A 1 332 ? -19.746 2.837 24.397 1.00 84.62 332 ALA A CA 1
ATOM 2769 C C . ALA A 1 332 ? -18.779 2.718 25.588 1.00 84.62 332 ALA A C 1
ATOM 2771 O O . ALA A 1 332 ? -18.305 1.623 25.878 1.00 84.62 332 ALA A O 1
ATOM 2772 N N . LYS A 1 333 ? -18.513 3.817 26.310 1.00 83.06 333 LYS A N 1
ATOM 2773 C CA . LYS A 1 333 ? -17.655 3.788 27.505 1.00 83.06 333 LYS A CA 1
ATOM 2774 C C . LYS A 1 333 ? -18.360 3.208 28.726 1.00 83.06 333 LYS A C 1
ATOM 2776 O O . LYS A 1 333 ? -17.701 2.637 29.589 1.00 83.06 333 LYS A O 1
ATOM 2781 N N . LYS A 1 334 ? -19.677 3.407 28.828 1.00 84.56 334 LYS A N 1
ATOM 2782 C CA . LYS A 1 334 ? -20.488 2.962 29.972 1.00 84.56 334 LYS A CA 1
ATOM 2783 C C . LYS A 1 334 ? -21.074 1.577 29.749 1.00 84.56 334 LYS A C 1
ATOM 2785 O O . LYS A 1 334 ? -21.181 0.817 30.704 1.00 84.56 334 LYS A O 1
ATOM 2790 N N . ASN A 1 335 ? -21.446 1.258 28.511 1.00 86.12 335 ASN A N 1
ATOM 2791 C CA . ASN A 1 335 ? -22.038 -0.017 28.141 1.00 86.12 335 ASN A CA 1
ATOM 2792 C C . ASN A 1 335 ? -21.088 -0.820 27.230 1.00 86.12 335 ASN A C 1
ATOM 2794 O O . ASN A 1 335 ? -21.026 -0.553 26.023 1.00 86.12 335 ASN A O 1
ATOM 2798 N N . PRO A 1 336 ? -20.389 -1.839 27.771 1.00 84.19 336 PRO A N 1
ATOM 2799 C CA . PRO A 1 336 ? -19.491 -2.695 26.996 1.00 84.19 336 PRO A CA 1
ATOM 2800 C C . PRO A 1 336 ? -20.181 -3.387 25.816 1.00 84.19 336 PRO A C 1
ATOM 2802 O O . PRO A 1 336 ? -19.567 -3.559 24.764 1.00 84.19 336 PRO A O 1
ATOM 2805 N N . THR A 1 337 ? -21.470 -3.711 25.953 1.00 86.81 337 THR A N 1
ATOM 2806 C CA . THR A 1 337 ? -22.266 -4.397 24.923 1.00 86.81 337 THR A CA 1
ATOM 2807 C C . THR A 1 337 ? -22.345 -3.583 23.634 1.00 86.81 337 THR A C 1
ATOM 2809 O O . THR A 1 337 ? -22.186 -4.124 22.544 1.00 86.81 337 THR A O 1
ATOM 2812 N N . VAL A 1 338 ? -22.515 -2.258 23.736 1.00 88.56 338 VAL A N 1
ATOM 2813 C CA . VAL A 1 338 ? -22.529 -1.376 22.555 1.00 88.56 338 VAL A CA 1
ATOM 2814 C C . VAL A 1 338 ? -21.188 -1.409 21.845 1.00 88.56 338 VAL A C 1
ATOM 2816 O O . VAL A 1 338 ? -21.127 -1.489 20.621 1.00 88.56 338 VAL A O 1
ATOM 2819 N N . SER A 1 339 ? -20.122 -1.374 22.637 1.00 83.94 339 SER A N 1
ATOM 2820 C CA . SER A 1 339 ? -18.748 -1.391 22.158 1.00 83.94 339 SER A CA 1
ATOM 2821 C C . SER A 1 339 ? -18.412 -2.699 21.421 1.00 83.94 339 SER A C 1
ATOM 2823 O O . SER A 1 339 ? -17.673 -2.702 20.447 1.00 83.94 339 SER A O 1
ATOM 2825 N N . GLN A 1 340 ? -19.016 -3.811 21.833 1.00 85.75 340 GLN A N 1
ATOM 2826 C CA . GLN A 1 340 ? -18.767 -5.132 21.263 1.00 85.75 340 GLN A CA 1
ATOM 2827 C C . GLN A 1 340 ? -19.567 -5.413 19.984 1.00 85.75 340 GLN A C 1
ATOM 2829 O O . GLN A 1 340 ? -19.145 -6.223 19.162 1.00 85.75 340 GLN A O 1
ATOM 2834 N N . VAL A 1 341 ? -20.721 -4.762 19.820 1.00 89.62 341 VAL A N 1
ATOM 2835 C CA . VAL A 1 341 ? -21.710 -5.128 18.797 1.00 89.62 341 VAL A CA 1
ATOM 2836 C C . VAL A 1 341 ? -21.792 -4.125 17.646 1.00 89.62 341 VAL A C 1
ATOM 2838 O O . VAL A 1 341 ? -22.064 -4.520 16.513 1.00 89.62 341 VAL A O 1
ATOM 2841 N N . PHE A 1 342 ? -21.580 -2.831 17.901 1.00 90.38 342 PHE A N 1
ATOM 2842 C CA . PHE A 1 342 ? -21.790 -1.796 16.888 1.00 90.38 342 PHE A CA 1
ATOM 2843 C C . PHE A 1 342 ? -20.497 -1.326 16.227 1.00 90.38 342 PHE A C 1
ATOM 2845 O O . PHE A 1 342 ? -19.499 -1.035 16.887 1.00 90.38 342 PHE A O 1
ATOM 2852 N N . ASN A 1 343 ? -20.566 -1.112 14.911 1.00 89.94 343 ASN A N 1
ATOM 2853 C CA . ASN A 1 343 ? -19.542 -0.362 14.185 1.00 89.94 343 ASN A CA 1
ATOM 2854 C C . ASN A 1 343 ? -19.768 1.154 14.351 1.00 89.94 343 ASN A C 1
ATOM 2856 O O . ASN A 1 343 ? -20.870 1.610 14.671 1.00 89.94 343 ASN A O 1
ATOM 2860 N N . LYS A 1 344 ? -18.753 1.971 14.040 1.00 89.00 344 LYS A N 1
ATOM 2861 C CA . LYS A 1 344 ? -18.845 3.439 14.159 1.00 89.00 344 LYS A CA 1
ATOM 2862 C C . LYS A 1 344 ? -19.965 4.049 13.307 1.00 89.00 344 LYS A C 1
ATOM 2864 O O . LYS A 1 344 ? -20.695 4.903 13.806 1.00 89.00 344 LYS A O 1
ATOM 2869 N N . SER A 1 345 ? -20.113 3.601 12.055 1.00 91.19 345 SER A N 1
ATOM 2870 C CA . SER A 1 345 ? -21.192 4.063 11.161 1.00 91.19 345 SER A CA 1
ATOM 2871 C C . SER A 1 345 ? -22.561 3.684 11.713 1.00 91.19 345 SER A C 1
ATOM 2873 O O . SER A 1 345 ? -23.424 4.535 11.880 1.00 91.19 345 SER A O 1
ATOM 2875 N N . GLU A 1 346 ? -22.726 2.419 12.095 1.00 92.12 346 GLU A N 1
ATOM 2876 C CA . GLU A 1 346 ? -24.001 1.882 12.572 1.00 92.12 346 GLU A CA 1
ATOM 2877 C C . GLU A 1 346 ? -24.467 2.552 13.867 1.00 92.12 346 GLU A C 1
ATOM 2879 O O . GLU A 1 346 ? -25.646 2.872 14.014 1.00 92.12 346 GLU A O 1
ATOM 2884 N N . LEU A 1 347 ? -23.545 2.796 14.806 1.00 93.06 347 LEU A N 1
ATOM 2885 C CA . LEU A 1 347 ? -23.855 3.513 16.040 1.00 93.06 347 LEU A CA 1
ATOM 2886 C C . LEU A 1 347 ? -24.240 4.969 15.754 1.00 93.06 347 LEU A C 1
ATOM 2888 O O . LEU A 1 347 ? -25.135 5.498 16.412 1.00 93.06 347 LEU A O 1
ATOM 2892 N N . SER A 1 348 ? -23.582 5.616 14.786 1.00 92.81 348 SER A N 1
ATOM 2893 C CA . SER A 1 348 ? -23.944 6.969 14.346 1.00 92.81 348 SER A CA 1
ATOM 2894 C C . SER A 1 348 ? -25.344 6.988 13.740 1.00 92.81 348 SER A C 1
ATOM 2896 O O . SER A 1 348 ? -26.177 7.779 14.166 1.00 92.81 348 SER A O 1
ATOM 2898 N N . GLU A 1 349 ? -25.644 6.065 12.827 1.00 93.88 349 GLU A N 1
ATOM 2899 C CA . GLU A 1 349 ? -26.961 5.940 12.198 1.00 93.88 349 GLU A CA 1
ATOM 2900 C C . GLU A 1 349 ? -28.067 5.667 13.223 1.00 93.88 349 GLU A C 1
ATOM 2902 O O . GLU A 1 349 ? -29.156 6.237 13.139 1.00 93.88 349 GLU A O 1
ATOM 2907 N N . LEU A 1 350 ? -27.799 4.815 14.217 1.00 93.56 350 LEU A N 1
ATOM 2908 C CA . LEU A 1 350 ? -28.731 4.556 15.310 1.00 93.56 350 LEU A CA 1
ATOM 2909 C C . LEU A 1 350 ? -28.972 5.827 16.137 1.00 93.56 350 LEU A C 1
ATOM 2911 O O . LEU A 1 350 ? -30.123 6.180 16.403 1.00 93.56 350 LEU A O 1
ATOM 2915 N N . LYS A 1 351 ? -27.899 6.541 16.505 1.00 91.94 351 LYS A N 1
ATOM 2916 C CA . LYS A 1 351 ? -27.982 7.816 17.232 1.00 91.94 351 LYS A CA 1
ATOM 2917 C C . LYS A 1 351 ? -28.750 8.869 16.441 1.00 91.94 351 LYS A C 1
ATOM 2919 O O . LYS A 1 351 ? -29.546 9.582 17.041 1.00 91.94 351 LYS A O 1
ATOM 2924 N N . ASP A 1 352 ? -28.579 8.939 15.126 1.00 92.19 352 ASP A N 1
ATOM 2925 C CA . ASP A 1 352 ? -29.298 9.887 14.272 1.00 92.19 352 ASP A CA 1
ATOM 2926 C C . ASP A 1 352 ? -30.787 9.536 14.130 1.00 92.19 352 ASP A C 1
ATOM 2928 O O . ASP A 1 352 ? -31.632 10.432 14.127 1.00 92.19 352 ASP A O 1
ATOM 2932 N N . LYS A 1 353 ? -31.134 8.240 14.097 1.00 92.75 353 LYS A N 1
ATOM 2933 C CA . LYS A 1 353 ? -32.532 7.768 14.090 1.00 92.75 353 LYS A CA 1
ATOM 2934 C C . LYS A 1 353 ? -33.266 8.046 15.401 1.00 92.75 353 LYS A C 1
ATOM 2936 O O . LYS A 1 353 ? -34.463 8.324 15.383 1.00 92.75 353 LYS A O 1
ATOM 2941 N N . ILE A 1 354 ? -32.582 7.922 16.537 1.00 91.69 354 ILE A N 1
ATOM 2942 C CA . ILE A 1 354 ? -33.186 8.140 17.860 1.00 91.69 354 ILE A CA 1
ATOM 2943 C C . ILE A 1 354 ? -33.215 9.628 18.194 1.00 91.69 354 ILE A C 1
ATOM 2945 O O . ILE A 1 354 ? -34.251 10.156 18.595 1.00 91.69 354 ILE A O 1
ATOM 2949 N N . PHE A 1 355 ? -32.083 10.307 18.016 1.00 91.12 355 PHE A N 1
ATOM 2950 C CA . PHE A 1 355 ? -31.907 11.710 18.354 1.00 91.12 355 PHE A CA 1
ATOM 2951 C C . PHE A 1 355 ? -32.087 12.596 17.121 1.00 91.12 355 PHE A C 1
ATOM 2953 O O . PHE A 1 355 ? -31.133 13.191 16.603 1.00 91.12 355 PHE A O 1
ATOM 2960 N N . VAL A 1 356 ? -33.337 12.688 16.669 1.00 92.19 356 VAL A N 1
ATOM 2961 C CA . VAL A 1 356 ? -33.770 13.576 15.582 1.00 92.19 356 VAL A CA 1
ATOM 2962 C C . VAL A 1 356 ? -33.651 15.053 15.971 1.00 92.19 356 VAL A C 1
ATOM 2964 O O . VAL A 1 356 ? -33.755 15.417 17.141 1.00 92.19 356 VAL A O 1
ATOM 2967 N N . ASN A 1 357 ? -33.460 15.943 14.994 1.00 91.12 357 ASN A N 1
ATOM 2968 C CA . ASN A 1 357 ? -33.282 17.378 15.267 1.00 91.12 357 ASN A CA 1
ATOM 2969 C C . ASN A 1 357 ? -34.453 18.002 16.043 1.00 91.12 357 ASN A C 1
ATOM 2971 O O . ASN A 1 357 ? -34.232 18.879 16.880 1.00 91.12 357 ASN A O 1
ATOM 2975 N N . GLN A 1 358 ? -35.666 17.522 15.787 1.00 90.12 358 GLN A N 1
ATOM 2976 C CA . GLN A 1 358 ? -36.883 17.896 16.489 1.00 90.12 358 GLN A CA 1
ATOM 2977 C C . GLN A 1 358 ? -37.698 16.634 16.767 1.00 90.12 358 GLN A C 1
ATOM 2979 O O . GLN A 1 358 ? -37.921 15.836 15.856 1.00 90.12 358 GLN A O 1
ATOM 2984 N N . LEU A 1 359 ? -38.121 16.453 18.019 1.00 91.62 359 LEU A N 1
ATOM 2985 C CA . LEU A 1 359 ? -38.928 15.302 18.420 1.00 91.62 359 LEU A CA 1
ATOM 2986 C C . LEU A 1 359 ? -40.344 15.367 17.822 1.00 91.62 359 LEU A C 1
ATOM 2988 O O . LEU A 1 359 ? -40.847 16.464 17.559 1.00 91.62 359 LEU A O 1
ATOM 2992 N N . PRO A 1 360 ? -40.999 14.211 17.600 1.00 90.38 360 PRO A N 1
ATOM 2993 C CA . PRO A 1 360 ? -42.346 14.172 17.050 1.00 90.38 360 PRO A CA 1
ATOM 2994 C C . PRO A 1 360 ? -43.339 14.968 17.896 1.00 90.38 360 PRO A C 1
ATOM 2996 O O . PRO A 1 360 ? -43.415 14.804 19.109 1.00 90.38 360 PRO A O 1
ATOM 2999 N N . VAL A 1 361 ? -44.157 15.776 17.226 1.00 86.38 361 VAL A N 1
ATOM 3000 C CA . VAL A 1 361 ? -45.220 16.583 17.847 1.00 86.38 361 VAL A CA 1
ATOM 3001 C C . VAL A 1 361 ? -46.293 15.703 18.513 1.00 86.38 361 VAL A C 1
ATOM 3003 O O . VAL A 1 361 ? -47.007 16.157 19.395 1.00 86.38 361 VAL A O 1
ATOM 3006 N N . THR A 1 362 ? -46.377 14.426 18.130 1.00 87.25 362 THR A N 1
ATOM 3007 C CA . THR A 1 362 ? -47.285 13.429 18.716 1.00 87.25 362 THR A CA 1
ATOM 3008 C C . THR A 1 362 ? -46.842 12.907 20.081 1.00 87.25 362 THR A C 1
ATOM 3010 O O . THR A 1 362 ? -47.584 12.147 20.689 1.00 87.25 362 THR A O 1
ATOM 3013 N N . TRP A 1 363 ? -45.616 13.198 20.521 1.00 88.75 363 TRP A N 1
ATOM 3014 C CA . TRP A 1 363 ? -45.129 12.747 21.823 1.00 88.75 363 TRP A CA 1
ATOM 3015 C C . TRP A 1 363 ? -45.652 13.643 22.939 1.00 88.75 363 TRP A C 1
ATOM 3017 O O . TRP A 1 363 ? -45.715 14.867 22.795 1.00 88.75 363 TRP A O 1
ATOM 3027 N N . ASP A 1 364 ? -45.967 13.021 24.072 1.00 82.44 364 ASP A N 1
ATOM 3028 C CA . ASP A 1 364 ? -46.389 13.737 25.269 1.00 82.44 364 ASP A CA 1
ATOM 3029 C C . ASP A 1 364 ? -45.305 14.740 25.705 1.00 82.44 364 ASP A C 1
ATOM 3031 O O . ASP A 1 364 ? -44.109 14.515 25.507 1.00 82.44 364 ASP A O 1
ATOM 3035 N N . GLU A 1 365 ? -45.731 15.877 26.262 1.00 85.00 365 GLU A N 1
ATOM 3036 C CA . GLU A 1 365 ? -44.876 16.994 26.716 1.00 85.00 365 GLU A CA 1
ATOM 3037 C C . GLU A 1 365 ? -44.133 17.789 25.621 1.00 85.00 365 GLU A C 1
ATOM 3039 O O . GLU A 1 365 ? -43.428 18.762 25.932 1.00 85.00 365 GLU A O 1
ATOM 3044 N N . VAL A 1 366 ? -44.287 17.423 24.341 1.00 86.69 366 VAL A N 1
ATOM 3045 C CA . VAL A 1 366 ? -43.723 18.190 23.217 1.00 86.69 366 VAL A CA 1
ATOM 3046 C C . VAL A 1 366 ? -44.572 19.420 22.907 1.00 86.69 366 VAL A C 1
ATOM 3048 O O . VAL A 1 366 ? -44.010 20.503 22.744 1.00 86.69 366 VAL A O 1
ATOM 3051 N N . ILE A 1 367 ? -45.900 19.286 22.858 1.00 88.25 367 ILE A N 1
ATOM 3052 C CA . ILE A 1 367 ? -46.825 20.421 22.709 1.00 88.25 367 ILE A CA 1
ATOM 3053 C C . ILE A 1 367 ? -47.143 21.000 24.087 1.00 88.25 367 ILE A C 1
ATOM 3055 O O . ILE A 1 367 ? -47.439 20.262 25.025 1.00 88.25 367 ILE A O 1
ATOM 3059 N N . LEU A 1 368 ? -47.126 22.326 24.197 1.00 87.50 368 LEU A N 1
ATOM 3060 C CA . LEU A 1 368 ? -47.535 23.051 25.399 1.00 87.50 368 LEU A CA 1
ATOM 3061 C C . LEU A 1 368 ? -48.823 23.839 25.119 1.00 87.50 368 LEU A C 1
ATOM 3063 O O . LEU A 1 368 ? -48.972 24.435 24.056 1.00 87.50 368 LEU A O 1
ATOM 3067 N N . SER A 1 369 ? -49.756 23.873 26.072 1.00 84.50 369 SER A N 1
ATOM 3068 C CA . SER A 1 369 ? -50.977 24.692 25.969 1.00 84.50 369 SER A CA 1
ATOM 3069 C C . SER A 1 369 ? -50.739 26.153 26.365 1.00 84.50 369 SER A C 1
ATOM 3071 O O . SER A 1 369 ? -51.380 27.068 25.844 1.00 84.50 369 SER A O 1
ATOM 3073 N N . ASP A 1 370 ? -49.796 26.384 27.279 1.00 86.25 370 ASP A N 1
ATOM 3074 C CA . ASP A 1 370 ? -49.663 27.655 27.981 1.00 86.25 370 ASP A CA 1
ATOM 3075 C C . ASP A 1 370 ? -48.623 28.574 27.337 1.00 86.25 370 ASP A C 1
ATOM 3077 O O . ASP A 1 370 ? -47.413 28.374 27.444 1.00 86.25 370 ASP A O 1
ATOM 3081 N N . LYS A 1 371 ? -49.092 29.689 26.759 1.00 77.19 371 LYS A N 1
ATOM 3082 C CA . LYS A 1 371 ? -48.234 30.751 26.189 1.00 77.19 371 LYS A CA 1
ATOM 3083 C C . LYS A 1 371 ? -47.280 31.401 27.197 1.00 77.19 371 LYS A C 1
ATOM 3085 O O . LYS A 1 371 ? -46.327 32.055 26.788 1.00 77.19 371 LYS A O 1
ATOM 3090 N N . LYS A 1 372 ? -47.555 31.280 28.501 1.00 82.69 372 LYS A N 1
ATOM 3091 C CA . LYS A 1 372 ? -46.755 31.896 29.573 1.00 82.69 372 LYS A CA 1
ATOM 3092 C C . LYS A 1 372 ? -45.598 31.012 30.055 1.00 82.69 372 LYS A C 1
ATOM 3094 O O . LYS A 1 372 ? -44.799 31.484 30.864 1.00 82.69 372 LYS A O 1
ATOM 3099 N N . ASP A 1 373 ? -45.490 29.765 29.591 1.00 85.00 373 ASP A N 1
ATOM 3100 C CA . ASP A 1 373 ? -44.396 28.885 29.997 1.00 85.00 373 ASP A CA 1
ATOM 3101 C C . ASP A 1 373 ? -43.058 29.356 29.393 1.00 85.00 373 ASP A C 1
ATOM 3103 O O . ASP A 1 373 ? -42.920 29.545 28.186 1.00 85.00 373 ASP A O 1
ATOM 3107 N N . LYS A 1 374 ? -42.026 29.494 30.235 1.00 85.00 374 LYS A N 1
ATOM 3108 C CA . LYS A 1 374 ? -40.651 29.853 29.828 1.00 85.00 374 LYS A CA 1
ATOM 3109 C C . LYS A 1 374 ? -39.987 28.776 28.962 1.00 85.00 374 LYS A C 1
ATOM 3111 O O . LYS A 1 374 ? -38.876 28.976 28.455 1.00 85.00 374 LYS A O 1
ATOM 3116 N N . LYS A 1 375 ? -40.591 27.590 28.883 1.00 87.44 375 LYS A N 1
ATOM 3117 C CA . LYS A 1 375 ? -40.144 26.482 28.038 1.00 87.44 375 LYS A CA 1
ATOM 3118 C C . LYS A 1 375 ? -40.831 26.477 26.668 1.00 87.44 375 LYS A C 1
ATOM 3120 O O . LYS A 1 375 ? -40.344 25.763 25.800 1.00 87.44 375 LYS A O 1
ATOM 3125 N N . ALA A 1 376 ? -41.882 27.268 26.442 1.00 89.69 376 ALA A N 1
ATOM 3126 C CA . ALA A 1 376 ? -42.603 27.296 25.172 1.00 89.69 376 ALA A CA 1
ATOM 3127 C C . ALA A 1 376 ? -41.879 28.118 24.093 1.00 89.69 376 ALA A C 1
ATOM 3129 O O . ALA A 1 376 ? -41.433 29.242 24.324 1.00 89.69 376 ALA A O 1
ATOM 3130 N N . VAL A 1 377 ? -41.802 27.551 22.890 1.00 89.38 377 VAL A N 1
ATOM 3131 C CA . VAL A 1 377 ? -41.302 28.183 21.668 1.00 89.38 377 VAL A CA 1
ATOM 3132 C C . VAL A 1 377 ? -42.420 28.128 20.626 1.00 89.38 377 VAL A C 1
ATOM 3134 O O . VAL A 1 377 ? -42.863 27.030 20.283 1.00 89.38 377 VAL A O 1
ATOM 3137 N N . PRO A 1 378 ? -42.903 29.274 20.119 1.00 88.94 378 PRO A N 1
ATOM 3138 C CA . PRO A 1 378 ? -43.920 29.288 19.076 1.00 88.94 378 PRO A CA 1
ATOM 3139 C C . PRO A 1 378 ? -43.317 28.855 17.737 1.00 88.94 378 PRO A C 1
ATOM 3141 O O . PRO A 1 378 ? -42.317 29.416 17.289 1.00 88.94 378 PRO A O 1
ATOM 3144 N N . MET A 1 379 ? -43.943 27.879 17.085 1.00 87.81 379 MET A N 1
ATOM 3145 C CA . MET A 1 379 ? -43.606 27.421 15.738 1.00 87.81 379 MET A CA 1
ATOM 3146 C C . MET A 1 379 ? -44.863 27.373 14.876 1.00 87.81 379 MET A C 1
ATOM 3148 O O . MET A 1 379 ? -45.942 27.038 15.354 1.00 87.81 379 MET A O 1
ATOM 3152 N N . LYS A 1 380 ? -44.717 27.705 13.593 1.00 89.00 380 LYS A N 1
ATOM 3153 C CA . LYS A 1 380 ? -45.823 27.663 12.634 1.00 89.00 380 LYS A CA 1
ATOM 3154 C C . LYS A 1 380 ? -45.774 26.363 11.850 1.00 89.00 380 LYS A C 1
ATOM 3156 O O . LYS A 1 380 ? -44.764 26.089 11.204 1.00 89.00 380 LYS A O 1
ATOM 3161 N N . PHE A 1 381 ? -46.860 25.602 11.873 1.00 87.00 381 PHE A N 1
ATOM 3162 C CA . PHE A 1 381 ? -47.026 24.417 11.038 1.00 87.00 381 PHE A CA 1
ATOM 3163 C C . PHE A 1 381 ? -48.083 24.671 9.978 1.00 87.00 381 PHE A C 1
ATOM 3165 O O . PHE A 1 381 ? -49.097 25.307 10.237 1.00 87.00 381 PHE A O 1
ATOM 3172 N N . TYR A 1 382 ? -47.847 24.162 8.776 1.00 88.88 382 TYR A N 1
ATOM 3173 C CA . TYR A 1 382 ? -48.879 24.111 7.754 1.00 88.88 382 TYR A CA 1
ATOM 3174 C C . TYR A 1 382 ? -49.697 22.836 7.948 1.00 88.88 382 TYR A C 1
ATOM 3176 O O . TYR A 1 382 ? -49.139 21.738 7.888 1.00 88.88 382 TYR A O 1
ATOM 3184 N N . ASN A 1 383 ? -50.998 22.970 8.195 1.00 87.56 383 ASN A N 1
ATOM 3185 C CA . ASN A 1 383 ? -51.891 21.825 8.296 1.00 87.56 383 ASN A CA 1
ATOM 3186 C C . ASN A 1 383 ? -52.504 21.539 6.922 1.00 87.56 383 ASN A C 1
ATOM 3188 O O . ASN A 1 383 ? -53.307 22.310 6.403 1.00 87.56 383 ASN A O 1
ATOM 3192 N N . ASP A 1 384 ? -52.136 20.401 6.338 1.00 90.81 384 ASP A N 1
ATOM 3193 C CA . ASP A 1 384 ? -52.548 20.019 4.984 1.00 90.81 384 ASP A CA 1
ATOM 3194 C C . ASP A 1 384 ? -54.069 19.787 4.861 1.00 90.81 384 ASP A C 1
ATOM 3196 O O . ASP A 1 384 ? -54.659 19.984 3.799 1.00 90.81 384 ASP A O 1
ATOM 3200 N N . LYS A 1 385 ? -54.744 19.422 5.964 1.00 92.00 385 LYS A N 1
ATOM 3201 C CA . LYS A 1 385 ? -56.197 19.172 5.971 1.00 92.00 385 LYS A CA 1
ATOM 3202 C C . LYS A 1 385 ? -57.013 20.460 5.953 1.00 92.00 385 LYS A C 1
ATOM 3204 O O . LYS A 1 385 ? -58.002 20.542 5.231 1.00 92.00 385 LYS A O 1
ATOM 3209 N N . THR A 1 386 ? -56.624 21.440 6.766 1.00 90.25 386 THR A N 1
ATOM 3210 C CA . THR A 1 386 ? -57.311 22.739 6.869 1.00 90.25 386 THR A CA 1
ATOM 3211 C C . THR A 1 386 ? -56.773 23.755 5.862 1.00 90.25 386 THR A C 1
ATOM 3213 O O . THR A 1 386 ? -57.454 24.729 5.567 1.00 90.25 386 THR A O 1
ATOM 3216 N N . LYS A 1 387 ? -55.590 23.498 5.280 1.00 90.81 387 LYS A N 1
ATOM 3217 C CA . LYS A 1 387 ? -54.826 24.400 4.403 1.00 90.81 387 LYS A CA 1
ATOM 3218 C C . LYS A 1 387 ? -54.450 25.729 5.064 1.00 90.81 387 LYS A C 1
ATOM 3220 O O . LYS A 1 387 ? -54.198 26.713 4.367 1.00 90.81 387 LYS A O 1
ATOM 3225 N N . GLU A 1 388 ? -54.370 25.750 6.390 1.00 92.12 388 GLU A N 1
ATOM 3226 C CA . GLU A 1 388 ? -54.048 26.932 7.190 1.00 92.12 388 GLU A CA 1
ATOM 3227 C C . GLU A 1 388 ? -52.710 26.774 7.926 1.00 92.12 388 GLU A C 1
ATOM 3229 O O . GLU A 1 388 ? -52.207 25.667 8.139 1.00 92.12 388 GLU A O 1
ATOM 3234 N N . LEU A 1 389 ? -52.111 27.912 8.291 1.00 91.12 389 LEU A N 1
ATOM 3235 C CA . LEU A 1 389 ? -50.944 27.956 9.169 1.00 91.12 389 LEU A CA 1
ATOM 3236 C C . LEU A 1 389 ? -51.413 27.985 10.625 1.00 91.12 389 LEU A C 1
ATOM 3238 O O . LEU A 1 389 ? -52.058 28.941 11.050 1.00 91.12 389 LEU A O 1
ATOM 3242 N N . GLU A 1 390 ? -51.040 26.965 11.386 1.00 88.12 390 GLU A N 1
ATOM 3243 C CA . GLU A 1 390 ? -51.342 26.829 12.806 1.00 88.12 390 GLU A CA 1
ATOM 3244 C C . GLU A 1 390 ? -50.119 27.210 13.649 1.00 88.12 390 GLU A C 1
ATOM 3246 O O . GLU A 1 390 ? -49.012 26.698 13.449 1.00 88.12 390 GLU A O 1
ATOM 3251 N N . ASP A 1 391 ? -50.322 28.109 14.613 1.00 88.06 391 ASP A N 1
ATOM 3252 C CA . ASP A 1 391 ? -49.312 28.460 15.611 1.00 88.06 391 ASP A CA 1
ATOM 3253 C C . ASP A 1 391 ? -49.344 27.416 16.741 1.00 88.06 391 ASP A C 1
ATOM 3255 O O . ASP A 1 391 ? -50.239 27.423 17.588 1.00 88.06 391 ASP A O 1
ATOM 3259 N N . VAL A 1 392 ? -48.348 26.529 16.777 1.00 89.56 392 VAL A N 1
ATOM 3260 C CA . VAL A 1 392 ? -48.193 25.500 17.813 1.00 89.56 392 VAL A CA 1
ATOM 3261 C C . VAL A 1 392 ? -47.062 25.899 18.755 1.00 89.56 392 VAL A C 1
ATOM 3263 O O . VAL A 1 392 ? -45.961 26.253 18.331 1.00 89.56 392 VAL A O 1
ATOM 3266 N N . LEU A 1 393 ? -47.318 25.832 20.059 1.00 91.00 393 LEU A N 1
ATOM 3267 C CA . LEU A 1 393 ? -46.286 26.034 21.072 1.00 91.00 393 LEU A CA 1
ATOM 3268 C C . LEU A 1 393 ? -45.595 24.705 21.346 1.00 91.00 393 LEU A C 1
ATOM 3270 O O . LEU A 1 393 ? -46.229 23.743 21.778 1.00 91.00 393 LEU A O 1
ATOM 3274 N N . ILE A 1 394 ? -44.287 24.666 21.125 1.00 91.25 394 ILE A N 1
ATOM 3275 C CA . ILE A 1 394 ? -43.478 23.475 21.353 1.00 91.25 394 ILE A CA 1
ATOM 3276 C C . ILE A 1 394 ? -42.540 23.714 22.527 1.00 91.25 394 ILE A C 1
ATOM 3278 O O . ILE A 1 394 ? -41.981 24.796 22.696 1.00 91.25 394 ILE A O 1
ATOM 3282 N N . ASN A 1 395 ? -42.316 22.685 23.328 1.00 91.00 395 ASN A N 1
ATOM 3283 C CA . ASN A 1 395 ? -41.292 22.681 24.353 1.00 91.00 395 ASN A CA 1
ATOM 3284 C C . ASN A 1 395 ? -39.894 22.872 23.739 1.00 91.00 395 ASN A C 1
ATOM 3286 O O . ASN A 1 395 ? -39.479 22.119 22.855 1.00 91.00 395 ASN A O 1
ATOM 3290 N N . LYS A 1 396 ? -39.114 23.835 24.240 1.00 89.81 396 LYS A N 1
ATOM 3291 C CA . LYS A 1 396 ? -37.743 24.108 23.785 1.00 89.81 396 LYS A CA 1
ATOM 3292 C C . LYS A 1 396 ? -36.831 22.886 23.879 1.00 89.81 396 LYS A C 1
ATOM 3294 O O . LYS A 1 396 ? -35.917 22.751 23.071 1.00 89.81 396 LYS A O 1
ATOM 3299 N N . PHE A 1 397 ? -37.088 21.980 24.821 1.00 90.81 397 PHE A N 1
ATOM 3300 C CA . PHE A 1 397 ? -36.301 20.762 25.008 1.00 90.81 397 PHE A CA 1
ATOM 3301 C C . PHE A 1 397 ? -36.670 19.626 24.044 1.00 90.81 397 PHE A C 1
ATOM 3303 O O . PHE A 1 397 ? -36.048 18.573 24.071 1.00 90.81 397 PHE A O 1
ATOM 3310 N N . SER A 1 398 ? -37.639 19.832 23.151 1.00 90.75 398 SER A N 1
ATOM 3311 C CA . SER A 1 398 ? -37.887 18.930 22.018 1.00 90.75 398 SER A CA 1
ATOM 3312 C C . SER A 1 398 ? -36.894 19.128 20.861 1.00 90.75 398 SER A C 1
ATOM 3314 O O . SER A 1 398 ? -36.840 18.313 19.941 1.00 90.75 398 SER A O 1
ATOM 3316 N N . MET A 1 399 ? -36.101 20.207 20.891 1.00 89.94 399 MET A N 1
ATOM 3317 C CA . MET A 1 399 ? -35.122 20.540 19.858 1.00 89.94 399 MET A CA 1
ATOM 3318 C C . MET A 1 399 ? -33.713 20.129 20.286 1.00 89.94 399 MET A C 1
ATOM 3320 O O . MET A 1 399 ? -33.184 20.637 21.276 1.00 89.94 399 MET A O 1
ATOM 3324 N N . LYS A 1 400 ? -33.053 19.291 19.480 1.00 89.12 400 LYS A N 1
ATOM 3325 C CA . LYS A 1 400 ? -31.691 18.784 19.735 1.00 89.12 400 LYS A CA 1
ATOM 3326 C C . LYS A 1 400 ? -30.662 19.907 19.901 1.00 89.12 400 LYS A C 1
ATOM 3328 O O . LYS A 1 400 ? -29.715 19.784 20.670 1.00 89.12 400 LYS A O 1
ATOM 3333 N N . GLN A 1 401 ? -30.857 21.034 19.209 1.00 87.38 401 GLN A N 1
ATOM 3334 C CA . GLN A 1 401 ? -29.961 22.194 19.293 1.00 87.38 401 GLN A CA 1
ATOM 3335 C C . GLN A 1 401 ? -29.886 22.797 20.702 1.00 87.38 401 GLN A C 1
ATOM 3337 O O . GLN A 1 401 ? -28.834 23.307 21.083 1.00 87.38 401 GLN A O 1
ATOM 3342 N N . ASN A 1 402 ? -30.969 22.700 21.477 1.00 83.62 402 ASN A N 1
ATOM 3343 C CA . ASN A 1 402 ? -31.044 23.231 22.838 1.00 83.62 402 ASN A CA 1
ATOM 3344 C C . ASN A 1 402 ? -30.402 22.301 23.877 1.00 83.62 402 ASN A C 1
ATOM 3346 O O . ASN A 1 402 ? -30.302 22.668 25.044 1.00 83.62 402 ASN A O 1
ATOM 3350 N N . ALA A 1 403 ? -29.928 21.133 23.441 1.00 76.81 403 ALA A N 1
ATOM 3351 C CA . ALA A 1 403 ? -29.176 20.174 24.239 1.00 76.81 403 ALA A CA 1
ATOM 3352 C C . ALA A 1 403 ? -27.699 20.083 23.828 1.00 76.81 403 ALA A C 1
ATOM 3354 O O . ALA A 1 403 ? -27.017 19.121 24.165 1.00 76.81 403 ALA A O 1
ATOM 3355 N N . LYS A 1 404 ? -27.174 21.080 23.100 1.00 67.69 404 LYS A N 1
ATOM 3356 C CA . LYS A 1 404 ? -25.741 21.159 22.783 1.00 67.69 404 LYS A CA 1
ATOM 3357 C C . LYS A 1 404 ? -24.909 21.148 24.074 1.00 67.69 404 LYS A C 1
ATOM 3359 O O . LYS A 1 404 ? -24.968 22.098 24.847 1.00 67.69 404 LYS A O 1
ATOM 3364 N N . GLY A 1 405 ? -24.109 20.098 24.261 1.00 64.88 405 GLY A N 1
ATOM 3365 C CA . GLY A 1 405 ? -23.234 19.913 25.427 1.00 64.88 405 GLY A CA 1
ATOM 3366 C C . GLY A 1 405 ? -23.733 18.885 26.449 1.00 64.88 405 GLY A C 1
ATOM 3367 O O . GLY A 1 405 ? -23.003 18.601 27.397 1.00 64.88 405 GLY A O 1
ATOM 3368 N N . LEU A 1 406 ? -24.934 18.333 26.244 1.00 62.47 406 LEU A N 1
ATOM 3369 C CA . LEU A 1 406 ? -25.453 17.130 26.904 1.00 62.47 406 LEU A CA 1
ATOM 3370 C C . LEU A 1 406 ? -25.153 15.898 26.048 1.00 62.47 406 LEU A C 1
ATOM 3372 O O . LEU A 1 406 ? -24.899 14.831 26.649 1.00 62.47 406 LEU A O 1
#

Sequence (406 aa):
MFKNDLFLTLNKTAKRTATKRAGTSKTSNLDSPGQRLGPKRNENQYVSPHEIIYTQRGTKFYPGDNTYIGRDHTINSKEHGYVRYYIDPFHPRRRFIGIALSMESVLPRDHFLPTERRFGNILLDSTNPREEQQINDLIHSRIDYSNNLKDMEKKEKIQQQMRDRIQFYNEKEQAFKSKLDTGLKSVWGEEFVSSMSNEDKEFANSFIYSMFKKFQYSENIDASFEYTYNEFVYDNQLKEKRGDLVETINTKRQSIIPKYYSYKPIINKVLTEKIKNTIDFNKLDHNLVLKISEDDKLNMKESLIKEVTSIKPFLYTLENENFKKIVSLLDAKKNPTVSQVFNKSELSELKDKIFVNQLPVTWDEVILSDKKDKKAVPMKFYNDKTKELEDVLINKFSMKQNAKGL